Protein AF-0000000082835951 (afdb_homodimer)

pLDDT: mean 82.2, std 15.41, range [29.05, 97.94]

Sequence (646 aa):
MSTLPTHMPPLAALRAFEAVARLGSLSRAAAELNVTKSAVSHQLRALEADLGVSLLRRGGTVRRAETTEAGAALLASVQQALTLLETACRNARASARGKRRYNLNVSANPSLAALWLAPRIGRFIELHPDIDIQVFLHASQDPAWKAQDIDLAFLHVRALGPHLAAPGDIPLMTETVVPVCSPALVAPDERDDPAVFTRHRWLEEKHIDSPETDWRTWRPRLGLAESAGQDPLVLSGLSTVVAAAAAGVGIALGRAPLIDEELASGRLVALTPGLRMPGSWGYVMRIHANRPMDASLPALVEFLAEEGRGATVAWRDPVIAARMSTLPTHMPPLAALRAFEAVARLGSLSRAAAELNVTKSAVSHQLRALEADLGVSLLRRGGTVRRAETTEAGAALLASVQQALTLLETACRNARASARGKRRYNLNVSANPSLAALWLAPRIGRFIELHPDIDIQVFLHASQDPAWKAQDIDLAFLHVRALGPHLAAPGDIPLMTETVVPVCSPALVAPDERDDPAVFTRHRWLEEKHIDSPETDWRTWRPRLGLAESAGQDPLVLSGLSTVVAAAAAGVGIALGRAPLIDEELASGRLVALTPGLRMPGSWGYVMRIHANRPMDASLPALVEFLAEEGRGATVAWRDPVIAAR

Foldseek 3Di:
DPDLPPDDQDLVLLQLLLLQAVVQHLCRSCVVVVHDSVVSVVSPVVVCVSRVHHQWDPDDPDPGTHGDPVNLVSNQVSLLVVLLVLQVVLQVVVVVVPLQQAEAEEEEAPLLCPQPVVVLVVVLCVVPVSYHYDYHYDPPQDDPCPVRVHFKYKAKAFPDDPRHDDRSWHFQAWKKKFKKAACVQDPPVCQQQLVSQLVWAEEAEPDPPKVQRDVVNCCVVSVHDPVSDDDHDYDHHLNVSLVCRLVNRGMGTHIPPSNVVCCVVRSMDTGSLVDMDTTRMGMTMDGDPDDSSHSNVSSVVVSSSVVRVLRRCCNVPVPVNVD/DPDLPPDDQDLVLLQLLLQQAVVQDLCRSCVVVVHDSVVSVVSPVVVCVSRVHHQWDPDDPDPGTHGDPVNLVSNQVSLLVVLLVLQVVQQVVVVVPPLDQAEAEEEEAPLLCPQPVVVLVVVLCVVPVSYHYDYHYDPPQDDPCPVRVHFKYKAKAFPDDPRHDDRNWHFQAWKKKFKKAACVQDPPVCQQQLVSQLVWAEEAEPDPPKVQRDVVNCCVVSVHDPVSDDDHDYDHHLNVSLVCRLVNRGMGTHIPPSNVVCCVVRSMDTGSLVDMDTTRMGMTMDGDPDDSNHNNVSSVVVSSSVVRVLRRCCNVPVPVNVD

Organism: NCBI:txid1287738

Nearest PDB structures (foldseek):
  2esn-assembly1_A  TM=4.706E-01  e=4.437E-13  Pseudomonas aeruginosa
  2esn-assembly1_B  TM=4.783E-01  e=1.632E-12  Pseudomonas aeruginosa
  2esn-assembly1_D  TM=4.859E-01  e=5.331E-12  Pseudomonas aeruginosa
  9f14-assembly1_A  TM=4.102E-01  e=9.520E-14  Klebsiella aerogenes
  7xro-assembly1_C  TM=5.779E-01  e=2.546E-07  Salmonella enterica subsp. enterica serovar Typhimurium str. SL1344

Structure (mmCIF, N/CA/C/O backbone):
data_AF-0000000082835951-model_v1
#
loop_
_entity.id
_entity.type
_entity.pdbx_description
1 polymer 'Glycine cleavage system transcriptional activator'
#
loop_
_atom_site.group_PDB
_atom_site.id
_atom_site.type_symbol
_atom_site.label_atom_id
_atom_site.label_alt_id
_atom_site.label_comp_id
_atom_site.label_asym_id
_atom_site.label_entity_id
_atom_site.label_seq_id
_atom_site.pdbx_PDB_ins_code
_atom_site.Cartn_x
_atom_site.Cartn_y
_atom_site.Cartn_z
_atom_site.occupancy
_atom_site.B_iso_or_equiv
_atom_site.auth_seq_id
_atom_site.auth_comp_id
_atom_site.auth_asym_id
_atom_site.auth_atom_id
_atom_site.pdbx_PDB_model_num
ATOM 1 N N . MET A 1 1 ? -25.922 -43.562 -24.828 1 30.23 1 MET A N 1
ATOM 2 C CA . MET A 1 1 ? -25.281 -42.438 -24.156 1 30.23 1 MET A CA 1
ATOM 3 C C . MET A 1 1 ? -23.781 -42.406 -24.453 1 30.23 1 MET A C 1
ATOM 5 O O . MET A 1 1 ? -23.062 -43.344 -24.094 1 30.23 1 MET A O 1
ATOM 9 N N . SER A 1 2 ? -23.344 -42 -25.625 1 37.03 2 SER A N 1
ATOM 10 C CA . SER A 1 2 ? -21.969 -42.062 -26.094 1 37.03 2 SER A CA 1
ATOM 11 C C . SER A 1 2 ? -20.984 -41.531 -25.062 1 37.03 2 SER A C 1
ATOM 13 O O . SER A 1 2 ? -21.172 -40.438 -24.531 1 37.03 2 SER A O 1
ATOM 15 N N . THR A 1 3 ? -20.406 -42.344 -24.312 1 39.69 3 THR A N 1
ATOM 16 C CA . THR A 1 3 ? -19.406 -42.094 -23.297 1 39.69 3 THR A CA 1
ATOM 17 C C . THR A 1 3 ? -18.359 -41.094 -23.797 1 39.69 3 THR A C 1
ATOM 19 O O . THR A 1 3 ? -17.797 -41.281 -24.875 1 39.69 3 THR A O 1
ATOM 22 N N . LEU A 1 4 ? -18.5 -39.812 -23.594 1 46.56 4 LEU A N 1
ATOM 23 C CA . LEU A 1 4 ? -17.484 -38.812 -23.922 1 46.56 4 LEU A CA 1
ATOM 24 C C . LEU A 1 4 ? -16.078 -39.375 -23.641 1 46.56 4 LEU A C 1
ATOM 26 O O . LEU A 1 4 ? -15.844 -40 -22.609 1 46.56 4 LEU A O 1
ATOM 30 N N . PRO A 1 5 ? -15.352 -39.625 -24.625 1 48.31 5 PRO A N 1
ATOM 31 C CA . PRO A 1 5 ? -13.992 -40.156 -24.422 1 48.31 5 PRO A CA 1
ATOM 32 C C . PRO A 1 5 ? -13.25 -39.438 -23.297 1 48.31 5 PRO A C 1
ATOM 34 O O . PRO A 1 5 ? -13.461 -38.25 -23.062 1 48.31 5 PRO A O 1
ATOM 37 N N . THR A 1 6 ? -12.906 -40.094 -22.25 1 54.84 6 THR A N 1
ATOM 38 C CA . THR A 1 6 ? -12.188 -39.625 -21.078 1 54.84 6 THR A CA 1
ATOM 39 C C . THR A 1 6 ? -10.734 -39.281 -21.422 1 54.84 6 THR A C 1
ATOM 41 O O . THR A 1 6 ? -9.961 -38.906 -20.547 1 54.84 6 THR A O 1
ATOM 44 N N . HIS A 1 7 ? -10.453 -39.469 -22.75 1 56.09 7 HIS A N 1
ATOM 45 C CA . HIS A 1 7 ? -9.039 -39.219 -23.047 1 56.09 7 HIS A CA 1
ATOM 46 C C . HIS A 1 7 ? -8.781 -37.75 -23.297 1 56.09 7 HIS A C 1
ATOM 48 O O . HIS A 1 7 ? -9.695 -37 -23.609 1 56.09 7 HIS A O 1
ATOM 54 N N . MET A 1 8 ? -7.613 -37.312 -23.031 1 65.25 8 MET A N 1
ATOM 55 C CA . MET A 1 8 ? -7.18 -35.938 -23.312 1 65.25 8 MET A CA 1
ATOM 56 C C . MET A 1 8 ? -7.074 -35.688 -24.812 1 65.25 8 MET A C 1
ATOM 58 O O . MET A 1 8 ? -6.461 -36.5 -25.531 1 65.25 8 MET A O 1
ATOM 62 N N . PRO A 1 9 ? -7.793 -34.719 -25.312 1 71.88 9 PRO A N 1
ATOM 63 C CA . PRO A 1 9 ? -7.621 -34.375 -26.734 1 71.88 9 PRO A CA 1
ATOM 64 C C . PRO A 1 9 ? -6.172 -34.062 -27.094 1 71.88 9 PRO A C 1
ATOM 66 O O . PRO A 1 9 ? -5.367 -33.75 -26.219 1 71.88 9 PRO A O 1
ATOM 69 N N . PRO A 1 10 ? -5.828 -34.312 -28.344 1 68.44 10 PRO A N 1
ATOM 70 C CA . PRO A 1 10 ? -4.465 -33.969 -28.766 1 68.44 10 PRO A CA 1
ATOM 71 C C . PRO A 1 10 ? -4.078 -32.531 -28.438 1 68.44 10 PRO A C 1
ATOM 73 O O . PRO A 1 10 ? -4.883 -31.609 -28.609 1 68.44 10 PRO A O 1
ATOM 76 N N . LEU A 1 11 ? -2.908 -32.375 -28.016 1 73.62 11 LEU A N 1
ATOM 77 C CA . LEU A 1 11 ? -2.393 -31.062 -27.625 1 73.62 11 LEU A CA 1
ATOM 78 C C . LEU A 1 11 ? -2.412 -30.094 -28.781 1 73.62 11 LEU A C 1
ATOM 80 O O . LEU A 1 11 ? -2.67 -28.906 -28.594 1 73.62 11 LEU A O 1
ATOM 84 N N . ALA A 1 12 ? -2.168 -30.594 -29.984 1 76 12 ALA A N 1
ATOM 85 C CA . ALA A 1 12 ? -2.17 -29.734 -31.172 1 76 12 ALA A CA 1
ATOM 86 C C . ALA A 1 12 ? -3.551 -29.125 -31.406 1 76 12 ALA A C 1
ATOM 88 O O . ALA A 1 12 ? -3.662 -27.969 -31.797 1 76 12 ALA A O 1
ATOM 89 N N . ALA A 1 13 ? -4.539 -29.922 -31.125 1 80.81 13 ALA A N 1
ATOM 90 C CA . ALA A 1 13 ? -5.902 -29.438 -31.297 1 80.81 13 ALA A CA 1
ATOM 91 C C . ALA A 1 13 ? -6.25 -28.375 -30.25 1 80.81 13 ALA A C 1
ATOM 93 O O . ALA A 1 13 ? -6.902 -27.375 -30.562 1 80.81 13 ALA A O 1
ATOM 94 N N . LEU A 1 14 ? -5.746 -28.641 -29.094 1 80.38 14 LEU A N 1
ATOM 95 C CA . LEU A 1 14 ? -5.969 -27.672 -28.016 1 80.38 14 LEU A CA 1
ATOM 96 C C . LEU A 1 14 ? -5.238 -26.359 -28.312 1 80.38 14 LEU A C 1
ATOM 98 O O . LEU A 1 14 ? -5.773 -25.281 -28.062 1 80.38 14 LEU A O 1
ATOM 102 N N . ARG A 1 15 ? -4.102 -26.484 -28.828 1 82 15 ARG A N 1
ATOM 103 C CA . ARG A 1 15 ? -3.326 -25.312 -29.203 1 82 15 ARG A CA 1
ATOM 104 C C . ARG A 1 15 ? -3.998 -24.562 -30.359 1 82 15 ARG A C 1
ATOM 106 O O . ARG A 1 15 ? -4.012 -23.328 -30.375 1 82 15 ARG A O 1
ATOM 113 N N . ALA A 1 16 ? -4.535 -25.266 -31.312 1 84.62 16 ALA A N 1
ATOM 114 C CA . ALA A 1 16 ? -5.254 -24.656 -32.438 1 84.62 16 ALA A CA 1
ATOM 115 C C . ALA A 1 16 ? -6.48 -23.891 -31.938 1 84.62 16 ALA A C 1
ATOM 117 O O . ALA A 1 16 ? -6.723 -22.75 -32.375 1 84.62 16 ALA A O 1
ATOM 118 N N . PHE A 1 17 ? -7.176 -24.5 -31.047 1 88.62 17 PHE A N 1
ATOM 119 C CA . PHE A 1 17 ? -8.352 -23.859 -30.469 1 88.62 17 PHE A CA 1
ATOM 120 C C . PHE A 1 17 ? -7.965 -22.562 -29.766 1 88.62 17 PHE A C 1
ATOM 122 O O . PHE A 1 17 ? -8.586 -21.516 -29.984 1 88.62 17 PHE A O 1
ATOM 129 N N . GLU A 1 18 ? -7 -22.781 -28.969 1 84.75 18 GLU A N 1
ATOM 130 C CA . GLU A 1 18 ? -6.531 -21.625 -28.219 1 84.75 18 GLU A CA 1
ATOM 131 C C . GLU A 1 18 ? -6.145 -20.484 -29.141 1 84.75 18 GLU A C 1
ATOM 133 O O . GLU A 1 18 ? -6.504 -19.328 -28.906 1 84.75 18 GLU A O 1
ATOM 138 N N . ALA A 1 19 ? -5.375 -20.578 -30.156 1 84.44 19 ALA A N 1
ATOM 139 C CA . ALA A 1 19 ? -4.91 -19.578 -31.109 1 84.44 19 ALA A CA 1
ATOM 140 C C . ALA A 1 19 ? -6.086 -18.906 -31.812 1 84.44 19 ALA A C 1
ATOM 142 O O . ALA A 1 19 ? -6.125 -17.672 -31.953 1 84.44 19 ALA A O 1
ATOM 143 N N . VAL A 1 20 ? -7.039 -19.688 -32.156 1 87.62 20 VAL A N 1
ATOM 144 C CA . VAL A 1 20 ? -8.188 -19.141 -32.906 1 87.62 20 VAL A CA 1
ATOM 145 C C . VAL A 1 20 ? -9.023 -18.281 -31.953 1 87.62 20 VAL A C 1
ATOM 147 O O . VAL A 1 20 ? -9.461 -17.188 -32.344 1 87.62 20 VAL A O 1
ATOM 150 N N . ALA A 1 21 ? -9.172 -18.797 -30.797 1 85.12 21 ALA A N 1
ATOM 151 C CA . ALA A 1 21 ? -9.992 -18.078 -29.828 1 85.12 21 ALA A CA 1
ATOM 152 C C . ALA A 1 21 ? -9.336 -16.75 -29.453 1 85.12 21 ALA A C 1
ATOM 154 O O . ALA A 1 21 ? -10.008 -15.727 -29.312 1 85.12 21 ALA A O 1
ATOM 155 N N . ARG A 1 22 ? -8.078 -16.875 -29.25 1 80.5 22 ARG A N 1
ATOM 156 C CA . ARG A 1 22 ? -7.305 -15.711 -28.828 1 80.5 22 ARG A CA 1
ATOM 157 C C . ARG A 1 22 ? -7.219 -14.68 -29.953 1 80.5 22 ARG A C 1
ATOM 159 O O . ARG A 1 22 ? -7.395 -13.484 -29.719 1 80.5 22 ARG A O 1
ATOM 166 N N . LEU A 1 23 ? -7 -15.078 -31.156 1 79.5 23 LEU A N 1
ATOM 167 C CA . LEU A 1 23 ? -6.738 -14.203 -32.281 1 79.5 23 LEU A CA 1
ATOM 168 C C . LEU A 1 23 ? -8.031 -13.844 -33 1 79.5 23 LEU A C 1
ATOM 170 O O . LEU A 1 23 ? -8.07 -12.883 -33.781 1 79.5 23 LEU A O 1
ATOM 174 N N . GLY A 1 24 ? -8.992 -14.625 -32.75 1 85.5 24 GLY A N 1
ATOM 175 C CA . GLY A 1 24 ? -10.305 -14.383 -33.312 1 85.5 24 GLY A CA 1
ATOM 176 C C . GLY A 1 24 ? -10.375 -14.703 -34.781 1 85.5 24 GLY A C 1
ATOM 177 O O . GLY A 1 24 ? -11.305 -14.289 -35.5 1 85.5 24 GLY A O 1
ATOM 178 N N . SER A 1 25 ? -9.312 -15.328 -35.312 1 87.56 25 SER A N 1
ATOM 179 C CA . SER A 1 25 ? -9.234 -15.594 -36.75 1 87.56 25 SER A CA 1
ATOM 180 C C . SER A 1 25 ? -8.539 -16.922 -37.031 1 87.56 25 SER A C 1
ATOM 182 O O . SER A 1 25 ? -7.473 -17.188 -36.469 1 87.56 25 SER A O 1
ATOM 184 N N . LEU A 1 26 ? -9.188 -17.688 -37.969 1 87.81 26 LEU A N 1
ATOM 185 C CA . LEU A 1 26 ? -8.602 -18.969 -38.375 1 87.81 26 LEU A CA 1
ATOM 186 C C . LEU A 1 26 ? -7.316 -18.734 -39.156 1 87.81 26 LEU A C 1
ATOM 188 O O . LEU A 1 26 ? -6.336 -19.469 -38.969 1 87.81 26 LEU A O 1
ATOM 192 N N . SER A 1 27 ? -7.383 -17.641 -39.969 1 87.69 27 SER A N 1
ATOM 193 C CA . SER A 1 27 ? -6.219 -17.359 -40.781 1 87.69 27 SER A CA 1
ATOM 194 C C . SER A 1 27 ? -5.035 -16.891 -39.938 1 87.69 27 SER A C 1
ATOM 196 O O . SER A 1 27 ? -3.902 -17.328 -40.156 1 87.69 27 SER A O 1
ATOM 198 N N . ARG A 1 28 ? -5.305 -16.156 -39 1 86 28 ARG A N 1
ATOM 199 C CA . ARG A 1 28 ? -4.246 -15.648 -38.156 1 86 28 ARG A CA 1
ATOM 200 C C . ARG A 1 28 ? -3.68 -16.766 -37.281 1 86 28 ARG A C 1
ATOM 202 O O . ARG A 1 28 ? -2.473 -16.828 -37.031 1 86 28 ARG A O 1
ATOM 209 N N . ALA A 1 29 ? -4.512 -17.562 -36.875 1 88.06 29 ALA A N 1
ATOM 210 C CA . ALA A 1 29 ? -4.078 -18.719 -36.094 1 88.06 29 ALA A CA 1
ATOM 211 C C . ALA A 1 29 ? -3.203 -19.656 -36.906 1 88.06 29 ALA A C 1
ATOM 213 O O . ALA A 1 29 ? -2.182 -20.141 -36.438 1 88.06 29 ALA A O 1
ATOM 214 N N . ALA A 1 30 ? -3.561 -19.891 -38.094 1 87.88 30 ALA A N 1
ATOM 215 C CA . ALA A 1 30 ? -2.791 -20.734 -39 1 87.88 30 ALA A CA 1
ATOM 216 C C . ALA A 1 30 ? -1.391 -20.172 -39.219 1 87.88 30 ALA A C 1
ATOM 218 O O . ALA A 1 30 ? -0.404 -20.906 -39.188 1 87.88 30 ALA A O 1
ATOM 219 N N . ALA A 1 31 ? -1.357 -18.922 -39.344 1 83.19 31 ALA A N 1
ATOM 220 C CA . ALA A 1 31 ? -0.079 -18.234 -39.531 1 83.19 31 ALA A CA 1
ATOM 221 C C . ALA A 1 31 ? 0.806 -18.391 -38.312 1 83.19 31 ALA A C 1
ATOM 223 O O . ALA A 1 31 ? 1.994 -18.688 -38.406 1 83.19 31 ALA A O 1
ATOM 224 N N . GLU A 1 32 ? 0.171 -18.297 -37.156 1 80.94 32 GLU A N 1
ATOM 225 C CA . GLU A 1 32 ? 0.925 -18.391 -35.906 1 80.94 32 GLU A CA 1
ATOM 226 C C . GLU A 1 32 ? 1.445 -19.797 -35.688 1 80.94 32 GLU A C 1
ATOM 228 O O . GLU A 1 32 ? 2.57 -19.984 -35.219 1 80.94 32 GLU A O 1
ATOM 233 N N . LEU A 1 33 ? 0.728 -20.703 -36.031 1 80.19 33 LEU A N 1
ATOM 234 C CA . LEU A 1 33 ? 1.046 -22.094 -35.75 1 80.19 33 LEU A CA 1
ATOM 235 C C . LEU A 1 33 ? 1.829 -22.719 -36.875 1 80.19 33 LEU A C 1
ATOM 237 O O . LEU A 1 33 ? 2.256 -23.875 -36.781 1 80.19 33 LEU A O 1
ATOM 241 N N . ASN A 1 34 ? 1.989 -21.922 -37.938 1 82.81 34 ASN A N 1
ATOM 242 C CA . ASN A 1 34 ? 2.711 -22.375 -39.125 1 82.81 34 ASN A CA 1
ATOM 243 C C . ASN A 1 34 ? 2.076 -23.625 -39.719 1 82.81 34 ASN A C 1
ATOM 245 O O . ASN A 1 34 ? 2.768 -24.609 -40 1 82.81 34 ASN A O 1
ATOM 249 N N . VAL A 1 35 ? 0.804 -23.594 -39.812 1 83.75 35 VAL A N 1
ATOM 250 C CA . VAL A 1 35 ? 0.024 -24.656 -40.469 1 83.75 35 VAL A CA 1
ATOM 251 C C . VAL A 1 35 ? -0.992 -24.031 -41.406 1 83.75 35 VAL A C 1
ATOM 253 O O . VAL A 1 35 ? -1.105 -22.797 -41.5 1 83.75 35 VAL A O 1
ATOM 256 N N . THR A 1 36 ? -1.619 -24.812 -42.219 1 84.75 36 THR A N 1
ATOM 257 C CA . THR A 1 36 ? -2.619 -24.312 -43.156 1 84.75 36 THR A CA 1
ATOM 258 C C . THR A 1 36 ? -3.936 -24.031 -42.438 1 84.75 36 THR A C 1
ATOM 260 O O . THR A 1 36 ? -4.219 -24.609 -41.406 1 84.75 36 THR A O 1
ATOM 263 N N . LYS A 1 37 ? -4.633 -23.141 -43.031 1 89.44 37 LYS A N 1
ATOM 264 C CA . LYS A 1 37 ? -5.961 -22.828 -42.5 1 89.44 37 LYS A CA 1
ATOM 265 C C . LYS A 1 37 ? -6.836 -24.078 -42.438 1 89.44 37 LYS A C 1
ATOM 267 O O . LYS A 1 37 ? -7.598 -24.266 -41.5 1 89.44 37 LYS A O 1
ATOM 272 N N . SER A 1 38 ? -6.719 -24.859 -43.438 1 89.69 38 SER A N 1
ATOM 273 C CA . SER A 1 38 ? -7.484 -26.094 -43.5 1 89.69 38 SER A CA 1
ATOM 274 C C . SER A 1 38 ? -7.117 -27.016 -42.344 1 89.69 38 SER A C 1
ATOM 276 O O . SER A 1 38 ? -7.988 -27.656 -41.75 1 89.69 38 SER A O 1
ATOM 278 N N . ALA A 1 39 ? -5.867 -27.047 -42 1 84.5 39 ALA A N 1
ATOM 279 C CA . ALA A 1 39 ? -5.391 -27.875 -40.875 1 84.5 39 ALA A CA 1
ATOM 280 C C . ALA A 1 39 ? -5.949 -27.391 -39.562 1 84.5 39 ALA A C 1
ATOM 282 O O . ALA A 1 39 ? -6.383 -28.203 -38.719 1 84.5 39 ALA A O 1
ATOM 283 N N . VAL A 1 40 ? -5.988 -26.125 -39.438 1 90.44 40 VAL A N 1
ATOM 284 C CA . VAL A 1 40 ? -6.523 -25.562 -38.188 1 90.44 40 VAL A CA 1
ATOM 285 C C . VAL A 1 40 ? -8.016 -25.844 -38.094 1 90.44 40 VAL A C 1
ATOM 287 O O . VAL A 1 40 ? -8.516 -26.234 -37.031 1 90.44 40 VAL A O 1
ATOM 290 N N . SER A 1 41 ? -8.711 -25.656 -39.156 1 90 41 SER A N 1
ATOM 291 C CA . SER A 1 41 ? -10.148 -25.906 -39.219 1 90 41 SER A CA 1
ATOM 292 C C . SER A 1 41 ? -10.469 -27.359 -38.875 1 90 41 SER A C 1
ATOM 294 O O . SER A 1 41 ? -11.383 -27.641 -38.125 1 90 41 SER A O 1
ATOM 296 N N . HIS A 1 42 ? -9.703 -28.188 -39.406 1 87.81 42 HIS A N 1
ATOM 297 C CA . HIS A 1 42 ? -9.891 -29.609 -39.188 1 87.81 42 HIS A CA 1
ATOM 298 C C . HIS A 1 42 ? -9.641 -29.984 -37.719 1 87.81 42 HIS A C 1
ATOM 300 O O . HIS A 1 42 ? -10.414 -30.734 -37.125 1 87.81 42 HIS A O 1
ATOM 306 N N . GLN A 1 43 ? -8.562 -29.469 -37.188 1 87.25 43 GLN A N 1
ATOM 307 C CA . GLN A 1 43 ? -8.227 -29.719 -35.781 1 87.25 43 GLN A CA 1
ATOM 308 C C . GLN A 1 43 ? -9.336 -29.234 -34.844 1 87.25 43 GLN A C 1
ATOM 310 O O . GLN A 1 43 ? -9.68 -29.906 -33.875 1 87.25 43 GLN A O 1
ATOM 315 N N . LEU A 1 44 ? -9.852 -28.156 -35.188 1 88.88 44 LEU A N 1
ATOM 316 C CA . LEU A 1 44 ? -10.914 -27.562 -34.375 1 88.88 44 LEU A CA 1
ATOM 317 C C . LEU A 1 44 ? -12.18 -28.406 -34.438 1 88.88 44 LEU A C 1
ATOM 319 O O . LEU A 1 44 ? -12.812 -28.672 -33.406 1 88.88 44 LEU A O 1
ATOM 323 N N . ARG A 1 45 ? -12.492 -28.844 -35.625 1 87.38 45 ARG A N 1
ATOM 324 C CA . ARG A 1 45 ? -13.68 -29.672 -35.781 1 87.38 45 ARG A CA 1
ATOM 325 C C . ARG A 1 45 ? -13.516 -31.016 -35.062 1 87.38 45 ARG A C 1
ATOM 327 O O . ARG A 1 45 ? -14.453 -31.5 -34.438 1 87.38 45 ARG A O 1
ATOM 334 N N . ALA A 1 46 ? -12.344 -31.5 -35.25 1 84.25 46 ALA A N 1
ATOM 335 C CA . ALA A 1 46 ? -12.047 -32.75 -34.562 1 84.25 46 ALA A CA 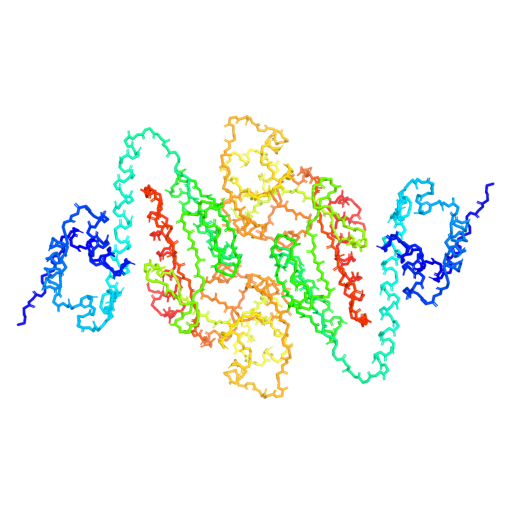1
ATOM 336 C C . ALA A 1 46 ? -12.133 -32.625 -33.062 1 84.25 46 ALA A C 1
ATOM 338 O O . ALA A 1 46 ? -12.641 -33.5 -32.375 1 84.25 46 ALA A O 1
ATOM 339 N N . LEU A 1 47 ? -11.609 -31.531 -32.531 1 86 47 LEU A N 1
ATOM 340 C CA . LEU A 1 47 ? -11.641 -31.266 -31.094 1 86 47 LEU A CA 1
ATOM 341 C C . LEU A 1 47 ? -13.078 -31.141 -30.609 1 86 47 LEU A C 1
ATOM 343 O O . LEU A 1 47 ? -13.438 -31.734 -29.578 1 86 47 LEU A O 1
ATOM 347 N N . GLU A 1 48 ? -13.883 -30.422 -31.328 1 88.62 48 GLU A N 1
ATOM 348 C CA . GLU A 1 48 ? -15.281 -30.234 -30.969 1 88.62 48 GLU A CA 1
ATOM 349 C C . GLU A 1 48 ? -16.047 -31.562 -31.016 1 88.62 48 GLU A C 1
ATOM 351 O O . GLU A 1 48 ? -16.875 -31.844 -30.156 1 88.62 48 GLU A O 1
ATOM 356 N N . ALA A 1 49 ? -15.742 -32.375 -31.969 1 83.12 49 ALA A N 1
ATOM 357 C CA . ALA A 1 49 ? -16.375 -33.688 -32.125 1 83.12 49 ALA A CA 1
ATOM 358 C C . ALA A 1 49 ? -15.969 -34.594 -30.969 1 83.12 49 ALA A C 1
ATOM 360 O O . ALA A 1 49 ? -16.797 -35.312 -30.422 1 83.12 49 ALA A O 1
ATOM 361 N N . ASP A 1 50 ? -14.672 -34.531 -30.688 1 79.69 50 ASP A N 1
ATOM 362 C CA . ASP A 1 50 ? -14.141 -35.344 -29.609 1 79.69 50 ASP A CA 1
ATOM 363 C C . ASP A 1 50 ? -14.773 -34.969 -28.266 1 79.69 50 ASP A C 1
ATOM 365 O O . ASP A 1 50 ? -15.086 -35.844 -27.469 1 79.69 50 ASP A O 1
ATOM 369 N N . LEU A 1 51 ? -14.969 -33.688 -28.109 1 82.06 51 LEU A N 1
ATOM 370 C CA . LEU A 1 51 ? -15.492 -33.156 -26.844 1 82.06 51 LEU A CA 1
ATOM 371 C C . LEU A 1 51 ? -17.016 -33.188 -26.844 1 82.06 51 LEU A C 1
ATOM 373 O O . LEU A 1 51 ? -17.641 -33.094 -25.781 1 82.06 51 LEU A O 1
ATOM 377 N N . GLY A 1 52 ? -17.594 -33.188 -27.984 1 81.56 52 GLY A N 1
ATOM 378 C CA . GLY A 1 52 ? -19.031 -33.25 -28.125 1 81.56 52 GLY A CA 1
ATOM 379 C C . GLY A 1 52 ? -19.703 -31.906 -27.922 1 81.56 52 GLY A C 1
ATOM 380 O O . GLY A 1 52 ? -20.891 -31.828 -27.609 1 81.56 52 GLY A O 1
ATOM 381 N N . VAL A 1 53 ? -18.891 -30.875 -27.875 1 84.12 53 VAL A N 1
ATOM 382 C CA . VAL A 1 53 ? -19.438 -29.531 -27.672 1 84.12 53 VAL A CA 1
ATOM 383 C C . VAL A 1 53 ? -18.812 -28.578 -28.688 1 84.12 53 VAL A C 1
ATOM 385 O O . VAL A 1 53 ? -17.688 -28.781 -29.156 1 84.12 53 VAL A O 1
ATOM 388 N N . SER A 1 54 ? -19.594 -27.5 -29.062 1 87.25 54 SER A N 1
ATOM 389 C CA . SER A 1 54 ? -19.062 -26.422 -29.875 1 87.25 54 SER A CA 1
ATOM 390 C C . SER A 1 54 ? -18.281 -25.422 -29.031 1 87.25 54 SER A C 1
ATOM 392 O O . SER A 1 54 ? -18.766 -24.984 -27.969 1 87.25 54 SER A O 1
ATOM 394 N N . LEU A 1 55 ? -17.062 -25.203 -29.516 1 89.06 55 LEU A N 1
ATOM 395 C CA . LEU A 1 55 ? -16.188 -24.312 -28.75 1 89.06 55 LEU A CA 1
ATOM 396 C C . LEU A 1 55 ? -16.219 -22.906 -29.312 1 89.06 55 LEU A C 1
ATOM 398 O O . LEU A 1 55 ? -15.953 -21.938 -28.594 1 89.06 55 LEU A O 1
ATOM 402 N N . LEU A 1 56 ? -16.562 -22.734 -30.594 1 88.81 56 LEU A N 1
ATOM 403 C CA . LEU A 1 56 ? -16.625 -21.438 -31.266 1 88.81 56 LEU A CA 1
ATOM 404 C C . LEU A 1 56 ? -18 -21.219 -31.891 1 88.81 56 LEU A C 1
ATOM 406 O O . LEU A 1 56 ? -18.625 -22.172 -32.375 1 88.81 56 LEU A O 1
ATOM 410 N N . ARG A 1 57 ? -18.531 -19.969 -31.734 1 80.81 57 ARG A N 1
ATOM 411 C CA . ARG A 1 57 ? -19.797 -19.656 -32.375 1 80.81 57 ARG A CA 1
ATOM 412 C C . ARG A 1 57 ? -19.688 -19.688 -33.906 1 80.81 57 ARG A C 1
ATOM 414 O O . ARG A 1 57 ? -18.719 -19.188 -34.469 1 80.81 57 ARG A O 1
ATOM 421 N N . ARG A 1 58 ? -20.625 -20.75 -34.469 1 69.12 58 ARG A N 1
ATOM 422 C CA . ARG A 1 58 ? -20.672 -20.969 -35.906 1 69.12 58 ARG A CA 1
ATOM 423 C C . ARG A 1 58 ? -21.781 -20.141 -36.562 1 69.12 58 ARG A C 1
ATOM 425 O O . ARG A 1 58 ? -22.844 -19.938 -35.938 1 69.12 58 ARG A O 1
ATOM 432 N N . GLY A 1 59 ? -21.547 -19.266 -37.719 1 60.56 59 GLY A N 1
ATOM 433 C CA . GLY A 1 59 ? -22.609 -18.891 -38.625 1 60.56 59 GLY A CA 1
ATOM 434 C C . GLY A 1 59 ? -22.812 -17.391 -38.75 1 60.56 59 GLY A C 1
ATOM 435 O O . GLY A 1 59 ? -23.562 -16.922 -39.594 1 60.56 59 GLY A O 1
ATOM 436 N N . GLY A 1 60 ? -22.469 -16.656 -37.688 1 49.84 60 GLY A N 1
ATOM 437 C CA . GLY A 1 60 ? -22.953 -15.305 -37.906 1 49.84 60 GLY A CA 1
ATOM 438 C C . GLY A 1 60 ? -21.984 -14.461 -38.75 1 49.84 60 GLY A C 1
ATOM 439 O O . GLY A 1 60 ? -20.906 -14.93 -39.094 1 49.84 60 GLY A O 1
ATOM 440 N N . THR A 1 61 ? -22.516 -13.305 -39.281 1 50.28 61 THR A N 1
ATOM 441 C CA . THR A 1 61 ? -21.812 -12.273 -40.031 1 50.28 61 THR A CA 1
ATOM 442 C C . THR A 1 61 ? -20.531 -11.859 -39.312 1 50.28 61 THR A C 1
ATOM 444 O O . THR A 1 61 ? -19.828 -10.938 -39.75 1 50.28 61 THR A O 1
ATOM 447 N N . VAL A 1 62 ? -20.297 -12.461 -38.312 1 51.09 62 VAL A N 1
ATOM 448 C CA . VAL A 1 62 ? -19.25 -11.844 -37.5 1 51.09 62 VAL A CA 1
ATOM 449 C C . VAL A 1 62 ? -17.875 -12.312 -37.969 1 51.09 62 VAL A C 1
ATOM 451 O O . VAL A 1 62 ? -17.625 -13.516 -38.062 1 51.09 62 VAL A O 1
ATOM 454 N N . ARG A 1 63 ? -17.141 -11.484 -38.344 1 59.44 63 ARG A N 1
ATOM 455 C CA . ARG A 1 63 ? -15.797 -11.523 -38.875 1 59.44 63 ARG A CA 1
ATOM 456 C C . ARG A 1 63 ? -14.805 -12.07 -37.875 1 59.44 63 ARG A C 1
ATOM 458 O O . ARG A 1 63 ? -13.727 -12.539 -38.219 1 59.44 63 ARG A O 1
ATOM 465 N N . ARG A 1 64 ? -15.117 -12.125 -36.656 1 70.69 64 ARG A N 1
ATOM 466 C CA . ARG A 1 64 ? -14.141 -12.562 -35.656 1 70.69 64 ARG A CA 1
ATOM 467 C C . ARG A 1 64 ? -14.625 -13.805 -34.906 1 70.69 64 ARG A C 1
ATOM 469 O O . ARG A 1 64 ? -15.789 -13.883 -34.531 1 70.69 64 ARG A O 1
ATOM 476 N N . ALA A 1 65 ? -13.883 -14.914 -34.812 1 78.69 65 ALA A N 1
ATOM 477 C CA . ALA A 1 65 ? -14.164 -16.125 -34.062 1 78.69 65 ALA A CA 1
ATOM 478 C C . ALA A 1 65 ? -14.391 -15.812 -32.562 1 78.69 65 ALA A C 1
ATOM 480 O O . ALA A 1 65 ? -13.555 -15.164 -31.938 1 78.69 65 ALA A O 1
ATOM 481 N N . GLU A 1 66 ? -15.633 -16.141 -32.094 1 84.81 66 GLU A N 1
ATOM 482 C CA . GLU A 1 66 ? -15.961 -15.938 -30.688 1 84.81 66 GLU A CA 1
ATOM 483 C C . GLU A 1 66 ? -16.219 -17.266 -29.969 1 84.81 66 GLU A C 1
ATOM 485 O O . GLU A 1 66 ? -16.812 -18.172 -30.562 1 84.81 66 GLU A O 1
ATOM 490 N N . THR A 1 67 ? -15.805 -17.359 -28.766 1 84.56 67 THR A N 1
ATOM 491 C CA . THR A 1 67 ? -15.977 -18.594 -28 1 84.56 67 THR A CA 1
ATOM 492 C C . THR A 1 67 ? -17.422 -18.75 -27.531 1 84.56 67 THR A C 1
ATOM 494 O O . THR A 1 67 ? -18.109 -17.75 -27.297 1 84.56 67 THR A O 1
ATOM 497 N N . THR A 1 68 ? -17.906 -20.016 -27.484 1 84.31 68 THR A N 1
ATOM 498 C CA . THR A 1 68 ? -19.109 -20.375 -26.734 1 84.31 68 THR A CA 1
ATOM 499 C C . THR A 1 68 ? -18.828 -20.359 -25.234 1 84.31 68 THR A C 1
ATOM 501 O O . THR A 1 68 ? -17.703 -20.109 -24.797 1 84.31 68 THR A O 1
ATOM 504 N N . GLU A 1 69 ? -19.828 -20.547 -24.438 1 78.88 69 GLU A N 1
ATOM 505 C CA . GLU A 1 69 ? -19.625 -20.641 -23 1 78.88 69 GLU A CA 1
ATOM 506 C C . GLU A 1 69 ? -18.656 -21.766 -22.656 1 78.88 69 GLU A C 1
ATOM 508 O O . GLU A 1 69 ? -17.75 -21.594 -21.844 1 78.88 69 GLU A O 1
ATOM 513 N N . ALA A 1 70 ? -18.953 -22.922 -23.281 1 79.56 70 ALA A N 1
ATOM 514 C CA . ALA A 1 70 ? -18.062 -24.062 -23.094 1 79.56 70 ALA A CA 1
ATOM 515 C C . ALA A 1 70 ? -16.656 -23.75 -23.609 1 79.56 70 ALA A C 1
ATOM 517 O O . ALA A 1 70 ? -15.664 -24.156 -23 1 79.56 70 ALA A O 1
ATOM 518 N N . GLY A 1 71 ? -16.594 -23.016 -24.656 1 84.38 71 GLY A N 1
ATOM 519 C CA . GLY A 1 71 ? -15.32 -22.609 -25.219 1 84.38 71 GLY A CA 1
ATOM 520 C C . GLY A 1 71 ? -14.539 -21.688 -24.312 1 84.38 71 GLY A C 1
ATOM 521 O O . GLY A 1 71 ? -13.328 -21.844 -24.156 1 84.38 71 GLY A O 1
ATOM 522 N N . ALA A 1 72 ? -15.234 -20.844 -23.734 1 79.88 72 ALA A N 1
ATOM 523 C CA . ALA A 1 72 ? -14.594 -19.906 -22.828 1 79.88 72 ALA A CA 1
ATOM 524 C C . ALA A 1 72 ? -14.008 -20.609 -21.609 1 79.88 72 ALA A C 1
ATOM 526 O O . ALA A 1 72 ? -12.891 -20.312 -21.188 1 79.88 72 ALA A O 1
ATOM 527 N N . ALA A 1 73 ? -14.711 -21.531 -21.141 1 73.56 73 ALA A N 1
ATOM 528 C CA . ALA A 1 73 ? -14.242 -22.297 -20 1 73.56 73 ALA A CA 1
ATOM 529 C C . ALA A 1 73 ? -13.016 -23.125 -20.359 1 73.56 73 ALA A C 1
ATOM 531 O O . ALA A 1 73 ? -12.039 -23.172 -19.594 1 73.56 73 ALA A O 1
ATOM 532 N N . LEU A 1 74 ? -13.117 -23.797 -21.484 1 78.62 74 LEU A N 1
ATOM 533 C CA . LEU A 1 74 ? -11.992 -24.625 -21.922 1 78.62 74 LEU A CA 1
ATOM 534 C C . LEU A 1 74 ? -10.781 -23.75 -22.25 1 78.62 74 LEU A C 1
ATOM 536 O O . LEU A 1 74 ? -9.641 -24.125 -21.953 1 78.62 74 LEU A O 1
ATOM 540 N N . LEU A 1 75 ? -11.102 -22.625 -22.797 1 79.44 75 LEU A N 1
ATOM 541 C CA . LEU A 1 75 ? -10.016 -21.719 -23.156 1 79.44 75 LEU A CA 1
ATOM 542 C C . LEU A 1 75 ? -9.203 -21.328 -21.938 1 79.44 75 LEU A C 1
ATOM 544 O O . LEU A 1 75 ? -7.969 -21.344 -21.969 1 79.44 75 LEU A O 1
ATOM 548 N N . ALA A 1 76 ? -9.836 -21.094 -20.938 1 69.31 76 ALA A N 1
ATOM 549 C CA . ALA A 1 76 ? -9.156 -20.734 -19.703 1 69.31 76 ALA A CA 1
ATOM 550 C C . ALA A 1 76 ? -8.242 -21.859 -19.219 1 69.31 76 ALA A C 1
ATOM 552 O O . ALA A 1 76 ? -7.09 -21.625 -18.859 1 69.31 76 ALA A O 1
ATOM 553 N N . SER A 1 77 ? -8.75 -23.047 -19.266 1 67.94 77 SER A N 1
ATOM 554 C CA . SER A 1 77 ? -8 -24.203 -18.812 1 67.94 77 SER A CA 1
ATOM 555 C C . SER A 1 77 ? -6.844 -24.531 -19.75 1 67.94 77 SER A C 1
ATOM 557 O O . SER A 1 77 ? -5.746 -24.859 -19.297 1 67.94 77 SER A O 1
ATOM 559 N N . VAL A 1 78 ? -7.152 -24.469 -21.016 1 72.31 78 VAL A N 1
ATOM 560 C CA . VAL A 1 78 ? -6.137 -24.797 -22.016 1 72.31 78 VAL A CA 1
ATOM 561 C C . VAL A 1 78 ? -5.004 -23.766 -21.953 1 72.31 78 VAL A C 1
ATOM 563 O O . VAL A 1 78 ? -3.828 -24.141 -22 1 72.31 78 VAL A O 1
ATOM 566 N N . GLN A 1 79 ? -5.43 -22.641 -21.844 1 68.94 79 GLN A N 1
ATOM 567 C CA . GLN A 1 79 ? -4.414 -21.594 -21.734 1 68.94 79 GLN A CA 1
ATOM 568 C C . GLN A 1 79 ? -3.543 -21.812 -20.5 1 68.94 79 GLN A C 1
ATOM 570 O O . GLN A 1 79 ? -2.318 -21.672 -20.578 1 68.94 79 GLN A O 1
ATOM 575 N N . GLN A 1 80 ? -4.125 -22.25 -19.5 1 60.41 80 GLN A N 1
ATOM 576 C CA . GLN A 1 80 ? -3.387 -22.562 -18.281 1 60.41 80 GLN A CA 1
ATOM 577 C C . GLN A 1 80 ? -2.428 -23.734 -18.516 1 60.41 80 GLN A C 1
ATOM 579 O O . GLN A 1 80 ? -1.266 -23.672 -18.109 1 60.41 80 GLN A O 1
ATOM 584 N N . ALA A 1 81 ? -2.99 -24.734 -19.078 1 61.12 81 ALA A N 1
ATOM 585 C CA . ALA A 1 81 ? -2.213 -25.938 -19.328 1 61.12 81 ALA A CA 1
ATOM 586 C C . ALA A 1 81 ? -1.06 -25.672 -20.281 1 61.12 81 ALA A C 1
ATOM 588 O O . ALA A 1 81 ? 0.068 -26.125 -20.062 1 61.12 81 ALA A O 1
ATOM 589 N N . LEU A 1 82 ? -1.346 -25.016 -21.375 1 62.47 82 LEU A N 1
ATOM 590 C CA . LEU A 1 82 ? -0.313 -24.734 -22.359 1 62.47 82 LEU A CA 1
ATOM 591 C C . LEU A 1 82 ? 0.787 -23.859 -21.766 1 62.47 82 LEU A C 1
ATOM 593 O O . LEU A 1 82 ? 1.969 -24.062 -22.062 1 62.47 82 LEU A O 1
ATOM 597 N N . THR A 1 83 ? 0.29 -23.078 -21 1 58.12 83 THR A N 1
ATOM 598 C CA . THR A 1 83 ? 1.257 -22.234 -20.297 1 58.12 83 THR A CA 1
ATOM 599 C C . THR A 1 83 ? 2.141 -23.078 -19.375 1 58.12 83 THR A C 1
ATOM 601 O O . THR A 1 83 ? 3.361 -22.891 -19.344 1 58.12 83 THR A O 1
ATOM 604 N N . LEU A 1 84 ? 1.547 -23.984 -18.703 1 52.47 84 LEU A N 1
ATOM 605 C CA . LEU A 1 84 ? 2.279 -24.891 -17.828 1 52.47 84 LEU A CA 1
ATOM 606 C C . LEU A 1 84 ? 3.248 -25.766 -18.625 1 52.47 84 LEU A C 1
ATOM 608 O O . LEU A 1 84 ? 4.398 -25.953 -18.219 1 52.47 84 LEU A O 1
ATOM 612 N N . LEU A 1 85 ? 2.777 -26.359 -19.703 1 54.47 85 LEU A N 1
ATOM 613 C CA . LEU A 1 85 ? 3.582 -27.219 -20.562 1 54.47 85 LEU A CA 1
ATOM 614 C C . LEU A 1 85 ? 4.742 -26.453 -21.188 1 54.47 85 LEU A C 1
ATOM 616 O O . LEU A 1 85 ? 5.867 -26.953 -21.234 1 54.47 85 LEU A O 1
ATOM 620 N N . GLU A 1 86 ? 4.422 -25.391 -21.703 1 52.38 86 GLU A N 1
ATOM 621 C CA . GLU A 1 86 ? 5.469 -24.562 -22.297 1 52.38 86 GLU A CA 1
ATOM 622 C C . GLU A 1 86 ? 6.543 -24.219 -21.266 1 52.38 86 GLU A C 1
ATOM 624 O O . GLU A 1 86 ? 7.734 -24.234 -21.578 1 52.38 86 GLU A O 1
ATOM 629 N N . THR A 1 87 ? 6.035 -24.141 -20.141 1 47.91 87 THR A N 1
ATOM 630 C CA . THR A 1 87 ? 6.922 -23.859 -19.031 1 47.91 87 THR A CA 1
ATOM 631 C C . THR A 1 87 ? 7.809 -25.062 -18.719 1 47.91 87 THR A C 1
ATOM 633 O O . THR A 1 87 ? 9.016 -24.922 -18.516 1 47.91 87 THR A O 1
ATOM 636 N N . ALA A 1 88 ? 7.246 -26.172 -18.641 1 48 88 ALA A N 1
ATOM 637 C CA . ALA A 1 88 ? 7.957 -27.422 -18.375 1 48 88 ALA A CA 1
ATOM 638 C C . ALA A 1 88 ? 9.023 -27.688 -19.438 1 48 88 ALA A C 1
ATOM 640 O O . ALA A 1 88 ? 10.141 -28.078 -19.125 1 48 88 ALA A O 1
ATOM 641 N N . CYS A 1 89 ? 8.711 -27.484 -20.625 1 49.84 89 CYS A N 1
ATOM 642 C CA . CYS A 1 89 ? 9.641 -27.719 -21.719 1 49.84 89 CYS A CA 1
ATOM 643 C C . CYS A 1 89 ? 10.789 -26.734 -21.688 1 49.84 89 CYS A C 1
ATOM 645 O O . CYS A 1 89 ? 11.945 -27.109 -21.906 1 49.84 89 CYS A O 1
ATOM 647 N N . ARG A 1 90 ? 10.438 -25.578 -21.453 1 45.84 90 ARG A N 1
ATOM 648 C CA . ARG A 1 90 ? 11.453 -24.531 -21.359 1 45.84 90 ARG A CA 1
ATOM 649 C C . ARG A 1 90 ? 12.406 -24.797 -20.203 1 45.84 90 ARG A C 1
ATOM 651 O O . ARG A 1 90 ? 13.617 -24.641 -20.344 1 45.84 90 ARG A O 1
ATOM 658 N N . ASN A 1 91 ? 11.797 -25.172 -19.109 1 44.5 91 ASN A N 1
ATOM 659 C CA . ASN A 1 91 ? 12.609 -25.562 -17.953 1 44.5 91 ASN A CA 1
ATOM 660 C C . ASN A 1 91 ? 13.562 -26.703 -18.312 1 44.5 91 ASN A C 1
ATOM 662 O O . ASN A 1 91 ? 14.727 -26.703 -17.906 1 44.5 91 ASN A O 1
ATOM 666 N N . ALA A 1 92 ? 13.023 -27.609 -18.984 1 45.75 92 ALA A N 1
ATOM 667 C CA . ALA A 1 92 ? 13.844 -28.75 -19.422 1 45.75 92 ALA A CA 1
ATOM 668 C C . ALA A 1 92 ? 14.984 -28.281 -20.328 1 45.75 92 ALA A C 1
ATOM 670 O O . ALA A 1 92 ? 16.109 -28.75 -20.203 1 45.75 92 ALA A O 1
ATOM 671 N N . ARG A 1 93 ? 14.648 -27.375 -21.125 1 46 93 ARG A N 1
ATOM 672 C CA . ARG A 1 93 ? 15.68 -26.875 -22.031 1 46 93 ARG A CA 1
ATOM 673 C C . ARG A 1 93 ? 16.688 -26.016 -21.266 1 46 93 ARG A C 1
ATOM 675 O O . ARG A 1 93 ? 17.891 -26.094 -21.531 1 46 93 ARG A O 1
ATOM 682 N N . ALA A 1 94 ? 16.125 -25.094 -20.5 1 44.97 94 ALA A N 1
ATOM 683 C CA . ALA A 1 94 ? 16.984 -24.219 -19.703 1 44.97 94 ALA A CA 1
ATOM 684 C C . ALA A 1 94 ? 17.906 -25.031 -18.797 1 44.97 94 ALA A C 1
ATOM 686 O O . ALA A 1 94 ? 19.078 -24.688 -18.609 1 44.97 94 ALA A O 1
ATOM 687 N N . SER A 1 95 ? 17.328 -25.953 -18.094 1 43.41 95 SER A N 1
ATOM 688 C CA . SER A 1 95 ? 18.156 -26.859 -17.312 1 43.41 95 SER A CA 1
ATOM 689 C C . SER A 1 95 ? 19.281 -27.453 -18.156 1 43.41 95 SER A C 1
ATOM 691 O O . SER A 1 95 ? 20.359 -27.75 -17.641 1 43.41 95 SER A O 1
ATOM 693 N N . ALA A 1 96 ? 18.938 -27.688 -19.25 1 43.59 96 ALA A N 1
ATOM 694 C CA . ALA A 1 96 ? 20.016 -28.188 -20.078 1 43.59 96 ALA A CA 1
ATOM 695 C C . ALA A 1 96 ? 21.047 -27.094 -20.344 1 43.59 96 ALA A C 1
ATOM 697 O O . ALA A 1 96 ? 22.234 -27.391 -20.531 1 43.59 96 ALA A O 1
ATOM 698 N N . ARG A 1 97 ? 20.531 -25.875 -20.641 1 43.91 97 ARG A N 1
ATOM 699 C CA . ARG A 1 97 ? 21.531 -24.828 -20.844 1 43.91 97 ARG A CA 1
ATOM 700 C C . ARG A 1 97 ? 21.984 -24.234 -19.516 1 43.91 97 ARG A C 1
ATOM 702 O O . ARG A 1 97 ? 21.172 -24.094 -18.594 1 43.91 97 ARG A O 1
ATOM 709 N N . GLY A 1 98 ? 23.172 -24.188 -18.953 1 45.25 98 GLY A N 1
ATOM 710 C CA . GLY A 1 98 ? 23.812 -23.734 -17.734 1 45.25 98 GLY A CA 1
ATOM 711 C C . GLY A 1 98 ? 22.875 -22.953 -16.828 1 45.25 98 GLY A C 1
ATOM 712 O O . GLY A 1 98 ? 21.766 -22.609 -17.234 1 45.25 98 GLY A O 1
ATOM 713 N N . LYS A 1 99 ? 23.109 -22.75 -15.461 1 47.22 99 LYS A N 1
ATOM 714 C CA . LYS A 1 99 ? 22.359 -22.219 -14.328 1 47.22 99 LYS A CA 1
ATOM 715 C C . LYS A 1 99 ? 21.703 -20.891 -14.68 1 47.22 99 LYS A C 1
ATOM 717 O O . LYS A 1 99 ? 22.328 -19.828 -14.562 1 47.22 99 LYS A O 1
ATOM 722 N N . ARG A 1 100 ? 20.953 -20.625 -15.766 1 50.22 100 ARG A N 1
ATOM 723 C CA . ARG A 1 100 ? 20.391 -19.359 -16.203 1 50.22 100 ARG A CA 1
ATOM 724 C C . ARG A 1 100 ? 19.391 -18.812 -15.195 1 50.22 100 ARG A C 1
ATOM 726 O O . ARG A 1 100 ? 18.406 -19.484 -14.883 1 50.22 100 ARG A O 1
ATOM 733 N N . ARG A 1 101 ? 19.859 -17.938 -14.344 1 57.19 101 ARG A N 1
ATOM 734 C CA . ARG A 1 101 ? 18.922 -17.234 -13.477 1 57.19 101 ARG A CA 1
ATOM 735 C C . ARG A 1 101 ? 17.844 -16.531 -14.289 1 57.19 101 ARG A C 1
ATOM 737 O O . ARG A 1 101 ? 18.125 -15.859 -15.281 1 57.19 101 ARG A O 1
ATOM 744 N N . TYR A 1 102 ? 16.562 -17.078 -14.219 1 71.25 102 TYR A N 1
ATOM 745 C CA . TYR A 1 102 ? 15.414 -16.484 -14.891 1 71.25 102 TYR A CA 1
ATOM 746 C C . TYR A 1 102 ? 14.859 -15.312 -14.094 1 71.25 102 TYR A C 1
ATOM 748 O O . TYR A 1 102 ? 14.828 -15.352 -12.859 1 71.25 102 TYR A O 1
ATOM 756 N N . ASN A 1 103 ? 14.812 -14.125 -14.742 1 81.62 103 ASN A N 1
ATOM 757 C CA . ASN A 1 103 ? 14.219 -12.938 -14.141 1 81.62 103 ASN A CA 1
ATOM 758 C C . ASN A 1 103 ? 12.766 -12.758 -14.578 1 81.62 103 ASN A C 1
ATOM 760 O O . ASN A 1 103 ? 12.461 -12.828 -15.773 1 81.62 103 ASN A O 1
ATOM 764 N N . LEU A 1 104 ? 11.852 -12.742 -13.625 1 89.69 104 LEU A N 1
ATOM 765 C CA . LEU A 1 104 ? 10.438 -12.5 -13.883 1 89.69 104 LEU A CA 1
ATOM 766 C C . LEU A 1 104 ? 10.016 -11.125 -13.359 1 89.69 104 LEU A C 1
ATOM 768 O O . LEU A 1 104 ? 10.273 -10.797 -12.203 1 89.69 104 LEU A O 1
ATOM 772 N N . ASN A 1 105 ? 9.43 -10.344 -14.258 1 91.38 105 ASN A N 1
ATOM 773 C CA . ASN A 1 105 ? 8.852 -9.062 -13.875 1 91.38 105 ASN A CA 1
ATOM 774 C C . ASN A 1 105 ? 7.332 -9.156 -13.734 1 91.38 105 ASN A C 1
ATOM 776 O O . ASN A 1 105 ? 6.637 -9.469 -14.703 1 91.38 105 ASN A O 1
ATOM 780 N N . VAL A 1 106 ? 6.863 -8.867 -12.508 1 95.06 106 VAL A N 1
ATOM 781 C CA . VAL A 1 106 ? 5.422 -8.922 -12.281 1 95.06 106 VAL A CA 1
ATOM 782 C C . VAL A 1 106 ? 4.914 -7.547 -11.852 1 95.06 106 VAL A C 1
ATOM 784 O O . VAL A 1 106 ? 5.684 -6.73 -11.336 1 95.06 106 VAL A O 1
ATOM 787 N N . SER A 1 107 ? 3.613 -7.277 -12.109 1 95.94 107 SER A N 1
ATOM 788 C CA . SER A 1 107 ? 3.027 -5.988 -11.758 1 95.94 107 SER A CA 1
ATOM 789 C C . SER A 1 107 ? 1.685 -6.164 -11.062 1 95.94 107 SER A C 1
ATOM 791 O O . SER A 1 107 ? 0.879 -7.012 -11.453 1 95.94 107 SER A O 1
ATOM 793 N N . ALA A 1 108 ? 1.499 -5.445 -9.969 1 96.81 108 ALA A N 1
ATOM 794 C CA . ALA A 1 108 ? 0.25 -5.461 -9.211 1 96.81 108 ALA A CA 1
ATOM 795 C C . ALA A 1 108 ? -0.096 -4.066 -8.695 1 96.81 108 ALA A C 1
ATOM 797 O O . ALA A 1 108 ? 0.747 -3.166 -8.703 1 96.81 108 ALA A O 1
ATOM 798 N N . ASN A 1 109 ? -1.4 -3.924 -8.391 1 94.56 109 ASN A N 1
ATOM 799 C CA . ASN A 1 109 ? -1.714 -2.695 -7.668 1 94.56 109 ASN A CA 1
ATOM 800 C C . ASN A 1 109 ? -1.13 -2.711 -6.258 1 94.56 109 ASN A C 1
ATOM 802 O O . ASN A 1 109 ? -0.826 -3.775 -5.719 1 94.56 109 ASN A O 1
ATOM 806 N N . PRO A 1 110 ? -1.02 -1.581 -5.633 1 94.31 110 PRO A N 1
ATOM 807 C CA . PRO A 1 110 ? -0.321 -1.478 -4.352 1 94.31 110 PRO A CA 1
ATOM 808 C C . PRO A 1 110 ? -0.939 -2.359 -3.268 1 94.31 110 PRO A C 1
ATOM 810 O O . PRO A 1 110 ? -0.217 -3.008 -2.508 1 94.31 110 PRO A O 1
ATOM 813 N N . SER A 1 111 ? -2.197 -2.416 -3.186 1 95.81 111 SER A N 1
ATOM 814 C CA . SER A 1 111 ? -2.855 -3.164 -2.119 1 95.81 111 SER A CA 1
ATOM 815 C C . SER A 1 111 ? -2.598 -4.66 -2.254 1 95.81 111 SER A C 1
ATOM 817 O O . SER A 1 111 ? -2.227 -5.32 -1.283 1 95.81 111 SER A O 1
ATOM 819 N N . LEU A 1 112 ? -2.783 -5.176 -3.416 1 96.69 112 LEU A N 1
ATOM 820 C CA . LEU A 1 112 ? -2.504 -6.594 -3.615 1 96.69 112 LEU A CA 1
ATOM 821 C C . LEU A 1 112 ? -1.036 -6.902 -3.338 1 96.69 112 LEU A C 1
ATOM 823 O O . LEU A 1 112 ? -0.719 -7.918 -2.715 1 96.69 112 LEU A O 1
ATOM 827 N N . ALA A 1 113 ? -0.178 -6.078 -3.854 1 97.19 113 ALA A N 1
ATOM 828 C CA . ALA A 1 113 ? 1.26 -6.281 -3.699 1 97.19 113 ALA A CA 1
ATOM 829 C C . ALA A 1 113 ? 1.646 -6.371 -2.225 1 97.19 113 ALA A C 1
ATOM 831 O O . ALA A 1 113 ? 2.35 -7.297 -1.814 1 97.19 113 ALA A O 1
ATOM 832 N N . ALA A 1 114 ? 1.137 -5.477 -1.479 1 96.19 114 ALA A N 1
ATOM 833 C CA . ALA A 1 114 ? 1.535 -5.383 -0.076 1 96.19 114 ALA A CA 1
ATOM 834 C C . ALA A 1 114 ? 0.824 -6.438 0.767 1 96.19 114 ALA A C 1
ATOM 836 O O . ALA A 1 114 ? 1.451 -7.117 1.584 1 96.19 114 ALA A O 1
ATOM 837 N N . LEU A 1 115 ? -0.397 -6.668 0.563 1 96.5 115 LEU A N 1
ATOM 838 C CA . LEU A 1 115 ? -1.211 -7.43 1.504 1 96.5 115 LEU A CA 1
ATOM 839 C C . LEU A 1 115 ? -1.148 -8.922 1.195 1 96.5 115 LEU A C 1
ATOM 841 O O . LEU A 1 115 ? -1.285 -9.75 2.096 1 96.5 115 LEU A O 1
ATOM 845 N N . TRP A 1 116 ? -0.978 -9.227 -0.059 1 96.88 116 TRP A N 1
ATOM 846 C CA . TRP A 1 116 ? -1.158 -10.633 -0.413 1 96.88 116 TRP A CA 1
ATOM 847 C C . TRP A 1 116 ? 0.044 -11.156 -1.19 1 96.88 116 TRP A C 1
ATOM 849 O O . TRP A 1 116 ? 0.537 -12.25 -0.919 1 96.88 116 TRP A O 1
ATOM 859 N N . LEU A 1 117 ? 0.553 -10.43 -2.139 1 97.5 117 LEU A N 1
ATOM 860 C CA . LEU A 1 117 ? 1.525 -10.914 -3.109 1 97.5 117 LEU A CA 1
ATOM 861 C C . LEU A 1 117 ? 2.914 -11.016 -2.486 1 97.5 117 LEU A C 1
ATOM 863 O O . LEU A 1 117 ? 3.607 -12.016 -2.666 1 97.5 117 LEU A O 1
ATOM 867 N N . ALA A 1 118 ? 3.314 -10.062 -1.758 1 94.62 118 ALA A N 1
ATOM 868 C CA . ALA A 1 118 ? 4.684 -9.961 -1.257 1 94.6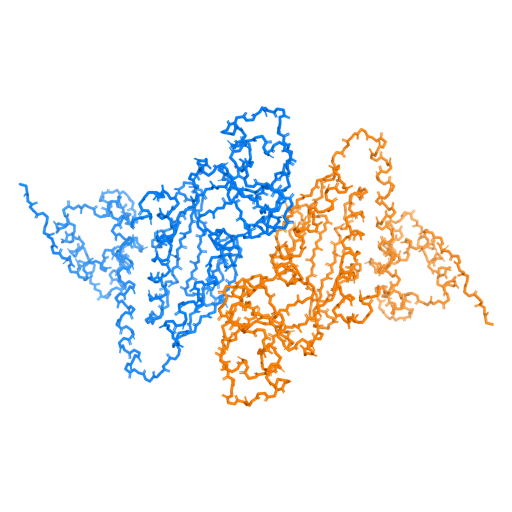2 118 ALA A CA 1
ATOM 869 C C . ALA A 1 118 ? 5.039 -11.172 -0.398 1 94.62 118 ALA A C 1
ATOM 871 O O . ALA A 1 118 ? 6.047 -11.844 -0.644 1 94.62 118 ALA A O 1
ATOM 872 N N . PRO A 1 119 ? 4.223 -11.562 0.575 1 91.94 119 PRO A N 1
ATOM 873 C CA . PRO A 1 119 ? 4.555 -12.734 1.38 1 91.94 119 PRO A CA 1
ATOM 874 C C . PRO A 1 119 ? 4.629 -14.016 0.55 1 91.94 119 PRO A C 1
ATOM 876 O O . PRO A 1 119 ? 5.465 -14.883 0.817 1 91.94 119 PRO A O 1
ATOM 879 N N . ARG A 1 120 ? 3.834 -14.094 -0.409 1 95.25 120 ARG A N 1
ATOM 880 C CA . ARG A 1 120 ? 3.75 -15.32 -1.198 1 95.25 120 ARG A CA 1
ATOM 881 C C . ARG A 1 120 ? 4.895 -15.398 -2.203 1 95.25 120 ARG A C 1
ATOM 883 O O . ARG A 1 120 ? 5.387 -16.484 -2.504 1 95.25 120 ARG A O 1
ATOM 890 N N . ILE A 1 121 ? 5.328 -14.211 -2.693 1 95 121 ILE A N 1
ATOM 891 C CA . ILE A 1 121 ? 6.504 -14.203 -3.557 1 95 121 ILE A CA 1
ATOM 892 C C . ILE A 1 121 ? 7.723 -14.688 -2.773 1 95 121 ILE A C 1
ATOM 894 O O . ILE A 1 121 ? 8.578 -15.398 -3.312 1 95 121 ILE A O 1
ATOM 898 N N . GLY A 1 122 ? 7.824 -14.32 -1.53 1 91.38 122 GLY A N 1
ATOM 899 C CA . GLY A 1 122 ? 8.898 -14.805 -0.676 1 91.38 122 GLY A CA 1
ATOM 900 C C . GLY A 1 122 ? 8.938 -16.312 -0.579 1 91.38 122 GLY A C 1
ATOM 901 O O . GLY A 1 122 ? 10 -16.922 -0.743 1 91.38 122 GLY A O 1
ATOM 902 N N . ARG A 1 123 ? 7.828 -16.906 -0.33 1 91.06 123 ARG A N 1
ATOM 903 C CA . ARG A 1 123 ? 7.742 -18.359 -0.219 1 91.06 123 ARG A CA 1
ATOM 904 C C . ARG A 1 123 ? 8.094 -19.031 -1.543 1 91.06 123 ARG A C 1
ATOM 906 O O . ARG A 1 123 ? 8.773 -20.062 -1.563 1 91.06 123 ARG A O 1
ATOM 913 N N . PHE A 1 124 ? 7.625 -18.453 -2.637 1 94.06 124 PHE A N 1
ATOM 914 C CA . PHE A 1 124 ? 7.898 -19.016 -3.953 1 94.06 124 PHE A CA 1
ATOM 915 C C . PHE A 1 124 ? 9.398 -19.047 -4.227 1 94.06 124 PHE A C 1
ATOM 917 O O . PHE A 1 124 ? 9.922 -20.047 -4.734 1 94.06 124 PHE A O 1
ATOM 924 N N . ILE A 1 125 ? 10.047 -17.969 -3.928 1 89.94 125 ILE A N 1
ATOM 925 C CA . ILE A 1 125 ? 11.469 -17.844 -4.25 1 89.94 125 ILE A CA 1
ATOM 926 C C . ILE A 1 125 ? 12.273 -18.797 -3.371 1 89.94 125 ILE A C 1
ATOM 928 O O . ILE A 1 125 ? 13.344 -19.266 -3.771 1 89.94 125 ILE A O 1
ATOM 932 N N . GLU A 1 126 ? 11.797 -19.062 -2.162 1 87.69 126 GLU A N 1
ATOM 933 C CA . GLU A 1 126 ? 12.438 -20.078 -1.313 1 87.69 126 GLU A CA 1
ATOM 934 C C . GLU A 1 126 ? 12.375 -21.453 -1.957 1 87.69 126 GLU A C 1
ATOM 936 O O . GLU A 1 126 ? 13.328 -22.234 -1.854 1 87.69 126 GLU A O 1
ATOM 941 N N . LEU A 1 127 ? 11.266 -21.734 -2.617 1 88.62 127 LEU A N 1
ATOM 942 C CA . LEU A 1 127 ? 11.055 -23.016 -3.283 1 88.62 127 LEU A CA 1
ATOM 943 C C . LEU A 1 127 ? 11.789 -23.062 -4.621 1 88.62 127 LEU A C 1
ATOM 945 O O . LEU A 1 127 ? 12.109 -24.141 -5.117 1 88.62 127 LEU A O 1
ATOM 949 N N . HIS A 1 128 ? 12.023 -21.859 -5.148 1 87.81 128 HIS A N 1
ATOM 950 C CA . HIS A 1 128 ? 12.656 -21.734 -6.457 1 87.81 128 HIS A CA 1
ATOM 951 C C . HIS A 1 128 ? 13.805 -20.719 -6.422 1 87.81 128 HIS A C 1
ATOM 953 O O . HIS A 1 128 ? 13.734 -19.672 -7.062 1 87.81 128 HIS A O 1
ATOM 959 N N . PRO A 1 129 ? 14.891 -21.094 -5.883 1 83.69 129 PRO A N 1
ATOM 960 C CA . PRO A 1 129 ? 15.992 -20.141 -5.664 1 83.69 129 PRO A CA 1
ATOM 961 C C . PRO A 1 129 ? 16.625 -19.656 -6.969 1 83.69 129 PRO A C 1
ATOM 963 O O . PRO A 1 129 ? 17.344 -18.656 -6.977 1 83.69 129 PRO A O 1
ATOM 966 N N . ASP A 1 130 ? 16.312 -20.281 -8.039 1 80.56 130 ASP A N 1
ATOM 967 C CA . ASP A 1 130 ? 16.906 -19.938 -9.32 1 80.56 130 ASP A CA 1
ATOM 968 C C . ASP A 1 130 ? 16.062 -18.922 -10.07 1 80.56 130 ASP A C 1
ATOM 970 O O . ASP A 1 130 ? 16.438 -18.453 -11.141 1 80.56 130 ASP A O 1
ATOM 974 N N . ILE A 1 131 ? 14.992 -18.594 -9.531 1 85.38 131 ILE A N 1
ATOM 975 C CA . ILE A 1 131 ? 14.102 -17.641 -10.18 1 85.38 131 ILE A CA 1
ATOM 976 C C . ILE A 1 131 ? 14.148 -16.312 -9.43 1 85.38 131 ILE A C 1
ATOM 978 O O . ILE A 1 131 ? 13.883 -16.25 -8.227 1 85.38 131 ILE A O 1
ATOM 982 N N . ASP A 1 132 ? 14.523 -15.289 -10.203 1 86.25 132 ASP A N 1
ATOM 983 C CA . ASP A 1 132 ? 14.477 -13.938 -9.656 1 86.25 132 ASP A CA 1
ATOM 984 C C . ASP A 1 132 ? 13.172 -13.234 -10.039 1 86.25 132 ASP A C 1
ATOM 986 O O . ASP A 1 132 ? 12.703 -13.367 -11.172 1 86.25 132 ASP A O 1
ATOM 990 N N . ILE A 1 133 ? 12.617 -12.578 -9.094 1 91.12 133 ILE A N 1
ATOM 991 C CA . ILE A 1 133 ? 11.359 -11.883 -9.359 1 91.12 133 ILE A CA 1
ATOM 992 C C . ILE A 1 133 ? 11.492 -10.414 -8.969 1 91.12 133 ILE A C 1
ATOM 994 O O . ILE A 1 133 ? 12.062 -10.086 -7.926 1 91.12 133 ILE A O 1
ATOM 998 N N . GLN A 1 134 ? 11.078 -9.578 -9.836 1 91.19 134 GLN A N 1
ATOM 999 C CA . GLN A 1 134 ? 10.898 -8.164 -9.531 1 91.19 134 GLN A CA 1
ATOM 1000 C C . GLN A 1 134 ? 9.422 -7.781 -9.562 1 91.19 134 GLN A C 1
ATOM 1002 O O . GLN A 1 134 ? 8.703 -8.117 -10.516 1 91.19 134 GLN A O 1
ATOM 1007 N N . VAL A 1 135 ? 8.992 -7.098 -8.469 1 94.62 135 VAL A N 1
ATOM 1008 C CA . VAL A 1 135 ? 7.59 -6.703 -8.367 1 94.62 135 VAL A CA 1
ATOM 1009 C C . VAL A 1 135 ? 7.453 -5.211 -8.648 1 94.62 135 VAL A C 1
ATOM 1011 O O . VAL A 1 135 ? 8.039 -4.379 -7.949 1 94.62 135 VAL A O 1
ATOM 1014 N N . PHE A 1 136 ? 6.668 -4.926 -9.648 1 92.94 136 PHE A N 1
ATOM 1015 C CA . PHE A 1 136 ? 6.316 -3.553 -10 1 92.94 136 PHE A CA 1
ATOM 1016 C C . PHE A 1 136 ? 4.887 -3.232 -9.57 1 92.94 136 PHE A C 1
ATOM 1018 O O . PHE A 1 136 ? 4.117 -4.137 -9.242 1 92.94 136 PHE A O 1
ATOM 1025 N N . LEU A 1 137 ? 4.668 -1.895 -9.516 1 92.88 137 LEU A N 1
ATOM 1026 C CA . LEU A 1 137 ? 3.314 -1.455 -9.195 1 92.88 137 LEU A CA 1
ATOM 1027 C C . LEU A 1 137 ? 2.682 -0.732 -10.375 1 92.88 137 LEU A C 1
ATOM 1029 O O . LEU A 1 137 ? 3.377 -0.063 -11.141 1 92.88 137 LEU A O 1
ATOM 1033 N N . HIS A 1 138 ? 1.38 -0.94 -10.516 1 90.5 138 HIS A N 1
ATOM 1034 C CA . HIS A 1 138 ? 0.628 -0.169 -11.5 1 90.5 138 HIS A CA 1
ATOM 1035 C C . HIS A 1 138 ? -0.642 0.414 -10.891 1 90.5 138 HIS A C 1
ATOM 1037 O O . HIS A 1 138 ? -1.089 -0.032 -9.828 1 90.5 138 HIS A O 1
ATOM 1043 N N . ALA A 1 139 ? -1.099 1.498 -11.562 1 81.25 139 ALA A N 1
ATOM 1044 C CA . ALA A 1 139 ? -2.385 2.1 -11.219 1 81.25 139 ALA A CA 1
ATOM 1045 C C . ALA A 1 139 ? -3.408 1.874 -12.328 1 81.25 139 ALA A C 1
ATOM 1047 O O . ALA A 1 139 ? -3.043 1.625 -13.477 1 81.25 139 ALA A O 1
ATOM 1048 N N . SER A 1 140 ? -4.66 1.889 -12.039 1 73.12 140 SER A N 1
ATOM 1049 C CA . SER A 1 140 ? -5.789 1.945 -12.969 1 73.12 140 SER A CA 1
ATOM 1050 C C . SER A 1 140 ? -5.762 0.771 -13.945 1 73.12 140 SER A C 1
ATOM 1052 O O . SER A 1 140 ? -6.027 0.94 -15.133 1 73.12 140 SER A O 1
ATOM 1054 N N . GLN A 1 141 ? -5.293 -0.332 -13.531 1 77 141 GLN A N 1
ATOM 1055 C CA . GLN A 1 141 ? -5.289 -1.537 -14.359 1 77 141 GLN A CA 1
ATOM 1056 C C . GLN A 1 141 ? -4.398 -1.362 -15.586 1 77 141 GLN A C 1
ATOM 1058 O O . GLN A 1 141 ? -4.699 -1.896 -16.656 1 77 141 GLN A O 1
ATOM 1063 N N . ASP A 1 142 ? -3.482 -0.564 -15.469 1 82.25 142 ASP A N 1
ATOM 1064 C CA . ASP A 1 142 ? -2.633 -0.252 -16.609 1 82.25 142 ASP A CA 1
ATOM 1065 C C . ASP A 1 142 ? -1.165 -0.542 -16.312 1 82.25 142 ASP A C 1
ATOM 1067 O O . ASP A 1 142 ? -0.379 0.38 -16.078 1 82.25 142 ASP A O 1
ATOM 1071 N N . PRO A 1 143 ? -0.816 -1.806 -16.438 1 89.12 143 PRO A N 1
ATOM 1072 C CA . PRO A 1 143 ? 0.603 -2.119 -16.25 1 89.12 143 PRO A CA 1
ATOM 1073 C C . PRO A 1 143 ? 1.48 -1.561 -17.375 1 89.12 143 PRO A C 1
ATOM 1075 O O . PRO A 1 143 ? 1.064 -1.534 -18.531 1 89.12 143 PRO A O 1
ATOM 1078 N N . ALA A 1 144 ? 2.699 -1.127 -17.016 1 86.44 144 ALA A N 1
ATOM 1079 C CA . ALA A 1 144 ? 3.668 -0.676 -18.016 1 86.44 144 ALA A CA 1
ATOM 1080 C C . ALA A 1 144 ? 4.34 -1.861 -18.703 1 86.44 144 ALA A C 1
ATOM 1082 O O . ALA A 1 144 ? 5.551 -2.055 -18.578 1 86.44 144 ALA A O 1
ATOM 1083 N N . TRP A 1 145 ? 3.629 -2.49 -19.547 1 86.56 145 TRP A N 1
ATOM 1084 C CA . TRP A 1 145 ? 4.023 -3.766 -20.141 1 86.56 145 TRP A CA 1
ATOM 1085 C C . TRP A 1 145 ? 5.375 -3.648 -20.828 1 86.56 145 TRP A C 1
ATOM 1087 O O . TRP A 1 145 ? 6.273 -4.461 -20.594 1 86.56 145 TRP A O 1
ATOM 1097 N N . LYS A 1 146 ? 5.504 -2.689 -21.625 1 81.44 146 LYS A N 1
ATOM 1098 C CA . LYS A 1 146 ? 6.707 -2.559 -22.438 1 81.44 146 LYS A CA 1
ATOM 1099 C C . LYS A 1 146 ? 7.824 -1.861 -21.672 1 81.44 146 LYS A C 1
ATOM 1101 O O . LYS A 1 146 ? 8.938 -2.383 -21.562 1 81.44 146 LYS A O 1
ATOM 1106 N N . ALA A 1 147 ? 7.484 -0.813 -21 1 80.44 147 ALA A N 1
ATOM 1107 C CA . ALA A 1 147 ? 8.492 0.012 -20.344 1 80.44 147 ALA A CA 1
ATOM 1108 C C . ALA A 1 147 ? 9.164 -0.748 -19.203 1 80.44 147 ALA A C 1
ATOM 1110 O O . ALA A 1 147 ? 10.352 -0.54 -18.922 1 80.44 147 ALA A O 1
ATOM 1111 N N . GLN A 1 148 ? 8.398 -1.684 -18.641 1 85.62 148 GLN A N 1
ATOM 1112 C CA . GLN A 1 148 ? 8.93 -2.402 -17.484 1 85.62 148 GLN A CA 1
ATOM 1113 C C . GLN A 1 148 ? 9.109 -3.885 -17.797 1 85.62 148 GLN A C 1
ATOM 1115 O O . GLN A 1 148 ? 9.43 -4.676 -16.906 1 85.62 148 GLN A O 1
ATOM 1120 N N . ASP A 1 149 ? 8.906 -4.191 -19.031 1 85.94 149 ASP A N 1
ATOM 1121 C CA . ASP A 1 149 ? 9.078 -5.562 -19.5 1 85.94 149 ASP A CA 1
ATOM 1122 C C . ASP A 1 149 ? 8.344 -6.547 -18.594 1 85.94 149 ASP A C 1
ATOM 1124 O O . ASP A 1 149 ? 8.938 -7.504 -18.078 1 85.94 149 ASP A O 1
ATOM 1128 N N . ILE A 1 150 ? 7.098 -6.254 -18.422 1 91.19 150 ILE A N 1
ATOM 1129 C CA . ILE A 1 150 ? 6.27 -7.031 -17.5 1 91.19 150 ILE A CA 1
ATOM 1130 C C . ILE A 1 150 ? 5.938 -8.383 -18.141 1 91.19 150 ILE A C 1
ATOM 1132 O O . ILE A 1 150 ? 5.512 -8.445 -19.297 1 91.19 150 ILE A O 1
ATOM 1136 N N . ASP A 1 151 ? 6.137 -9.422 -17.297 1 89.19 151 ASP A N 1
ATOM 1137 C CA . ASP A 1 151 ? 5.801 -10.773 -17.734 1 89.19 151 ASP A CA 1
ATOM 1138 C C . ASP A 1 151 ? 4.387 -11.156 -17.312 1 89.19 151 ASP A C 1
ATOM 1140 O O . ASP A 1 151 ? 3.686 -11.867 -18.031 1 89.19 151 ASP A O 1
ATOM 1144 N N . LEU A 1 152 ? 4.008 -10.758 -16.156 1 92.69 152 LEU A N 1
ATOM 1145 C CA . LEU A 1 152 ? 2.75 -11.133 -15.523 1 92.69 152 LEU A CA 1
ATOM 1146 C C . LEU A 1 152 ? 2.148 -9.945 -14.766 1 92.69 152 LEU A C 1
ATOM 1148 O O . LEU A 1 152 ? 2.838 -9.289 -13.984 1 92.69 152 LEU A O 1
ATOM 1152 N N . ALA A 1 153 ? 0.892 -9.688 -15.047 1 95.56 153 ALA A N 1
ATOM 1153 C CA . ALA A 1 153 ? 0.21 -8.617 -14.32 1 95.56 153 ALA A CA 1
ATOM 1154 C C . ALA A 1 153 ? -0.999 -9.156 -13.562 1 95.56 153 ALA A C 1
ATOM 1156 O O . ALA A 1 153 ? -1.702 -10.039 -14.055 1 95.56 153 ALA A O 1
ATOM 1157 N N . PHE A 1 154 ? -1.197 -8.625 -12.391 1 97 154 PHE A N 1
ATOM 1158 C CA . PHE A 1 154 ? -2.389 -8.898 -11.602 1 97 154 PHE A CA 1
ATOM 1159 C C . PHE A 1 154 ? -3.416 -7.785 -11.766 1 97 154 PHE A C 1
ATOM 1161 O O . PHE A 1 154 ? -3.137 -6.629 -11.445 1 97 154 PHE A O 1
ATOM 1168 N N . LEU A 1 155 ? -4.578 -8.172 -12.203 1 94.94 155 LEU A N 1
ATOM 1169 C CA . LEU A 1 155 ? -5.594 -7.168 -12.516 1 94.94 155 LEU A CA 1
ATOM 1170 C C . LEU A 1 155 ? -6.844 -7.379 -11.664 1 94.94 155 LEU A C 1
ATOM 1172 O O . LEU A 1 155 ? -7.27 -8.516 -11.453 1 94.94 155 LEU A O 1
ATOM 1176 N N . HIS A 1 156 ? -7.281 -6.293 -11.117 1 94.25 156 HIS A N 1
ATOM 1177 C CA . HIS A 1 156 ? -8.539 -6.293 -10.367 1 94.25 156 HIS A CA 1
ATOM 1178 C C . HIS A 1 156 ? -9.734 -6.141 -11.305 1 94.25 156 HIS A C 1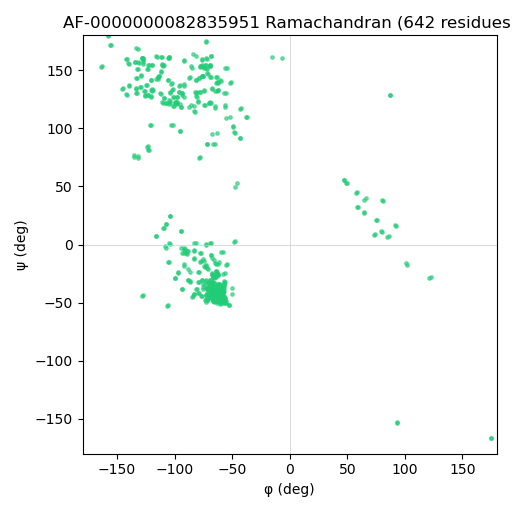
ATOM 1180 O O . HIS A 1 156 ? -9.914 -5.09 -11.922 1 94.25 156 HIS A O 1
ATOM 1186 N N . VAL A 1 157 ? -10.609 -7.207 -11.383 1 92 157 VAL A N 1
ATOM 1187 C CA . VAL A 1 157 ? -11.641 -7.234 -12.414 1 92 157 VAL A CA 1
ATOM 1188 C C . VAL A 1 157 ? -13 -7.504 -11.773 1 92 157 VAL A C 1
ATOM 1190 O O . VAL A 1 157 ? -13.078 -7.98 -10.641 1 92 157 VAL A O 1
ATOM 1193 N N . ARG A 1 158 ? -13.984 -7.141 -12.562 1 88 158 ARG A N 1
ATOM 1194 C CA . ARG A 1 158 ? -15.367 -7.391 -12.156 1 88 158 ARG A CA 1
ATOM 1195 C C . ARG A 1 158 ? -16 -8.484 -13.016 1 88 158 ARG A C 1
ATOM 1197 O O . ARG A 1 158 ? -15.594 -8.695 -14.156 1 88 158 ARG A O 1
ATOM 1204 N N . ALA A 1 159 ? -16.969 -9.086 -12.336 1 77.69 159 ALA A N 1
ATOM 1205 C CA . ALA A 1 159 ? -17.688 -10.125 -13.078 1 77.69 159 ALA A CA 1
ATOM 1206 C C . ALA A 1 159 ? -18.656 -9.508 -14.078 1 77.69 159 ALA A C 1
ATOM 1208 O O . ALA A 1 159 ? -18.969 -10.109 -15.109 1 77.69 159 ALA A O 1
ATOM 1209 N N . LEU A 1 160 ? -19.141 -8.336 -13.711 1 71.31 160 LEU A N 1
ATOM 1210 C CA . LEU A 1 160 ? -20.109 -7.691 -14.586 1 71.31 160 LEU A CA 1
ATOM 1211 C C . LEU A 1 160 ? -19.766 -6.223 -14.805 1 71.31 160 LEU A C 1
ATOM 1213 O O . LEU A 1 160 ? -19.125 -5.598 -13.953 1 71.31 160 LEU A O 1
ATOM 1217 N N . GLY A 1 161 ? -20 -5.719 -16.016 1 67.5 161 GLY A N 1
ATOM 1218 C CA . GLY A 1 161 ? -19.797 -4.309 -16.297 1 67.5 161 GLY A CA 1
ATOM 1219 C C . GLY A 1 161 ? -18.406 -4.012 -16.844 1 67.5 161 GLY A C 1
ATOM 1220 O O . GLY A 1 161 ? -17.812 -4.859 -17.5 1 67.5 161 GLY A O 1
ATOM 1221 N N . PRO A 1 162 ? -17.984 -2.748 -16.578 1 70.62 162 PRO A N 1
ATOM 1222 C CA . PRO A 1 162 ? -16.641 -2.391 -17.047 1 70.62 162 PRO A CA 1
ATOM 1223 C C . PRO A 1 162 ? -15.539 -3.062 -16.234 1 70.62 162 PRO A C 1
ATOM 1225 O O . PRO A 1 162 ? -15.789 -3.568 -15.141 1 70.62 162 PRO A O 1
ATOM 1228 N N . HIS A 1 163 ? -14.367 -3.322 -16.844 1 80.56 163 HIS A N 1
ATOM 1229 C CA . HIS A 1 163 ? -13.188 -3.9 -16.203 1 80.56 163 HIS A CA 1
ATOM 1230 C C . HIS A 1 163 ? -13.305 -5.418 -16.094 1 80.56 163 HIS A C 1
ATOM 1232 O O . HIS A 1 163 ? -13.031 -5.992 -15.039 1 80.56 163 HIS A O 1
ATOM 1238 N N . LEU A 1 164 ? -13.836 -5.957 -17.062 1 78.56 164 LEU A N 1
ATOM 1239 C CA . LEU A 1 164 ? -14.016 -7.402 -17.125 1 78.56 164 LEU A CA 1
ATOM 1240 C C . LEU A 1 164 ? -12.688 -8.102 -17.406 1 78.56 164 LEU A C 1
ATOM 1242 O O . LEU A 1 164 ? -11.773 -7.504 -17.969 1 78.56 164 LEU A O 1
ATOM 1246 N N . ALA A 1 165 ? -12.742 -9.305 -16.875 1 84.12 165 ALA A N 1
ATOM 1247 C CA . ALA A 1 165 ? -11.625 -10.164 -17.281 1 84.12 165 ALA A CA 1
ATOM 1248 C C . ALA A 1 165 ? -11.602 -10.352 -18.797 1 84.12 165 ALA A C 1
ATOM 1250 O O . ALA A 1 165 ? -12.648 -10.367 -19.453 1 84.12 165 ALA A O 1
ATOM 1251 N N . ALA A 1 166 ? -10.43 -10.359 -19.375 1 79.19 166 ALA A N 1
ATOM 1252 C CA . ALA A 1 166 ? -10.266 -10.617 -20.797 1 79.19 166 ALA A CA 1
ATOM 1253 C C . ALA A 1 166 ? -10.039 -12.102 -21.078 1 79.19 166 ALA A C 1
ATOM 1255 O O . ALA A 1 166 ? -9.656 -12.852 -20.172 1 79.19 166 ALA A O 1
ATOM 1256 N N . PRO A 1 167 ? -10.336 -12.406 -22.297 1 72.38 167 PRO A N 1
ATOM 1257 C CA . PRO A 1 167 ? -9.992 -13.781 -22.656 1 72.38 167 PRO A CA 1
ATOM 1258 C C . PRO A 1 167 ? -8.516 -14.102 -22.406 1 72.38 167 PRO A C 1
ATOM 1260 O O . PRO A 1 167 ? -7.645 -13.297 -22.75 1 72.38 167 PRO A O 1
ATOM 1263 N N . GLY A 1 168 ? -8.289 -15.188 -21.734 1 75.19 168 GLY A N 1
ATOM 1264 C CA . GLY A 1 168 ? -6.918 -15.578 -21.469 1 75.19 168 GLY A CA 1
ATOM 1265 C C . GLY A 1 168 ? -6.469 -15.25 -20.047 1 75.19 168 GLY A C 1
ATOM 1266 O O . GLY A 1 168 ? -5.465 -15.781 -19.578 1 75.19 168 GLY A O 1
ATOM 1267 N N . ASP A 1 169 ? -7.215 -14.383 -19.453 1 86.94 169 ASP A N 1
ATOM 1268 C CA . ASP A 1 169 ? -6.906 -14.102 -18.062 1 86.94 169 ASP A CA 1
ATOM 1269 C C . ASP A 1 169 ? -7.074 -15.344 -17.188 1 86.94 169 ASP A C 1
ATOM 1271 O O . ASP A 1 169 ? -8.016 -16.125 -17.391 1 86.94 169 ASP A O 1
ATOM 1275 N N . ILE A 1 170 ? -6.145 -15.555 -16.25 1 85.38 170 ILE A N 1
ATOM 1276 C CA . ILE A 1 170 ? -6.203 -16.688 -15.328 1 85.38 170 ILE A CA 1
ATOM 1277 C C . ILE A 1 170 ? -6.789 -16.234 -13.992 1 85.38 170 ILE A C 1
ATOM 1279 O O . ILE A 1 170 ? -6.25 -15.328 -13.344 1 85.38 170 ILE A O 1
ATOM 1283 N N . PRO A 1 171 ? -7.871 -16.891 -13.617 1 88.31 171 PRO A N 1
ATOM 1284 C CA . PRO A 1 171 ? -8.445 -16.5 -12.336 1 88.31 171 PRO A CA 1
ATOM 1285 C C . PRO A 1 171 ? -7.496 -16.734 -11.164 1 88.31 171 PRO A C 1
ATOM 1287 O O . PRO A 1 171 ? -6.848 -17.781 -11.094 1 88.31 171 PRO A O 1
ATOM 1290 N N . LEU A 1 172 ? -7.371 -15.758 -10.328 1 94.81 172 LEU A N 1
ATOM 1291 C CA . LEU A 1 172 ? -6.508 -15.875 -9.156 1 94.81 172 LEU A CA 1
ATOM 1292 C C . LEU A 1 172 ? -7.336 -16.047 -7.887 1 94.81 172 LEU A C 1
ATOM 1294 O O . LEU A 1 172 ? -7.09 -16.953 -7.098 1 94.81 172 LEU A O 1
ATOM 1298 N N . MET A 1 173 ? -8.273 -15.148 -7.699 1 94 173 MET A N 1
ATOM 1299 C CA . MET A 1 173 ? -9.062 -15.219 -6.469 1 94 173 MET A CA 1
ATOM 1300 C C . MET A 1 173 ? -10.336 -14.391 -6.586 1 94 173 MET A C 1
ATOM 1302 O O . MET A 1 173 ? -10.406 -13.477 -7.406 1 94 173 MET A O 1
ATOM 1306 N N . THR A 1 174 ? -11.328 -14.789 -5.816 1 92.75 174 THR A N 1
ATOM 1307 C CA . THR A 1 174 ? -12.516 -13.984 -5.543 1 92.75 174 THR A CA 1
ATOM 1308 C C . THR A 1 174 ? -12.469 -13.422 -4.125 1 92.75 174 THR A C 1
ATOM 1310 O O . THR A 1 174 ? -11.711 -13.898 -3.285 1 92.75 174 THR A O 1
ATOM 1313 N N . GLU A 1 175 ? -13.266 -12.398 -3.969 1 93.5 175 GLU A N 1
ATOM 1314 C CA . GLU A 1 175 ? -13.172 -11.711 -2.684 1 93.5 175 GLU A CA 1
ATOM 1315 C C . GLU A 1 175 ? -14.43 -11.914 -1.853 1 93.5 175 GLU A C 1
ATOM 1317 O O . GLU A 1 175 ? -15.516 -12.148 -2.4 1 93.5 175 GLU A O 1
ATOM 1322 N N . THR A 1 176 ? -14.289 -11.93 -0.58 1 94.12 176 THR A N 1
ATOM 1323 C CA . THR A 1 176 ? -15.352 -11.898 0.421 1 94.12 176 THR A CA 1
ATOM 1324 C C . THR A 1 176 ? -15.164 -10.711 1.362 1 94.12 176 THR A C 1
ATOM 1326 O O . THR A 1 176 ? -14.086 -10.523 1.928 1 94.12 176 THR A O 1
ATOM 1329 N N . VAL A 1 177 ? -16.25 -9.953 1.491 1 95.12 177 VAL A N 1
ATOM 1330 C CA . VAL A 1 177 ? -16.172 -8.742 2.301 1 95.12 177 VAL A CA 1
ATOM 1331 C C . VAL A 1 177 ? -16.609 -9.047 3.732 1 95.12 177 VAL A C 1
ATOM 1333 O O . VAL A 1 177 ? -17.656 -9.672 3.949 1 95.12 177 VAL A O 1
ATOM 1336 N N . VAL A 1 178 ? -15.789 -8.633 4.711 1 95.25 178 VAL A N 1
ATOM 1337 C CA . VAL A 1 178 ? -16.031 -8.891 6.125 1 95.25 178 VAL A CA 1
ATOM 1338 C C . VAL A 1 178 ? -15.68 -7.648 6.941 1 95.25 178 VAL A C 1
ATOM 1340 O O . VAL A 1 178 ? -14.672 -6.988 6.68 1 95.25 178 VAL A O 1
ATOM 1343 N N . PRO A 1 179 ? -16.547 -7.297 7.914 1 97.19 179 PRO A N 1
ATOM 1344 C CA . PRO A 1 179 ? -16.141 -6.207 8.812 1 97.19 179 PRO A CA 1
ATOM 1345 C C . PRO A 1 179 ? -14.969 -6.578 9.703 1 97.19 179 PRO A C 1
ATOM 1347 O O . PRO A 1 179 ? -14.945 -7.672 10.281 1 97.19 179 PRO A O 1
ATOM 1350 N N . VAL A 1 180 ? -13.977 -5.656 9.812 1 97.62 180 VAL A N 1
ATOM 1351 C CA . VAL A 1 180 ? -12.781 -5.941 10.602 1 97.62 180 VAL A CA 1
ATOM 1352 C C . VAL A 1 180 ? -12.367 -4.688 11.367 1 97.62 180 VAL A C 1
ATOM 1354 O O . VAL A 1 180 ? -12.703 -3.57 10.977 1 97.62 180 VAL A O 1
ATOM 1357 N N . CYS A 1 181 ? -11.672 -4.883 12.422 1 97.94 181 CYS A N 1
ATOM 1358 C CA . CYS A 1 181 ? -11.086 -3.797 13.203 1 97.94 181 CYS A CA 1
ATOM 1359 C C . CYS A 1 181 ? -9.883 -4.285 14 1 97.94 181 CYS A C 1
ATOM 1361 O O . CYS A 1 181 ? -9.516 -5.457 13.922 1 97.94 181 CYS A O 1
ATOM 1363 N N . SER A 1 182 ? -9.211 -3.309 14.586 1 96.81 182 SER A N 1
ATOM 1364 C CA . SER A 1 182 ? -8.164 -3.668 15.531 1 96.81 182 SER A CA 1
ATOM 1365 C C . SER A 1 182 ? -8.727 -4.402 16.734 1 96.81 182 SER A C 1
ATOM 1367 O O . SER A 1 182 ? -9.805 -4.055 17.234 1 96.81 182 SER A O 1
ATOM 1369 N N . PRO A 1 183 ? -8.016 -5.391 17.297 1 96.19 183 PRO A N 1
ATOM 1370 C CA . PRO A 1 183 ? -8.477 -6.066 18.5 1 96.19 183 PRO A CA 1
ATOM 1371 C C . PRO A 1 183 ? -8.562 -5.129 19.703 1 96.19 183 PRO A C 1
ATOM 1373 O O . PRO A 1 183 ? -9.281 -5.41 20.672 1 96.19 183 PRO A O 1
ATOM 1376 N N . ALA A 1 184 ? -7.805 -4.078 19.672 1 94.56 184 ALA A N 1
ATOM 1377 C CA . ALA A 1 184 ? -7.805 -3.117 20.766 1 94.56 184 ALA A CA 1
ATOM 1378 C C . ALA A 1 184 ? -9.078 -2.271 20.75 1 94.56 184 ALA A C 1
ATOM 1380 O O . ALA A 1 184 ? -9.43 -1.661 21.766 1 94.56 184 ALA A O 1
ATOM 1381 N N . LEU A 1 185 ? -9.75 -2.215 19.672 1 95.81 185 LEU A N 1
ATOM 1382 C CA . LEU A 1 185 ? -10.906 -1.336 19.516 1 95.81 185 LEU A CA 1
ATOM 1383 C C . LEU A 1 185 ? -12.164 -1.978 20.094 1 95.81 185 LEU A C 1
ATOM 1385 O O . LEU A 1 185 ? -12.977 -1.299 20.719 1 95.81 185 LEU A O 1
ATOM 1389 N N . VAL A 1 186 ? -12.344 -3.271 19.828 1 96.25 186 VAL A N 1
ATOM 1390 C CA . VAL A 1 186 ? -13.539 -3.988 20.266 1 96.25 186 VAL A CA 1
ATOM 1391 C C . VAL A 1 186 ? -13.141 -5.227 21.062 1 96.25 186 VAL A C 1
ATOM 1393 O O . VAL A 1 186 ? -12.398 -6.078 20.562 1 96.25 186 VAL A O 1
ATOM 1396 N N . ALA A 1 187 ? -13.68 -5.379 22.219 1 95.69 187 ALA A N 1
ATOM 1397 C CA . ALA A 1 187 ? -13.391 -6.523 23.078 1 95.69 187 ALA A CA 1
ATOM 1398 C C . ALA A 1 187 ? -13.969 -7.809 22.5 1 95.69 187 ALA A C 1
ATOM 1400 O O . ALA A 1 187 ? -14.961 -7.781 21.766 1 95.69 187 ALA A O 1
ATOM 1401 N N . PRO A 1 188 ? -13.367 -8.93 22.859 1 95.12 188 PRO A N 1
ATOM 1402 C CA . PRO A 1 188 ? -13.789 -10.211 22.281 1 95.12 188 PRO A CA 1
ATOM 1403 C C . PRO A 1 188 ? -15.266 -10.508 22.516 1 95.12 188 PRO A C 1
ATOM 1405 O O . PRO A 1 188 ? -15.953 -10.992 21.625 1 95.12 188 PRO A O 1
ATOM 1408 N N . ASP A 1 189 ? -15.797 -10.18 23.625 1 94.38 189 ASP A N 1
ATOM 1409 C CA . ASP A 1 189 ? -17.172 -10.516 23.984 1 94.38 189 ASP A CA 1
ATOM 1410 C C . ASP A 1 189 ? -18.172 -9.602 23.281 1 94.38 189 ASP A C 1
ATOM 1412 O O . ASP A 1 189 ? -19.375 -9.875 23.281 1 94.38 189 ASP A O 1
ATOM 1416 N N . GLU A 1 190 ? -17.688 -8.617 22.625 1 96 190 GLU A N 1
ATOM 1417 C CA . GLU A 1 190 ? -18.562 -7.664 21.953 1 96 190 GLU A CA 1
ATOM 1418 C C . GLU A 1 190 ? -18.516 -7.844 20.438 1 96 190 GLU A C 1
ATOM 1420 O O . GLU A 1 190 ? -19.281 -7.203 19.703 1 96 190 GLU A O 1
ATOM 1425 N N . ARG A 1 191 ? -17.719 -8.719 19.891 1 95.44 191 ARG A N 1
ATOM 1426 C CA . ARG A 1 191 ? -17.391 -8.773 18.469 1 95.44 191 ARG A CA 1
ATOM 1427 C C . ARG A 1 191 ? -18.547 -9.344 17.656 1 95.44 191 ARG A C 1
ATOM 1429 O O . ARG A 1 191 ? -18.594 -9.18 16.438 1 95.44 191 ARG A O 1
ATOM 1436 N N . ASP A 1 192 ? -19.5 -9.914 18.312 1 93.88 192 ASP A N 1
ATOM 1437 C CA . ASP A 1 192 ? -20.656 -10.453 17.609 1 93.88 192 ASP A CA 1
ATOM 1438 C C . ASP A 1 192 ? -21.875 -9.547 17.781 1 93.88 192 ASP A C 1
ATOM 1440 O O . ASP A 1 192 ? -22.953 -9.844 17.25 1 93.88 192 ASP A O 1
ATOM 1444 N N . ASP A 1 193 ? -21.75 -8.438 18.469 1 92.12 193 ASP A N 1
ATOM 1445 C CA . ASP A 1 193 ? -22.828 -7.5 18.719 1 92.12 193 ASP A CA 1
ATOM 1446 C C . ASP A 1 193 ? -22.844 -6.375 17.688 1 92.12 193 ASP A C 1
ATOM 1448 O O . ASP A 1 193 ? -21.938 -5.531 17.672 1 92.12 193 ASP A O 1
ATOM 1452 N N . PRO A 1 194 ? -23.906 -6.273 16.953 1 92 194 PRO A N 1
ATOM 1453 C CA . PRO A 1 194 ? -23.969 -5.223 15.93 1 92 194 PRO A CA 1
ATOM 1454 C C . PRO A 1 194 ? -23.969 -3.818 16.531 1 92 194 PRO A C 1
ATOM 1456 O O . PRO A 1 194 ? -23.703 -2.842 15.828 1 92 194 PRO A O 1
ATOM 1459 N N . ALA A 1 195 ? -24.219 -3.715 17.766 1 91.81 195 ALA A N 1
ATOM 1460 C CA . ALA A 1 195 ? -24.25 -2.408 18.422 1 91.81 195 ALA A CA 1
ATOM 1461 C C . ALA A 1 195 ? -22.891 -1.735 18.391 1 91.81 195 ALA A C 1
ATOM 1463 O O . ALA A 1 195 ? -22.781 -0.509 18.469 1 91.81 195 ALA A O 1
ATOM 1464 N N . VAL A 1 196 ? -21.828 -2.535 18.234 1 94.62 196 VAL A N 1
ATOM 1465 C CA . VAL A 1 196 ? -20.469 -2.008 18.234 1 94.62 196 VAL A CA 1
ATOM 1466 C C . VAL A 1 196 ? -20.281 -1.05 17.062 1 94.62 196 VAL A C 1
ATOM 1468 O O . VAL A 1 196 ? -19.516 -0.093 17.156 1 94.62 196 VAL A O 1
ATOM 1471 N N . PHE A 1 197 ? -21.062 -1.219 15.992 1 94.88 197 PHE A N 1
ATOM 1472 C CA . PHE A 1 197 ? -20.922 -0.419 14.781 1 94.88 197 PHE A CA 1
ATOM 1473 C C . PHE A 1 197 ? -21.438 1 15 1 94.88 197 PHE A C 1
ATOM 1475 O O . PHE A 1 197 ? -21.109 1.908 14.234 1 94.88 197 PHE A O 1
ATOM 1482 N N . THR A 1 198 ? -22.234 1.19 16.016 1 93 198 THR A N 1
ATOM 1483 C CA . THR A 1 198 ? -22.75 2.523 16.312 1 93 198 THR A CA 1
ATOM 1484 C C . THR A 1 198 ? -21.797 3.277 17.25 1 93 198 THR A C 1
ATOM 1486 O O . THR A 1 198 ? -21.922 4.492 17.406 1 93 198 THR A O 1
ATOM 1489 N N . ARG A 1 199 ? -20.828 2.619 17.75 1 93.19 199 ARG A N 1
ATOM 1490 C CA . ARG A 1 199 ? -19.969 3.191 18.781 1 93.19 199 ARG A CA 1
ATOM 1491 C C . ARG A 1 199 ? -18.609 3.594 18.188 1 93.19 199 ARG A C 1
ATOM 1493 O O . ARG A 1 199 ? -17.828 4.293 18.844 1 93.19 199 ARG A O 1
ATOM 1500 N N . HIS A 1 200 ? -18.312 3.115 17.031 1 94.12 200 HIS A N 1
ATOM 1501 C CA . HIS A 1 200 ? -17 3.352 16.453 1 94.12 200 HIS A CA 1
ATOM 1502 C C . HIS A 1 200 ? -17.125 3.91 15.039 1 94.12 200 HIS A C 1
ATOM 1504 O O . HIS A 1 200 ? -18.141 3.721 14.375 1 94.12 200 HIS A O 1
ATOM 1510 N N . ARG A 1 201 ? -16.078 4.516 14.57 1 93.62 201 ARG A N 1
ATOM 1511 C CA . ARG A 1 201 ? -16.047 5.121 13.242 1 93.62 201 ARG A CA 1
ATOM 1512 C C . ARG A 1 201 ? -16.016 4.055 12.156 1 93.62 201 ARG A C 1
ATOM 1514 O O . ARG A 1 201 ? -15.359 3.023 12.305 1 93.62 201 ARG A O 1
ATOM 1521 N N . TRP A 1 202 ? -16.672 4.465 11.016 1 95.19 202 TRP A N 1
ATOM 1522 C CA . TRP A 1 202 ? -16.641 3.604 9.836 1 95.19 202 TRP A CA 1
ATOM 1523 C C . TRP A 1 202 ? -15.547 4.035 8.867 1 95.19 202 TRP A C 1
ATOM 1525 O O . TRP A 1 202 ? -15.359 5.23 8.625 1 95.19 202 TRP A O 1
ATOM 1535 N N . LEU A 1 203 ? -14.773 3.076 8.438 1 96.44 203 LEU A N 1
ATOM 1536 C CA . LEU A 1 203 ? -13.789 3.287 7.387 1 96.44 203 LEU A CA 1
ATOM 1537 C C . LEU A 1 203 ? -14.289 2.734 6.055 1 96.44 203 LEU A C 1
ATOM 1539 O O . LEU A 1 203 ? -14.789 1.607 5.992 1 96.44 203 LEU A O 1
ATOM 1543 N N . GLU A 1 204 ? -14.141 3.541 5.016 1 93.81 204 GLU A N 1
ATOM 1544 C CA . GLU A 1 204 ? -14.648 3.129 3.709 1 93.81 204 GLU A CA 1
ATOM 1545 C C . GLU A 1 204 ? -13.609 3.361 2.613 1 93.81 204 GLU A C 1
ATOM 1547 O O . GLU A 1 204 ? -12.93 4.387 2.605 1 93.81 204 GLU A O 1
ATOM 1552 N N . GLU A 1 205 ? -13.398 2.32 1.819 1 93.06 205 GLU A N 1
ATOM 1553 C CA . GLU A 1 205 ? -12.539 2.49 0.652 1 93.06 205 GLU A CA 1
ATOM 1554 C C . GLU A 1 205 ? -13.273 3.199 -0.479 1 93.06 205 GLU A C 1
ATOM 1556 O O . GLU A 1 205 ? -14.398 2.832 -0.822 1 93.06 205 GLU A O 1
ATOM 1561 N N . LYS A 1 206 ? -12.516 4.211 -0.964 1 82.44 206 LYS A N 1
ATOM 1562 C CA . LYS A 1 206 ? -13.078 4.832 -2.16 1 82.44 206 LYS A CA 1
ATOM 1563 C C . LYS A 1 206 ? -12.961 3.904 -3.367 1 82.44 206 LYS A C 1
ATOM 1565 O O . LYS A 1 206 ? -11.875 3.721 -3.912 1 82.44 206 LYS A O 1
ATOM 1570 N N . HIS A 1 207 ? -13.867 3.072 -3.561 1 67.88 207 HIS A N 1
ATOM 1571 C CA . HIS A 1 207 ? -13.883 2.092 -4.641 1 67.88 207 HIS A CA 1
ATOM 1572 C C . HIS A 1 207 ? -15.094 2.297 -5.547 1 67.88 207 HIS A C 1
ATOM 1574 O O . HIS A 1 207 ? -16.219 2.477 -5.062 1 67.88 207 HIS A O 1
ATOM 1580 N N . ILE A 1 208 ? -14.75 2.258 -6.734 1 59.03 208 ILE A N 1
ATOM 1581 C CA . ILE A 1 208 ? -15.844 2.502 -7.668 1 59.03 208 ILE A CA 1
ATOM 1582 C C . ILE A 1 208 ? -16.656 1.219 -7.867 1 59.03 208 ILE A C 1
ATOM 1584 O O . ILE A 1 208 ? -16.078 0.139 -8.031 1 59.03 208 ILE A O 1
ATOM 1588 N N . ASP A 1 209 ? -17.922 1.312 -7.742 1 69.5 209 ASP A N 1
ATOM 1589 C CA . ASP A 1 209 ? -18.922 0.353 -8.211 1 69.5 209 ASP A CA 1
ATOM 1590 C C . ASP A 1 209 ? -18.797 -0.97 -7.453 1 69.5 209 ASP A C 1
ATOM 1592 O O . ASP A 1 209 ? -18.766 -2.039 -8.062 1 69.5 209 ASP A O 1
ATOM 1596 N N . SER A 1 210 ? -18.562 -1.01 -6.223 1 85.31 210 SER A N 1
ATOM 1597 C CA . SER A 1 210 ? -18.547 -2.174 -5.34 1 85.31 210 SER A CA 1
ATOM 1598 C C . SER A 1 210 ? -19.516 -1.98 -4.168 1 85.31 210 SER A C 1
ATOM 1600 O O . SER A 1 210 ? -19.078 -1.638 -3.064 1 85.31 210 SER A O 1
ATOM 1602 N N . PRO A 1 211 ? -20.766 -2.285 -4.383 1 84.5 211 PRO A N 1
ATOM 1603 C CA . PRO A 1 211 ? -21.75 -2.066 -3.318 1 84.5 211 PRO A CA 1
ATOM 1604 C C . PRO A 1 211 ? -21.406 -2.803 -2.029 1 84.5 211 PRO A C 1
ATOM 1606 O O . PRO A 1 211 ? -21.703 -2.324 -0.935 1 84.5 211 PRO A O 1
ATOM 1609 N N . GLU A 1 212 ? -20.797 -3.939 -2.135 1 90.75 212 GLU A N 1
ATOM 1610 C CA . GLU A 1 212 ? -20.469 -4.762 -0.974 1 90.75 212 GLU A CA 1
ATOM 1611 C C . GLU A 1 212 ? -19.391 -4.094 -0.113 1 90.75 212 GLU A C 1
ATOM 1613 O O . GLU A 1 212 ? -19.141 -4.52 1.019 1 90.75 212 GLU A O 1
ATOM 1618 N N . THR A 1 213 ? -18.766 -3.016 -0.558 1 92 213 THR A N 1
ATOM 1619 C CA . THR A 1 213 ? -17.766 -2.312 0.244 1 92 213 THR A CA 1
ATOM 1620 C C . THR A 1 213 ? -18.312 -0.959 0.705 1 92 213 THR A C 1
ATOM 1622 O O . THR A 1 213 ? -17.547 -0.094 1.133 1 92 213 THR A O 1
ATOM 1625 N N . ASP A 1 214 ? -19.609 -0.767 0.582 1 90.38 214 ASP A N 1
ATOM 1626 C CA . ASP A 1 214 ? -20.312 0.432 1.013 1 90.38 214 ASP A CA 1
ATOM 1627 C C . ASP A 1 214 ? -21.078 0.178 2.309 1 90.38 214 ASP A C 1
ATOM 1629 O O . ASP A 1 214 ? -21.859 -0.771 2.4 1 90.38 214 ASP A O 1
ATOM 1633 N N . TRP A 1 215 ? -20.875 1.094 3.23 1 93 215 TRP A N 1
ATOM 1634 C CA . TRP A 1 215 ? -21.531 0.926 4.516 1 93 215 TRP A CA 1
ATOM 1635 C C . TRP A 1 215 ? -23.047 1.079 4.371 1 93 215 TRP A C 1
ATOM 1637 O O . TRP A 1 215 ? -23.812 0.55 5.18 1 93 215 TRP A O 1
ATOM 1647 N N . ARG A 1 216 ? -23.516 1.784 3.379 1 88.38 216 ARG A N 1
ATOM 1648 C CA . ARG A 1 216 ? -24.953 1.909 3.123 1 88.38 216 ARG A CA 1
ATOM 1649 C C . ARG A 1 216 ? -25.578 0.547 2.846 1 88.38 216 ARG A C 1
ATOM 1651 O O . ARG A 1 216 ? -26.734 0.311 3.189 1 88.38 216 ARG A O 1
ATOM 1658 N N . THR A 1 217 ? -24.812 -0.312 2.195 1 90.88 217 THR A N 1
ATOM 1659 C CA . THR A 1 217 ? -25.266 -1.672 1.928 1 90.88 217 THR A CA 1
ATOM 1660 C C . THR A 1 217 ? -25.25 -2.508 3.205 1 90.88 217 THR A C 1
ATOM 1662 O O . THR A 1 217 ? -26.125 -3.365 3.4 1 90.88 217 THR A O 1
ATOM 1665 N N . TRP A 1 218 ? -24.375 -2.23 4.086 1 93.25 218 TRP A N 1
ATOM 1666 C CA . TRP A 1 218 ? -24.156 -3.051 5.273 1 93.25 218 TRP A CA 1
ATOM 1667 C C . TRP A 1 218 ? -25.094 -2.627 6.406 1 93.25 218 TRP A C 1
ATOM 1669 O O . TRP A 1 218 ? -25.484 -3.451 7.234 1 93.25 218 TRP A O 1
ATOM 1679 N N . ARG A 1 219 ? -25.438 -1.416 6.492 1 91.94 219 ARG A N 1
ATOM 1680 C CA . ARG A 1 219 ? -26.219 -0.875 7.598 1 91.94 219 ARG A CA 1
ATOM 1681 C C . ARG A 1 219 ? -27.5 -1.685 7.809 1 91.94 219 ARG A C 1
ATOM 1683 O O . ARG A 1 219 ? -27.766 -2.15 8.922 1 91.94 219 ARG A O 1
ATOM 1690 N N . PRO A 1 220 ? -28.266 -1.888 6.809 1 90.12 220 PRO A N 1
ATOM 1691 C CA . PRO A 1 220 ? -29.469 -2.691 7.012 1 90.12 220 PRO A CA 1
ATOM 1692 C C . PRO A 1 220 ? -29.156 -4.152 7.336 1 90.12 220 PRO A C 1
ATOM 1694 O O . PRO A 1 220 ? -29.906 -4.793 8.078 1 90.12 220 PRO A O 1
ATOM 1697 N N . ARG A 1 221 ? -28.141 -4.695 6.832 1 90.94 221 ARG A N 1
ATOM 1698 C CA . ARG A 1 221 ? -27.75 -6.078 7.094 1 90.94 221 ARG A CA 1
ATOM 1699 C C . ARG A 1 221 ? -27.344 -6.266 8.555 1 90.94 221 ARG A C 1
ATOM 1701 O O . ARG A 1 221 ? -27.5 -7.352 9.109 1 90.94 221 ARG A O 1
ATOM 1708 N N . LEU A 1 222 ? -26.891 -5.176 9.133 1 91.81 222 LEU A N 1
ATOM 1709 C CA . LEU A 1 222 ? -26.469 -5.188 10.523 1 91.81 222 LEU A CA 1
ATOM 1710 C C . LEU A 1 222 ? -27.625 -4.875 11.453 1 91.81 222 LEU A C 1
ATOM 1712 O O . LEU A 1 222 ? -27.484 -4.887 12.68 1 91.81 222 LEU A O 1
ATOM 1716 N N . GLY A 1 223 ? -28.703 -4.562 10.875 1 90.44 223 GLY A N 1
ATOM 1717 C CA . GLY A 1 223 ? -29.891 -4.246 11.656 1 90.44 223 GLY A CA 1
ATOM 1718 C C . GLY A 1 223 ? -29.844 -2.873 12.305 1 90.44 223 GLY A C 1
ATOM 1719 O O . GLY A 1 223 ? -30.469 -2.637 13.328 1 90.44 223 GLY A O 1
ATOM 1720 N N . LEU A 1 224 ? -29.031 -2.051 11.773 1 90.75 224 LEU A N 1
ATOM 1721 C CA . LEU A 1 224 ? -28.891 -0.715 12.344 1 90.75 224 LEU A CA 1
ATOM 1722 C C . LEU A 1 224 ? -29.922 0.241 11.766 1 90.75 224 LEU A C 1
ATOM 1724 O O . LEU A 1 224 ? -30.234 0.18 10.57 1 90.75 224 LEU A O 1
ATOM 1728 N N . ALA A 1 225 ? -30.391 1.125 12.578 1 86.94 225 ALA A N 1
ATOM 1729 C CA . ALA A 1 225 ? -31.344 2.139 12.141 1 86.94 225 ALA A CA 1
ATOM 1730 C C . ALA A 1 225 ? -30.688 3.15 11.211 1 86.94 225 ALA A C 1
ATOM 1732 O O . ALA A 1 225 ? -29.469 3.32 11.227 1 86.94 225 ALA A O 1
ATOM 1733 N N . GLU A 1 226 ? -31.469 3.742 10.383 1 79.94 226 GLU A N 1
ATOM 1734 C CA . GLU A 1 226 ? -30.969 4.758 9.453 1 79.94 226 GLU A CA 1
ATOM 1735 C C . GLU A 1 226 ? -30.281 5.895 10.203 1 79.94 226 GLU A C 1
ATOM 1737 O O . GLU A 1 226 ? -29.281 6.449 9.734 1 79.94 226 GLU A O 1
ATOM 1742 N N . SER A 1 227 ? -30.812 6.172 11.32 1 77.75 227 SER A N 1
ATOM 1743 C CA . SER A 1 227 ? -30.297 7.266 12.133 1 77.75 227 SER A CA 1
ATOM 1744 C C . SER A 1 227 ? -28.938 6.902 12.734 1 77.75 227 SER A C 1
ATOM 1746 O O . SER A 1 227 ? -28.203 7.781 13.188 1 77.75 227 SER A O 1
ATOM 1748 N N . ALA A 1 228 ? -28.703 5.676 12.789 1 72.75 228 ALA A N 1
ATOM 1749 C CA . ALA A 1 228 ? -27.453 5.203 13.375 1 72.75 228 ALA A CA 1
ATOM 1750 C C . ALA A 1 228 ? -26.312 5.277 12.367 1 72.75 228 ALA A C 1
ATOM 1752 O O . ALA A 1 228 ? -25.156 5.035 12.711 1 72.75 228 ALA A O 1
ATOM 1753 N N . GLY A 1 229 ? -26.609 5.746 11.242 1 72.31 229 GLY A N 1
ATOM 1754 C CA . GLY A 1 229 ? -25.562 5.895 10.234 1 72.31 229 GLY A CA 1
ATOM 1755 C C . GLY A 1 229 ? -24.656 7.082 10.492 1 72.31 229 GLY A C 1
ATOM 1756 O O . GLY A 1 229 ? -25.016 8.008 11.219 1 72.31 229 GLY A O 1
ATOM 1757 N N . GLN A 1 230 ? -23.391 6.848 10.125 1 81.31 230 GLN A N 1
ATOM 1758 C CA . GLN A 1 230 ? -22.406 7.922 10.18 1 81.31 230 GLN A CA 1
ATOM 1759 C C . GLN A 1 230 ? -21.672 8.07 8.844 1 81.31 230 GLN A C 1
ATOM 1761 O O . GLN A 1 230 ? -21.703 7.16 8.016 1 81.31 230 GLN A O 1
ATOM 1766 N N . ASP A 1 231 ? -21.203 9.219 8.672 1 83.19 231 ASP A N 1
ATOM 1767 C CA . ASP A 1 231 ? -20.328 9.406 7.508 1 83.19 231 ASP A CA 1
ATOM 1768 C C . ASP A 1 231 ? -18.969 8.773 7.73 1 83.19 231 ASP A C 1
ATOM 1770 O O . ASP A 1 231 ? -18.266 9.109 8.68 1 83.19 231 ASP A O 1
ATOM 1774 N N . PRO A 1 232 ? -18.656 7.828 6.852 1 90.75 232 PRO A N 1
ATOM 1775 C CA . PRO A 1 232 ? -17.375 7.141 7.035 1 90.75 232 PRO A CA 1
ATOM 1776 C C . PRO A 1 232 ? -16.188 8.008 6.672 1 90.75 232 PRO A C 1
ATOM 1778 O O . PRO A 1 232 ? -16.328 8.992 5.941 1 90.75 232 PRO A O 1
ATOM 1781 N N . LEU A 1 233 ? -15.062 7.695 7.277 1 92.25 233 LEU A N 1
ATOM 1782 C CA . LEU A 1 233 ? -13.797 8.172 6.734 1 92.25 233 LEU A CA 1
ATOM 1783 C C . LEU A 1 233 ? -13.469 7.465 5.422 1 92.25 233 LEU A C 1
ATOM 1785 O O . LEU A 1 233 ? -13.32 6.242 5.391 1 92.25 233 LEU A O 1
ATOM 1789 N N . VAL A 1 234 ? -13.305 8.266 4.383 1 92.19 234 VAL A N 1
ATOM 1790 C CA . VAL A 1 234 ? -13.109 7.684 3.059 1 92.19 234 VAL A CA 1
ATOM 1791 C C . VAL A 1 234 ? -11.625 7.691 2.705 1 92.19 234 VAL A C 1
ATOM 1793 O O . VAL A 1 234 ? -10.977 8.734 2.744 1 92.19 234 VAL A O 1
ATOM 1796 N N . LEU A 1 235 ? -11.094 6.52 2.432 1 94.62 235 LEU A N 1
ATOM 1797 C CA . LEU A 1 235 ? -9.695 6.301 2.062 1 94.62 235 LEU A CA 1
ATOM 1798 C C . LEU A 1 235 ? -9.594 5.59 0.719 1 94.62 235 LEU A C 1
ATOM 1800 O O . LEU A 1 235 ? -10.5 4.844 0.337 1 94.62 235 LEU A O 1
ATOM 1804 N N . SER A 1 236 ? -8.484 5.859 0.017 1 92.38 236 SER A N 1
ATOM 1805 C CA . SER A 1 236 ? -8.242 5.137 -1.227 1 92.38 236 SER A CA 1
ATOM 1806 C C . SER A 1 236 ? -7.203 4.039 -1.036 1 92.38 236 SER A C 1
ATOM 1808 O O . SER A 1 236 ? -6.188 4.25 -0.367 1 92.38 236 SER A O 1
ATOM 1810 N N . GLY A 1 237 ? -7.512 2.902 -1.669 1 93.25 237 GLY A N 1
ATOM 1811 C CA . GLY A 1 237 ? -6.621 1.759 -1.556 1 93.25 237 GLY A CA 1
ATOM 1812 C C . GLY A 1 237 ? -6.91 0.896 -0.342 1 93.25 237 GLY A C 1
ATOM 1813 O O . GLY A 1 237 ? -6.941 1.392 0.786 1 93.25 237 GLY A O 1
ATOM 1814 N N . LEU A 1 238 ? -7.051 -0.363 -0.527 1 95.5 238 LEU A N 1
ATOM 1815 C CA . LEU A 1 238 ? -7.387 -1.281 0.555 1 95.5 238 LEU A CA 1
ATOM 1816 C C . LEU A 1 238 ? -6.281 -1.315 1.604 1 95.5 238 LEU A C 1
ATOM 1818 O O . LEU A 1 238 ? -6.559 -1.449 2.799 1 95.5 238 LEU A O 1
ATOM 1822 N N . SER A 1 239 ? -5.055 -1.276 1.147 1 95.62 239 SER A N 1
ATOM 1823 C CA . SER A 1 239 ? -3.953 -1.307 2.105 1 95.62 239 SER A CA 1
ATOM 1824 C C . SER A 1 239 ? -4.023 -0.126 3.068 1 95.62 239 SER A C 1
ATOM 1826 O O . SER A 1 239 ? -3.672 -0.254 4.242 1 95.62 239 SER A O 1
ATOM 1828 N N . THR A 1 240 ? -4.457 1.02 2.576 1 95.62 240 THR A N 1
ATOM 1829 C CA . THR A 1 240 ? -4.637 2.197 3.418 1 95.62 240 THR A CA 1
ATOM 1830 C C . THR A 1 240 ? -5.762 1.979 4.426 1 95.62 240 THR A C 1
ATOM 1832 O O . THR A 1 240 ? -5.621 2.307 5.605 1 95.62 240 THR A O 1
ATOM 1835 N N . VAL A 1 241 ? -6.816 1.433 3.992 1 96.75 241 VAL A N 1
ATOM 1836 C CA . VAL A 1 241 ? -7.969 1.158 4.844 1 96.75 241 VAL A CA 1
ATOM 1837 C C . VAL A 1 241 ? -7.582 0.162 5.934 1 96.75 241 VAL A C 1
ATOM 1839 O O . VAL A 1 241 ? -7.918 0.354 7.105 1 96.75 241 VAL A O 1
ATOM 1842 N N . VAL A 1 242 ? -6.879 -0.822 5.535 1 96.38 242 VAL A N 1
ATOM 1843 C CA . VAL A 1 242 ? -6.461 -1.88 6.449 1 96.38 242 VAL A CA 1
ATOM 1844 C C . VAL A 1 242 ? -5.508 -1.311 7.5 1 96.38 242 VAL A C 1
ATOM 1846 O O . VAL A 1 242 ? -5.617 -1.636 8.68 1 96.38 242 VAL A O 1
ATOM 1849 N N . ALA A 1 243 ? -4.625 -0.491 7.059 1 94.69 243 ALA A N 1
ATOM 1850 C CA . ALA A 1 243 ? -3.688 0.142 7.98 1 94.69 243 ALA A CA 1
ATOM 1851 C C . ALA A 1 243 ? -4.422 0.996 9.008 1 94.69 243 ALA A C 1
ATOM 1853 O O . ALA A 1 243 ? -4.102 0.954 10.203 1 94.69 243 ALA A O 1
ATOM 1854 N N . ALA A 1 244 ? -5.363 1.747 8.562 1 96 244 ALA A N 1
ATOM 1855 C CA . ALA A 1 244 ? -6.156 2.574 9.461 1 96 244 ALA A CA 1
ATOM 1856 C C . ALA A 1 244 ? -6.906 1.715 10.477 1 96 244 ALA A C 1
ATOM 1858 O O . ALA A 1 244 ? -6.914 2.02 11.672 1 96 244 ALA A O 1
ATOM 1859 N N . ALA A 1 245 ? -7.504 0.672 10.008 1 97.56 245 ALA A N 1
ATOM 1860 C CA . ALA A 1 245 ? -8.25 -0.226 10.891 1 97.56 245 ALA A CA 1
ATOM 1861 C C . ALA A 1 245 ? -7.328 -0.861 11.93 1 97.56 245 ALA A C 1
ATOM 1863 O O . ALA A 1 245 ? -7.66 -0.903 13.117 1 97.56 245 ALA A O 1
ATOM 1864 N N . ALA A 1 246 ? -6.203 -1.309 11.445 1 95.06 246 ALA A N 1
ATOM 1865 C CA . ALA A 1 246 ? -5.246 -1.974 12.328 1 95.06 246 ALA A CA 1
ATOM 1866 C C . ALA A 1 246 ? -4.727 -1.017 13.391 1 95.06 246 ALA A C 1
ATOM 1868 O O . ALA A 1 246 ? -4.391 -1.438 14.5 1 95.06 246 ALA A O 1
ATOM 1869 N N . ALA A 1 247 ? -4.715 0.203 13.094 1 92.81 247 ALA A N 1
ATOM 1870 C CA . ALA A 1 247 ? -4.238 1.219 14.031 1 92.81 247 ALA A CA 1
ATOM 1871 C C . ALA A 1 247 ? -5.332 1.617 15.016 1 92.81 247 ALA A C 1
ATOM 1873 O O . ALA A 1 247 ? -5.125 2.484 15.867 1 92.81 247 ALA A O 1
ATOM 1874 N N . GLY A 1 248 ? -6.516 1.1 14.82 1 95.06 248 GLY A N 1
ATOM 1875 C CA . GLY A 1 248 ? -7.598 1.346 15.766 1 95.06 248 GLY A CA 1
ATOM 1876 C C . GLY A 1 248 ? -8.445 2.553 15.398 1 95.06 248 GLY A C 1
ATOM 1877 O O . GLY A 1 248 ? -9.203 3.057 16.234 1 95.06 248 GLY A O 1
ATOM 1878 N N . VAL A 1 249 ? -8.328 2.996 14.172 1 95 249 VAL A N 1
ATOM 1879 C CA . VAL A 1 249 ? -9.031 4.211 13.758 1 95 249 VAL A CA 1
ATOM 1880 C C . VAL A 1 249 ? -10.531 3.943 13.688 1 95 249 VAL A C 1
ATOM 1882 O O . VAL A 1 249 ? -11.336 4.84 13.945 1 95 249 VAL A O 1
ATOM 1885 N N . GLY A 1 250 ? -10.875 2.76 13.336 1 97.19 250 GLY A N 1
ATOM 1886 C CA . GLY A 1 250 ? -12.281 2.418 13.18 1 97.19 250 GLY A CA 1
ATOM 1887 C C . GLY A 1 250 ? -12.5 1.017 12.641 1 97.19 250 GLY A C 1
ATOM 1888 O O . GLY A 1 250 ? -11.586 0.186 12.672 1 97.19 250 GLY A O 1
ATOM 1889 N N . ILE A 1 251 ? -13.789 0.799 12.227 1 97.56 251 ILE A N 1
ATOM 1890 C CA . ILE A 1 251 ? -14.203 -0.479 11.656 1 97.56 251 ILE A CA 1
ATOM 1891 C C . ILE A 1 251 ? -14.195 -0.387 10.133 1 97.56 251 ILE A C 1
ATOM 1893 O O . ILE A 1 251 ? -14.805 0.523 9.555 1 97.56 251 ILE A O 1
ATOM 1897 N N . ALA A 1 252 ? -13.516 -1.302 9.516 1 97.75 252 ALA A N 1
ATOM 1898 C CA . ALA A 1 252 ? -13.406 -1.322 8.062 1 97.75 252 ALA A CA 1
ATOM 1899 C C . ALA A 1 252 ? -14.156 -2.516 7.473 1 97.75 252 ALA A C 1
ATOM 1901 O O . ALA A 1 252 ? -14.531 -3.438 8.195 1 97.75 252 ALA A O 1
ATOM 1902 N N . LEU A 1 253 ? -14.438 -2.406 6.199 1 96.56 253 LEU A N 1
ATOM 1903 C CA . LEU A 1 253 ? -14.859 -3.561 5.414 1 96.56 253 LEU A CA 1
ATOM 1904 C C . LEU A 1 253 ? -13.672 -4.191 4.695 1 96.56 253 LEU A C 1
ATOM 1906 O O . LEU A 1 253 ? -13.234 -3.695 3.65 1 96.56 253 LEU A O 1
ATOM 1910 N N . GLY A 1 254 ? -13.148 -5.227 5.312 1 95.94 254 GLY A N 1
ATOM 1911 C CA . GLY A 1 254 ? -12.031 -5.945 4.715 1 95.94 254 GLY A CA 1
ATOM 1912 C C . GLY A 1 254 ? -12.453 -6.844 3.566 1 95.94 254 GLY A C 1
ATOM 1913 O O . GLY A 1 254 ? -13.625 -7.203 3.447 1 95.94 254 GLY A O 1
ATOM 1914 N N . ARG A 1 255 ? -11.461 -7.156 2.75 1 95.69 255 ARG A N 1
ATOM 1915 C CA . ARG A 1 255 ? -11.703 -8.062 1.63 1 95.69 255 ARG A CA 1
ATOM 1916 C C . ARG A 1 255 ? -10.797 -9.281 1.711 1 95.69 255 ARG A C 1
ATOM 1918 O O . ARG A 1 255 ? -9.617 -9.211 1.361 1 95.69 255 ARG A O 1
ATOM 1925 N N . ALA A 1 256 ? -11.391 -10.336 2.129 1 94.25 256 ALA A N 1
ATOM 1926 C CA . ALA A 1 256 ? -10.664 -11.609 2.115 1 94.25 256 ALA A CA 1
ATOM 1927 C C . ALA A 1 256 ? -10.633 -12.203 0.711 1 94.25 256 ALA A C 1
ATOM 1929 O O . ALA A 1 256 ? -11.594 -12.062 -0.054 1 94.25 256 ALA A O 1
ATOM 1930 N N . PRO A 1 257 ? -9.438 -12.875 0.345 1 95.5 257 PRO A N 1
ATOM 1931 C CA . PRO A 1 257 ? -8.344 -13.336 1.205 1 95.5 257 PRO A CA 1
ATOM 1932 C C . PRO A 1 257 ? -7.199 -12.32 1.293 1 95.5 257 PRO A C 1
ATOM 1934 O O . PRO A 1 257 ? -6.141 -12.633 1.847 1 95.5 257 PRO A O 1
ATOM 1937 N N . LEU A 1 258 ? -7.391 -11.07 0.816 1 96.06 258 LEU A N 1
ATOM 1938 C CA . LEU A 1 258 ? -6.328 -10.07 0.843 1 96.06 258 LEU A CA 1
ATOM 1939 C C . LEU A 1 258 ? -5.902 -9.766 2.275 1 96.06 258 LEU A C 1
ATOM 1941 O O . LEU A 1 258 ? -4.746 -9.422 2.523 1 96.06 258 LEU A O 1
ATOM 1945 N N . ILE A 1 259 ? -6.77 -9.953 3.217 1 95.75 259 ILE A N 1
ATOM 1946 C CA . ILE A 1 259 ? -6.469 -9.531 4.582 1 95.75 259 ILE A CA 1
ATOM 1947 C C . ILE A 1 259 ? -6.207 -10.75 5.457 1 95.75 259 ILE A C 1
ATOM 1949 O O . ILE A 1 259 ? -6.246 -10.664 6.688 1 95.75 259 ILE A O 1
ATOM 1953 N N . ASP A 1 260 ? -5.938 -11.883 4.902 1 93.5 260 ASP A N 1
ATOM 1954 C CA . ASP A 1 260 ? -5.758 -13.125 5.648 1 93.5 260 ASP A CA 1
ATOM 1955 C C . ASP A 1 260 ? -4.582 -13.016 6.621 1 93.5 260 ASP A C 1
ATOM 1957 O O . ASP A 1 260 ? -4.66 -13.484 7.754 1 93.5 260 ASP A O 1
ATOM 1961 N N . GLU A 1 261 ? -3.52 -12.391 6.137 1 89.31 261 GLU A N 1
ATOM 1962 C CA . GLU A 1 261 ? -2.332 -12.281 6.977 1 89.31 261 GLU A CA 1
ATOM 1963 C C . GLU A 1 261 ? -2.604 -11.398 8.195 1 89.31 261 GLU A C 1
ATOM 1965 O O . GLU A 1 261 ? -2.123 -11.688 9.297 1 89.31 261 GLU A O 1
ATOM 1970 N N . GLU A 1 262 ? -3.344 -10.344 8.008 1 93.19 262 GLU A N 1
ATOM 1971 C CA . GLU A 1 262 ? -3.691 -9.445 9.102 1 93.19 262 GLU A CA 1
ATOM 1972 C C . GLU A 1 262 ? -4.582 -10.148 10.125 1 93.19 262 GLU A C 1
ATOM 1974 O O . GLU A 1 262 ? -4.473 -9.898 11.328 1 93.19 262 GLU A O 1
ATOM 1979 N N . LEU A 1 263 ? -5.438 -11 9.672 1 93.38 263 LEU A N 1
ATOM 1980 C CA . LEU A 1 263 ? -6.309 -11.758 10.562 1 93.38 263 LEU A CA 1
ATOM 1981 C C . LEU A 1 263 ? -5.52 -12.836 11.297 1 93.38 263 LEU A C 1
ATOM 1983 O O . LEU A 1 263 ? -5.656 -12.992 12.516 1 93.38 263 LEU A O 1
ATOM 1987 N N . ALA A 1 264 ? -4.695 -13.5 10.602 1 89.75 264 ALA A N 1
ATOM 1988 C CA . ALA A 1 264 ? -3.918 -14.594 11.172 1 89.75 264 ALA A CA 1
ATOM 1989 C C . ALA A 1 264 ? -2.945 -14.086 12.227 1 89.75 264 ALA A C 1
ATOM 1991 O O . ALA A 1 264 ? -2.715 -14.75 13.242 1 89.75 264 ALA A O 1
ATOM 1992 N N . SER A 1 265 ? -2.398 -12.938 12.023 1 87.44 265 SER A N 1
ATOM 1993 C CA . SER A 1 265 ? -1.409 -12.383 12.938 1 87.44 265 SER A CA 1
ATOM 1994 C C . SER A 1 265 ? -2.078 -11.688 14.125 1 87.44 265 SER A C 1
ATOM 1996 O O . SER A 1 265 ? -1.406 -11.289 15.07 1 87.44 265 SER A O 1
ATOM 1998 N N . GLY A 1 266 ? -3.432 -11.469 14.023 1 91.5 266 GLY A N 1
ATOM 1999 C CA . GLY A 1 266 ? -4.156 -10.805 15.094 1 91.5 266 GLY A CA 1
ATOM 2000 C C . GLY A 1 266 ? -4.102 -9.289 15 1 91.5 266 GLY A C 1
ATOM 2001 O O . GLY A 1 266 ? -4.535 -8.586 15.922 1 91.5 266 GLY A O 1
ATOM 2002 N N . ARG A 1 267 ? -3.576 -8.852 13.977 1 91.62 267 ARG A N 1
ATOM 2003 C CA . ARG A 1 267 ? -3.566 -7.406 13.766 1 91.62 267 ARG A CA 1
ATOM 2004 C C . ARG A 1 267 ? -4.977 -6.879 13.516 1 91.62 267 ARG A C 1
ATOM 2006 O O . ARG A 1 267 ? -5.273 -5.723 13.82 1 91.62 267 ARG A O 1
ATOM 2013 N N . LEU A 1 268 ? -5.734 -7.684 12.883 1 95.94 268 LEU A N 1
ATOM 2014 C CA . LEU A 1 268 ? -7.156 -7.43 12.688 1 95.94 268 LEU A CA 1
ATOM 2015 C C . LEU A 1 268 ? -7.996 -8.57 13.258 1 95.94 268 LEU A C 1
ATOM 2017 O O . LEU A 1 268 ? -7.516 -9.703 13.375 1 95.94 268 LEU A O 1
ATOM 2021 N N . VAL A 1 269 ? -9.188 -8.25 13.609 1 96.69 269 VAL A N 1
ATOM 2022 C CA . VAL A 1 269 ? -10.18 -9.25 13.992 1 96.69 269 VAL A CA 1
ATOM 2023 C C . VAL A 1 269 ? -11.477 -9.016 13.219 1 96.69 269 VAL A C 1
ATOM 2025 O O . VAL A 1 269 ? -11.82 -7.871 12.914 1 96.69 269 VAL A O 1
ATOM 2028 N N . ALA A 1 270 ? -12.125 -10.109 12.898 1 96.25 270 ALA A N 1
ATOM 2029 C CA . ALA A 1 270 ? -13.406 -10.023 12.203 1 96.25 270 ALA A CA 1
ATOM 2030 C C . ALA A 1 270 ? -14.547 -9.75 13.18 1 96.25 270 ALA A C 1
ATOM 2032 O O . ALA A 1 270 ? -14.555 -10.266 14.297 1 96.25 270 ALA A O 1
ATOM 2033 N N . LEU A 1 271 ? -15.461 -8.938 12.75 1 95.94 271 LEU A N 1
ATOM 2034 C CA . LEU A 1 271 ? -16.672 -8.664 13.5 1 95.94 271 LEU A CA 1
ATOM 2035 C C . LEU A 1 271 ? -17.875 -9.367 12.867 1 95.94 271 LEU A C 1
ATOM 2037 O O . LEU A 1 271 ? -17.984 -9.438 11.641 1 95.94 271 LEU A O 1
ATOM 2041 N N . THR A 1 272 ? -18.75 -9.875 13.781 1 90.19 272 THR A N 1
ATOM 2042 C CA . THR A 1 272 ? -19.953 -10.57 13.344 1 90.19 272 THR A CA 1
ATOM 2043 C C . THR A 1 272 ? -19.625 -11.586 12.258 1 90.19 272 THR A C 1
ATOM 2045 O O . THR A 1 272 ? -20.203 -11.539 11.164 1 90.19 272 THR A O 1
ATOM 2048 N N . PRO A 1 273 ? -18.75 -12.477 12.492 1 75 273 PRO A N 1
ATOM 2049 C CA . PRO A 1 273 ? -18.188 -13.359 11.469 1 75 273 PRO A CA 1
ATOM 2050 C C . PRO A 1 273 ? -19.25 -14.125 10.695 1 75 273 PRO A C 1
ATOM 2052 O O . PRO A 1 273 ? -19 -14.555 9.562 1 75 273 PRO A O 1
ATOM 2055 N N . GLY A 1 274 ? -20.328 -14.18 11.18 1 81.25 274 GLY A N 1
ATOM 2056 C CA . GLY A 1 274 ? -21.375 -14.812 10.414 1 81.25 274 GLY A CA 1
ATOM 2057 C C . GLY A 1 274 ? -21.938 -13.938 9.312 1 81.25 274 GLY A C 1
ATOM 2058 O O . GLY A 1 274 ? -22.594 -14.422 8.391 1 81.25 274 GLY A O 1
ATOM 2059 N N . LEU A 1 275 ? -21.625 -12.727 9.445 1 86.75 275 LEU A N 1
ATOM 2060 C CA . LEU A 1 275 ? -22.109 -11.789 8.438 1 86.75 275 LEU A CA 1
ATOM 2061 C C . LEU A 1 275 ? -21 -11.438 7.441 1 86.75 275 LEU A C 1
ATOM 2063 O O . LEU A 1 275 ? -20.031 -10.773 7.793 1 86.75 275 LEU A O 1
ATOM 2067 N N . ARG A 1 276 ? -21.062 -12.016 6.289 1 91.88 276 ARG A N 1
ATOM 2068 C CA . ARG A 1 276 ? -20.141 -11.758 5.184 1 91.88 276 ARG A CA 1
ATOM 2069 C C . ARG A 1 276 ? -20.891 -11.578 3.873 1 91.88 276 ARG A C 1
ATOM 2071 O O . ARG A 1 276 ? -22.062 -11.977 3.762 1 91.88 276 ARG A O 1
ATOM 2078 N N . MET A 1 277 ? -20.234 -10.891 2.957 1 92.75 277 MET A N 1
ATOM 2079 C CA . MET A 1 277 ? -20.812 -10.703 1.632 1 92.75 277 MET A CA 1
ATOM 2080 C C . MET A 1 277 ? -19.812 -11.086 0.541 1 92.75 277 MET A C 1
ATOM 2082 O O . MET A 1 277 ? -18.625 -10.75 0.629 1 92.75 277 MET A O 1
ATOM 2086 N N . PRO A 1 278 ? -20.344 -11.828 -0.447 1 91.31 278 PRO A N 1
ATOM 2087 C CA . PRO A 1 278 ? -19.453 -12.055 -1.591 1 91.31 278 PRO A CA 1
ATOM 2088 C C . PRO A 1 278 ? -19.078 -10.766 -2.316 1 91.31 278 PRO A C 1
ATOM 2090 O O . PRO A 1 278 ? -19.922 -9.875 -2.48 1 91.31 278 PRO A O 1
ATOM 2093 N N . GLY A 1 279 ? -17.844 -10.703 -2.697 1 91.5 279 GLY A N 1
ATOM 2094 C CA . GLY A 1 279 ? -17.406 -9.562 -3.49 1 91.5 279 GLY A CA 1
ATOM 2095 C C . GLY A 1 279 ? -17.812 -9.656 -4.945 1 91.5 279 GLY A C 1
ATOM 2096 O O . GLY A 1 279 ? -17.969 -10.75 -5.488 1 91.5 279 GLY A O 1
ATOM 2097 N N . SER A 1 280 ? -17.953 -8.469 -5.539 1 90.62 280 SER A N 1
ATOM 2098 C CA . SER A 1 280 ? -18.25 -8.406 -6.965 1 90.62 280 SER A CA 1
ATOM 2099 C C . SER A 1 280 ? -16.984 -8.312 -7.801 1 90.62 280 SER A C 1
ATOM 2101 O O . SER A 1 280 ? -17.031 -8.352 -9.031 1 90.62 280 SER A O 1
ATOM 2103 N N . TRP A 1 281 ? -15.914 -8.164 -7.09 1 91.75 281 TRP A N 1
ATOM 2104 C CA . TRP A 1 281 ? -14.625 -8.047 -7.754 1 91.75 281 TRP A CA 1
ATOM 2105 C C . TRP A 1 281 ? -13.719 -9.219 -7.398 1 91.75 281 TRP A C 1
ATOM 2107 O O . TRP A 1 281 ? -13.992 -9.961 -6.453 1 91.75 281 TRP A O 1
ATOM 2117 N N . GLY A 1 282 ? -12.688 -9.422 -8.211 1 92.5 282 GLY A N 1
ATOM 2118 C CA . GLY A 1 282 ? -11.633 -10.398 -8 1 92.5 282 GLY A CA 1
ATOM 2119 C C . GLY A 1 282 ? -10.359 -10.062 -8.758 1 92.5 282 GLY A C 1
ATOM 2120 O O . GLY A 1 282 ? -10.266 -9.008 -9.391 1 92.5 282 GLY A O 1
ATOM 2121 N N . TYR A 1 283 ? -9.43 -10.945 -8.555 1 95.31 283 TYR A N 1
ATOM 2122 C CA . TYR A 1 283 ? -8.164 -10.734 -9.25 1 95.31 283 TYR A CA 1
ATOM 2123 C C . TYR A 1 283 ? -7.922 -11.828 -10.281 1 95.31 283 TYR A C 1
ATOM 2125 O O . TYR A 1 283 ? -8.258 -12.992 -10.055 1 95.31 283 TYR A O 1
ATOM 2133 N N . VAL A 1 284 ? -7.305 -11.383 -11.367 1 94.31 284 VAL A N 1
ATOM 2134 C CA . VAL A 1 284 ? -6.855 -12.32 -12.398 1 94.31 284 VAL A CA 1
ATOM 2135 C C . VAL A 1 284 ? -5.379 -12.078 -12.703 1 94.31 284 VAL A C 1
ATOM 2137 O O . VAL A 1 284 ? -4.824 -11.039 -12.328 1 94.31 284 VAL A O 1
ATOM 2140 N N . MET A 1 285 ? -4.758 -13.055 -13.25 1 94 285 MET A N 1
ATOM 2141 C CA . MET A 1 285 ? -3.396 -12.961 -13.773 1 94 285 MET A CA 1
ATOM 2142 C C . MET A 1 285 ? -3.398 -12.883 -15.297 1 94 285 MET A C 1
ATOM 2144 O O . MET A 1 285 ? -4.027 -13.711 -15.961 1 94 285 MET A O 1
ATOM 2148 N N . ARG A 1 286 ? -2.793 -11.836 -15.883 1 90.38 286 ARG A N 1
ATOM 2149 C CA . ARG A 1 286 ? -2.633 -11.672 -17.328 1 90.38 286 ARG A CA 1
ATOM 2150 C C . ARG A 1 286 ? -1.172 -11.82 -17.734 1 90.38 286 ARG A C 1
ATOM 2152 O O . ARG A 1 286 ? -0.305 -11.102 -17.234 1 90.38 286 ARG A O 1
ATOM 2159 N N . ILE A 1 287 ? -0.91 -12.68 -18.531 1 84.38 287 ILE A N 1
ATOM 2160 C CA . ILE A 1 287 ? 0.443 -12.938 -19 1 84.38 287 ILE A CA 1
ATOM 2161 C C . ILE A 1 287 ? 0.706 -12.117 -20.266 1 84.38 287 ILE A C 1
ATOM 2163 O O . ILE A 1 287 ? -0.163 -12.008 -21.141 1 84.38 287 ILE A O 1
ATOM 2167 N N . HIS A 1 288 ? 1.962 -11.539 -20.281 1 82.25 288 HIS A N 1
ATOM 2168 C CA . HIS A 1 288 ? 2.342 -10.844 -21.5 1 82.25 288 HIS A CA 1
ATOM 2169 C C . HIS A 1 288 ? 2.447 -11.812 -22.672 1 82.25 288 HIS A C 1
ATOM 2171 O O . HIS A 1 288 ? 3.066 -12.867 -22.562 1 82.25 288 HIS A O 1
ATOM 2177 N N . ALA A 1 289 ? 1.865 -11.477 -23.781 1 65 289 ALA A N 1
ATOM 2178 C CA . ALA A 1 289 ? 1.726 -12.359 -24.938 1 65 289 ALA A CA 1
ATOM 2179 C C . ALA A 1 289 ? 3.09 -12.75 -25.5 1 65 289 ALA A C 1
ATOM 2181 O O . ALA A 1 289 ? 3.275 -13.875 -25.969 1 65 289 ALA A O 1
ATOM 2182 N N . ASN A 1 290 ? 4.113 -11.852 -25.516 1 55.38 290 ASN A N 1
ATOM 2183 C CA . ASN A 1 290 ? 5.27 -12.117 -26.375 1 55.38 290 ASN A CA 1
ATOM 2184 C C . ASN A 1 290 ? 6.461 -12.602 -25.547 1 55.38 290 ASN A C 1
ATOM 2186 O O . ASN A 1 290 ? 7.602 -12.57 -26.016 1 55.38 290 ASN A O 1
ATOM 2190 N N . ARG A 1 291 ? 6.223 -13.094 -24.562 1 55.72 291 ARG A N 1
ATOM 2191 C CA . ARG A 1 291 ? 7.477 -13.352 -23.859 1 55.72 291 ARG A CA 1
ATOM 2192 C C . ARG A 1 291 ? 7.887 -14.812 -23.984 1 55.72 291 ARG A C 1
ATOM 2194 O O . ARG A 1 291 ? 7.035 -15.703 -24 1 55.72 291 ARG A O 1
ATOM 2201 N N . PRO A 1 292 ? 9.211 -14.867 -24.469 1 49.47 292 PRO A N 1
ATOM 2202 C CA . PRO A 1 292 ? 9.75 -16.219 -24.469 1 49.47 292 PRO A CA 1
ATOM 2203 C C . PRO A 1 292 ? 9.555 -16.938 -23.125 1 49.47 292 PRO A C 1
ATOM 2205 O O . PRO A 1 292 ? 9.781 -16.344 -22.062 1 49.47 292 PRO A O 1
ATOM 2208 N N . MET A 1 293 ? 8.625 -17.766 -23.094 1 49.47 293 MET A N 1
ATOM 2209 C CA . MET A 1 293 ? 8.164 -18.422 -21.859 1 49.47 293 MET A CA 1
ATOM 2210 C C . MET A 1 293 ? 9.25 -19.312 -21.281 1 49.47 293 MET A C 1
ATOM 2212 O O . MET A 1 293 ? 9.664 -20.281 -21.922 1 49.47 293 MET A O 1
ATOM 2216 N N . ASP A 1 294 ? 10.164 -18.844 -20.484 1 60.22 294 ASP A N 1
ATOM 2217 C CA . ASP A 1 294 ? 10.938 -19.766 -19.656 1 60.22 294 ASP A CA 1
ATOM 2218 C C . ASP A 1 294 ? 10.086 -20.328 -18.516 1 60.22 294 ASP A C 1
ATOM 2220 O O . ASP A 1 294 ? 8.898 -20 -18.406 1 60.22 294 ASP A O 1
ATOM 2224 N N . ALA A 1 295 ? 10.562 -21.5 -17.938 1 62.72 295 ALA A N 1
ATOM 2225 C CA . ALA A 1 295 ? 9.812 -22.281 -16.969 1 62.72 295 ALA A CA 1
ATOM 2226 C C . ALA A 1 295 ? 9.492 -21.453 -15.727 1 62.72 295 ALA A C 1
ATOM 2228 O O . ALA A 1 295 ? 8.664 -21.844 -14.898 1 62.72 295 ALA A O 1
ATOM 2229 N N . SER A 1 296 ? 9.992 -20.375 -15.695 1 81.88 296 SER A N 1
ATOM 2230 C CA . SER A 1 296 ? 9.859 -19.609 -14.453 1 81.88 296 SER A CA 1
ATOM 2231 C C . SER A 1 296 ? 8.453 -19.031 -14.32 1 81.88 296 SER A C 1
ATOM 2233 O O . SER A 1 296 ? 7.84 -19.125 -13.258 1 81.88 296 SER A O 1
ATOM 2235 N N . LEU A 1 297 ? 7.855 -18.609 -15.422 1 84.75 297 LEU A N 1
ATOM 2236 C CA . LEU A 1 297 ? 6.562 -17.922 -15.367 1 84.75 297 LEU A CA 1
ATOM 2237 C C . LEU A 1 297 ? 5.445 -18.922 -15.062 1 84.75 297 LEU A C 1
ATOM 2239 O O . LEU A 1 297 ? 4.641 -18.703 -14.156 1 84.75 297 LEU A O 1
ATOM 2243 N N . PRO A 1 298 ? 5.34 -20.062 -15.711 1 79.5 298 PRO A N 1
ATOM 2244 C CA . PRO A 1 298 ? 4.312 -21.047 -15.367 1 79.5 298 PRO A CA 1
ATOM 2245 C C . PRO A 1 298 ? 4.402 -21.516 -13.922 1 79.5 298 PRO A C 1
ATOM 2247 O O . PRO A 1 298 ? 3.375 -21.734 -13.273 1 79.5 298 PRO A O 1
ATOM 2250 N N . ALA A 1 299 ? 5.602 -21.734 -13.469 1 83 299 ALA A N 1
ATOM 2251 C CA . ALA A 1 299 ? 5.777 -22.156 -12.078 1 83 299 ALA A CA 1
ATOM 2252 C C . ALA A 1 299 ? 5.191 -21.125 -11.117 1 83 299 ALA A C 1
ATOM 2254 O O . ALA A 1 299 ? 4.531 -21.484 -10.141 1 83 299 ALA A O 1
ATOM 2255 N N . LEU A 1 300 ? 5.434 -19.906 -11.43 1 91.81 300 LEU A N 1
ATOM 2256 C CA . LEU A 1 300 ? 4.902 -18.844 -10.586 1 91.81 300 LEU A CA 1
ATOM 2257 C C . LEU A 1 300 ? 3.381 -18.797 -10.672 1 91.81 300 LEU A C 1
ATOM 2259 O O . LEU A 1 300 ? 2.703 -18.688 -9.641 1 91.81 300 LEU A O 1
ATOM 2263 N N . VAL A 1 301 ? 2.871 -18.859 -11.812 1 89.44 301 VAL A N 1
ATOM 2264 C CA . VAL A 1 301 ? 1.434 -18.781 -12.055 1 89.44 301 VAL A CA 1
ATOM 2265 C C . VAL A 1 301 ? 0.726 -19.922 -11.32 1 89.44 301 VAL A C 1
ATOM 2267 O O . VAL A 1 301 ? -0.286 -19.703 -10.648 1 89.44 301 VAL A O 1
ATOM 2270 N N . GLU A 1 302 ? 1.275 -21.125 -11.414 1 83.62 302 GLU A N 1
ATOM 2271 C CA . GLU A 1 302 ? 0.685 -22.281 -10.75 1 83.62 302 GLU A CA 1
ATOM 2272 C C . GLU A 1 302 ? 0.717 -22.125 -9.234 1 83.62 302 GLU A C 1
ATOM 2274 O O . GLU A 1 302 ? -0.279 -22.391 -8.555 1 83.62 302 GLU A O 1
ATOM 2279 N N . PHE A 1 303 ? 1.828 -21.766 -8.758 1 91.31 303 PHE A N 1
ATOM 2280 C CA . PHE A 1 303 ? 1.989 -21.578 -7.324 1 91.31 303 PHE A CA 1
ATOM 2281 C C . PHE A 1 303 ? 0.971 -20.578 -6.797 1 91.31 303 PHE A C 1
ATOM 2283 O O . PHE A 1 303 ? 0.283 -20.828 -5.809 1 91.31 303 PHE A O 1
ATOM 2290 N N . LEU A 1 304 ? 0.838 -19.438 -7.488 1 95.19 304 LEU A N 1
ATOM 2291 C CA . LEU A 1 304 ? -0.043 -18.375 -7.023 1 95.19 304 LEU A CA 1
ATOM 2292 C C . LEU A 1 304 ? -1.507 -18.766 -7.199 1 95.19 304 LEU A C 1
ATOM 2294 O O . LEU A 1 304 ? -2.355 -18.391 -6.387 1 95.19 304 LEU A O 1
ATOM 2298 N N . ALA A 1 305 ? -1.797 -19.438 -8.266 1 89.81 305 ALA A N 1
ATOM 2299 C CA . ALA A 1 305 ? -3.164 -19.906 -8.477 1 89.81 305 ALA A CA 1
ATOM 2300 C C . ALA A 1 305 ? -3.6 -20.828 -7.344 1 89.81 305 ALA A C 1
ATOM 2302 O O . ALA A 1 305 ? -4.734 -20.75 -6.867 1 89.81 305 ALA A O 1
ATOM 2303 N N . GLU A 1 306 ? -2.689 -21.688 -6.914 1 88.19 306 GLU A N 1
ATOM 2304 C CA . GLU A 1 306 ? -2.982 -22.594 -5.805 1 88.19 306 GLU A CA 1
ATOM 2305 C C . GLU A 1 306 ? -3.184 -21.828 -4.504 1 88.19 306 GLU A C 1
ATOM 2307 O O . GLU A 1 306 ? -4.102 -22.125 -3.736 1 88.19 306 GLU A O 1
ATOM 2312 N N . GLU A 1 307 ? -2.324 -20.891 -4.293 1 92.38 307 GLU A N 1
ATOM 2313 C CA . GLU A 1 307 ? -2.457 -20.047 -3.107 1 92.38 307 GLU A CA 1
ATOM 2314 C C . GLU A 1 307 ? -3.791 -19.312 -3.102 1 92.38 307 GLU A C 1
ATOM 2316 O O . GLU A 1 307 ? -4.434 -19.188 -2.057 1 92.38 307 GLU A O 1
ATOM 2321 N N . GLY A 1 308 ? -4.16 -18.797 -4.266 1 92.56 308 GLY A N 1
ATOM 2322 C CA . GLY A 1 308 ? -5.41 -18.062 -4.387 1 92.56 308 GLY A CA 1
ATOM 2323 C C . GLY A 1 308 ? -6.637 -18.938 -4.191 1 92.56 308 GLY A C 1
ATOM 2324 O O . GLY A 1 308 ? -7.59 -18.547 -3.52 1 92.56 308 GLY A O 1
ATOM 2325 N N . ARG A 1 309 ? -6.625 -20.094 -4.773 1 83.94 309 ARG A N 1
ATOM 2326 C CA . ARG A 1 309 ? -7.738 -21.031 -4.656 1 83.94 309 ARG A CA 1
ATOM 2327 C C . ARG A 1 309 ? -7.949 -21.453 -3.207 1 83.94 309 ARG A C 1
ATOM 2329 O O . ARG A 1 309 ? -9.078 -21.453 -2.715 1 83.94 309 ARG A O 1
ATOM 2336 N N . GLY A 1 310 ? -6.918 -21.797 -2.547 1 80.31 310 GLY A N 1
ATOM 2337 C CA . GLY A 1 310 ? -7.004 -22.188 -1.149 1 80.31 310 GLY A CA 1
ATOM 2338 C C . GLY A 1 310 ? -7.57 -21.109 -0.257 1 80.31 310 GLY A C 1
ATOM 2339 O O . GLY A 1 310 ? -8.414 -21.375 0.598 1 80.31 310 GLY A O 1
ATOM 2340 N N . ALA A 1 311 ? -7.164 -20 -0.545 1 81.62 311 ALA A N 1
ATOM 2341 C CA . ALA A 1 311 ? -7.59 -18.859 0.281 1 81.62 311 ALA A CA 1
ATOM 2342 C C . ALA A 1 311 ? -9.055 -18.531 0.033 1 81.62 311 ALA A C 1
ATOM 2344 O O . ALA A 1 311 ? -9.789 -18.188 0.968 1 81.62 311 ALA A O 1
ATOM 2345 N N . THR A 1 312 ? -9.453 -18.641 -1.158 1 81.25 312 THR A N 1
ATOM 2346 C CA . THR A 1 312 ? -10.828 -18.344 -1.529 1 81.25 312 THR A CA 1
ATOM 2347 C C . THR A 1 312 ? -11.789 -19.344 -0.907 1 81.25 312 THR A C 1
ATOM 2349 O O . THR A 1 312 ? -12.836 -18.969 -0.381 1 81.25 312 THR A O 1
ATOM 2352 N N . VAL A 1 313 ? -11.422 -20.547 -0.983 1 70.88 313 VAL A N 1
ATOM 2353 C CA . VAL A 1 313 ? -12.266 -21.625 -0.478 1 70.88 313 VAL A CA 1
ATOM 2354 C C . VAL A 1 313 ? -12.453 -21.469 1.03 1 70.88 313 VAL A C 1
ATOM 2356 O O . VAL A 1 313 ? -13.539 -21.703 1.556 1 70.88 313 VAL A O 1
ATOM 2359 N N . ALA A 1 314 ? -11.539 -21.031 1.724 1 77.12 314 ALA A N 1
ATOM 2360 C CA . ALA A 1 314 ? -11.594 -20.875 3.174 1 77.12 314 ALA A CA 1
ATOM 2361 C C . ALA A 1 314 ? -12.648 -19.844 3.574 1 77.12 314 ALA A C 1
ATOM 2363 O O . ALA A 1 314 ? -13.312 -20 4.605 1 77.12 314 ALA A O 1
ATOM 2364 N N . TRP A 1 315 ? -12.93 -18.953 2.832 1 81.06 315 TRP A N 1
ATOM 2365 C CA . TRP A 1 315 ? -13.852 -17.875 3.188 1 81.06 315 TRP A CA 1
ATOM 2366 C C . TRP A 1 315 ? -15.242 -18.141 2.609 1 81.06 315 TRP A C 1
ATOM 2368 O O . TRP A 1 315 ? -16.25 -17.719 3.18 1 81.06 315 TRP A O 1
ATOM 2378 N N . ARG A 1 316 ? -15.281 -18.797 1.563 1 71.5 316 ARG A N 1
ATOM 2379 C CA . ARG A 1 316 ? -16.578 -19.062 0.953 1 71.5 316 ARG A CA 1
ATOM 2380 C C . ARG A 1 316 ? -17.266 -20.234 1.636 1 71.5 316 ARG A C 1
ATOM 2382 O O . ARG A 1 316 ? -18.5 -20.25 1.775 1 71.5 316 ARG A O 1
ATOM 2389 N N . ASP A 1 317 ? -16.484 -21.172 1.97 1 65.88 317 ASP A N 1
ATOM 2390 C CA . ASP A 1 317 ? -17.031 -22.359 2.602 1 65.88 317 ASP A CA 1
ATOM 2391 C C . ASP A 1 317 ? -16.188 -22.797 3.799 1 65.88 317 ASP A C 1
ATOM 2393 O O . ASP A 1 317 ? -15.391 -23.734 3.703 1 65.88 317 ASP A O 1
ATOM 2397 N N . PRO A 1 318 ? -16.359 -21.984 4.977 1 57.97 318 PRO A N 1
ATOM 2398 C CA . PRO A 1 318 ? -15.484 -22.266 6.113 1 57.97 318 PRO A CA 1
ATOM 2399 C C . PRO A 1 318 ? -15.578 -23.719 6.582 1 57.97 318 PRO A C 1
ATOM 2401 O O . PRO A 1 318 ? -14.633 -24.25 7.172 1 57.97 318 PRO A O 1
ATOM 2404 N N . VAL A 1 319 ? -16.688 -24.406 6.332 1 48.66 319 VAL A N 1
ATOM 2405 C CA . VAL A 1 319 ? -16.828 -25.797 6.734 1 48.66 319 VAL A CA 1
ATOM 2406 C C . VAL A 1 319 ? -15.906 -26.688 5.906 1 48.66 319 VAL A C 1
ATOM 2408 O O . VAL A 1 319 ? -15.289 -27.609 6.434 1 48.66 319 VAL A O 1
ATOM 2411 N N . ILE A 1 320 ? -15.734 -26.422 4.742 1 39.94 320 ILE A N 1
ATOM 2412 C CA . ILE A 1 320 ? -14.891 -27.219 3.873 1 39.94 320 ILE A CA 1
ATOM 2413 C C . ILE A 1 320 ? -13.422 -26.938 4.176 1 39.94 320 ILE A C 1
ATOM 2415 O O . ILE A 1 320 ? -12.578 -27.828 4.086 1 39.94 320 ILE A O 1
ATOM 2419 N N . ALA A 1 321 ? -13.133 -25.812 4.52 1 47.53 321 ALA A N 1
ATOM 2420 C CA . ALA A 1 321 ? -11.734 -25.469 4.785 1 47.53 321 ALA A CA 1
ATOM 2421 C C . ALA A 1 321 ? -11.219 -26.188 6.031 1 47.53 321 ALA A C 1
ATOM 2423 O O . ALA A 1 321 ? -10.008 -26.359 6.195 1 47.53 321 ALA A O 1
ATOM 2424 N N . ALA A 1 322 ? -12.102 -26.391 6.953 1 45.72 322 ALA A N 1
ATOM 2425 C CA . ALA A 1 322 ? -11.766 -27.078 8.203 1 45.72 322 ALA A CA 1
ATOM 2426 C C . ALA A 1 322 ? -11.57 -28.562 7.973 1 45.72 322 ALA A C 1
ATOM 2428 O O . ALA A 1 322 ? -11.109 -29.281 8.867 1 45.72 322 ALA A O 1
ATOM 2429 N N . ARG A 1 323 ? -11.688 -29 6.852 1 29.05 323 ARG A N 1
ATOM 2430 C CA . ARG A 1 323 ? -11.508 -30.438 6.633 1 29.05 323 ARG A CA 1
ATOM 2431 C C . ARG A 1 323 ? -10.211 -30.719 5.891 1 29.05 323 ARG A C 1
ATOM 2433 O O . ARG A 1 323 ? -9.812 -29.938 5.016 1 29.05 323 ARG A O 1
ATOM 2440 N N . MET B 1 1 ? 25.25 47.25 18.094 1 30.23 1 MET B N 1
ATOM 2441 C CA . MET B 1 1 ? 24.656 46 17.641 1 30.23 1 MET B CA 1
ATOM 2442 C C . MET B 1 1 ? 23.141 46.125 17.516 1 30.23 1 MET B C 1
ATOM 2444 O O . MET B 1 1 ? 22.438 46.375 18.516 1 30.23 1 MET B O 1
ATOM 2448 N N . SER B 1 2 ? 22.609 46.781 16.516 1 37.41 2 SER B N 1
ATOM 2449 C CA . SER B 1 2 ? 21.203 47.156 16.359 1 37.41 2 SER B CA 1
ATOM 2450 C C . SER B 1 2 ? 20.297 45.938 16.625 1 37.41 2 SER B C 1
ATOM 2452 O O . SER B 1 2 ? 20.5 44.875 16.047 1 37.41 2 SER B O 1
ATOM 2454 N N . THR B 1 3 ? 19.812 45.812 17.75 1 39.91 3 THR B N 1
ATOM 2455 C CA . THR B 1 3 ? 18.875 44.812 18.219 1 39.91 3 THR B CA 1
ATOM 2456 C C . THR B 1 3 ? 17.766 44.562 17.203 1 39.91 3 THR B C 1
ATOM 2458 O O . THR B 1 3 ? 17.125 45.5 16.75 1 39.91 3 THR B O 1
ATOM 2461 N N . LEU B 1 4 ? 17.891 43.625 16.297 1 46.97 4 LEU B N 1
ATOM 2462 C CA . LEU B 1 4 ? 16.828 43.25 15.375 1 46.97 4 LEU B CA 1
ATOM 2463 C C . LEU B 1 4 ? 15.469 43.281 16.062 1 46.97 4 LEU B C 1
ATOM 2465 O O . LEU B 1 4 ? 15.344 42.812 17.203 1 46.97 4 LEU B O 1
ATOM 2469 N N . PRO B 1 5 ? 14.664 44.188 15.734 1 48.72 5 PRO B N 1
ATOM 2470 C CA . PRO B 1 5 ? 13.352 44.281 16.375 1 48.72 5 PRO B CA 1
ATOM 2471 C C . PRO B 1 5 ? 12.688 42.906 16.547 1 48.72 5 PRO B C 1
ATOM 2473 O O . PRO B 1 5 ? 12.891 42.031 15.719 1 48.72 5 PRO B O 1
ATOM 2476 N N . THR B 1 6 ? 12.43 42.469 17.703 1 55.09 6 THR B N 1
ATOM 2477 C CA . THR B 1 6 ? 11.797 41.219 18.094 1 55.09 6 THR B CA 1
ATOM 2478 C C . THR B 1 6 ? 10.32 41.219 17.703 1 55.09 6 THR B C 1
ATOM 2480 O O . THR B 1 6 ? 9.602 40.25 17.969 1 55.09 6 THR B O 1
ATOM 2483 N N . HIS B 1 7 ? 9.93 42.344 17.062 1 55.97 7 HIS B N 1
ATOM 2484 C CA . HIS B 1 7 ? 8.5 42.375 16.781 1 55.97 7 HIS B CA 1
ATOM 2485 C C . HIS B 1 7 ? 8.188 41.656 15.469 1 55.97 7 HIS B C 1
ATOM 2487 O O . HIS B 1 7 ? 9.078 41.5 14.617 1 55.97 7 HIS B O 1
ATOM 2493 N N . MET B 1 8 ? 7.047 41.156 15.336 1 65.38 8 MET B N 1
ATOM 2494 C CA . MET B 1 8 ? 6.57 40.531 14.102 1 65.38 8 MET B CA 1
ATOM 2495 C C . MET B 1 8 ? 6.359 41.562 13.008 1 65.38 8 MET B C 1
ATOM 2497 O O . MET B 1 8 ? 5.719 42.594 13.25 1 65.38 8 MET B O 1
ATOM 2501 N N . PRO B 1 9 ? 7.02 41.406 11.883 1 71.62 9 PRO B N 1
ATOM 2502 C CA . PRO B 1 9 ? 6.75 42.344 10.773 1 71.62 9 PRO B CA 1
ATOM 2503 C C . PRO B 1 9 ? 5.273 42.375 10.391 1 71.62 9 PRO B C 1
ATOM 2505 O O . PRO B 1 9 ? 4.523 41.469 10.695 1 71.62 9 PRO B O 1
ATOM 2508 N N . PRO B 1 10 ? 4.871 43.531 9.867 1 69.06 10 PRO B N 1
ATOM 2509 C CA . PRO B 1 10 ? 3.482 43.625 9.422 1 69.06 10 PRO B CA 1
ATOM 2510 C C . PRO B 1 10 ? 3.088 42.469 8.484 1 69.06 10 PRO B C 1
ATOM 2512 O O . PRO B 1 10 ? 3.861 42.094 7.598 1 69.06 10 PRO B O 1
ATOM 2515 N N . LEU B 1 11 ? 1.946 42 8.672 1 73.75 11 LEU B N 1
ATOM 2516 C CA . LEU B 1 11 ? 1.436 40.875 7.895 1 73.75 11 LEU B CA 1
ATOM 2517 C C . LEU B 1 11 ? 1.363 41.219 6.414 1 73.75 11 LEU B C 1
ATOM 2519 O O . LEU B 1 11 ? 1.605 40.375 5.555 1 73.75 11 LEU B O 1
ATOM 2523 N N . ALA B 1 12 ? 1.06 42.469 6.113 1 75.62 12 ALA B N 1
ATOM 2524 C CA . ALA B 1 12 ? 0.971 42.906 4.723 1 75.62 12 ALA B CA 1
ATOM 2525 C C . ALA B 1 12 ? 2.32 42.781 4.02 1 75.62 12 ALA B C 1
ATOM 2527 O O . ALA B 1 12 ? 2.385 42.438 2.844 1 75.62 12 ALA B O 1
ATOM 2528 N N . ALA B 1 13 ? 3.328 43.062 4.766 1 80.69 13 ALA B N 1
ATOM 2529 C CA . ALA B 1 13 ? 4.668 42.969 4.195 1 80.69 13 ALA B CA 1
ATOM 2530 C C . ALA B 1 13 ? 5.059 41.531 3.955 1 80.69 13 ALA B C 1
ATOM 2532 O O . ALA B 1 13 ? 5.668 41.188 2.934 1 80.69 13 ALA B O 1
ATOM 2533 N N . LEU B 1 14 ? 4.645 40.75 4.891 1 80.5 14 LEU B N 1
ATOM 2534 C CA . LEU B 1 14 ? 4.914 39.312 4.738 1 80.5 14 LEU B CA 1
ATOM 2535 C C . LEU B 1 14 ? 4.141 38.719 3.557 1 80.5 14 LEU B C 1
ATOM 2537 O O . LEU B 1 14 ? 4.668 37.906 2.807 1 80.5 14 LEU B O 1
ATOM 2541 N N . ARG B 1 15 ? 2.98 39.188 3.408 1 82 15 ARG B N 1
ATOM 2542 C CA . ARG B 1 15 ? 2.16 38.75 2.279 1 82 15 ARG B CA 1
ATOM 2543 C C . ARG B 1 15 ? 2.75 39.25 0.959 1 82 15 ARG B C 1
ATOM 2545 O O . ARG B 1 15 ? 2.736 38.5 -0.037 1 82 15 ARG B O 1
ATOM 2552 N N . ALA B 1 16 ? 3.219 40.438 0.913 1 84.88 16 ALA B N 1
ATOM 2553 C CA . ALA B 1 16 ? 3.854 40.969 -0.28 1 84.88 16 ALA B CA 1
ATOM 2554 C C . ALA B 1 16 ? 5.094 40.188 -0.666 1 84.88 16 ALA B C 1
ATOM 2556 O O . ALA B 1 16 ? 5.281 39.844 -1.838 1 84.88 16 ALA B O 1
ATOM 2557 N N . PHE B 1 17 ? 5.879 39.812 0.364 1 86.5 17 PHE B N 1
ATOM 2558 C CA . PHE B 1 17 ? 7.07 39.031 0.136 1 86.5 17 PHE B CA 1
ATOM 2559 C C . PHE B 1 17 ? 6.703 37.656 -0.461 1 86.5 17 PHE B C 1
ATOM 2561 O O . PHE B 1 17 ? 7.297 37.25 -1.454 1 86.5 17 PHE B O 1
ATOM 2568 N N . GLU B 1 18 ? 5.793 37.156 0.206 1 85.38 18 GLU B N 1
ATOM 2569 C CA . GLU B 1 18 ? 5.352 35.844 -0.247 1 85.38 18 GLU B CA 1
ATOM 2570 C C . GLU B 1 18 ? 4.883 35.906 -1.698 1 85.38 18 GLU B C 1
ATOM 2572 O O . GLU B 1 18 ? 5.242 35.031 -2.5 1 85.38 18 GLU B O 1
ATOM 2577 N N . ALA B 1 19 ? 4.051 36.75 -2.18 1 84.12 19 ALA B N 1
ATOM 2578 C CA . ALA B 1 19 ? 3.506 36.875 -3.529 1 84.12 19 ALA B CA 1
ATOM 2579 C C . ALA B 1 19 ? 4.621 37.094 -4.551 1 84.12 19 ALA B C 1
ATOM 2581 O O . ALA B 1 19 ? 4.625 36.469 -5.613 1 84.12 19 ALA B O 1
ATOM 2582 N N . VAL B 1 20 ? 5.551 37.906 -4.207 1 87.5 20 VAL B N 1
ATOM 2583 C CA . VAL B 1 20 ? 6.637 38.188 -5.133 1 87.5 20 VAL B CA 1
ATOM 2584 C C . VAL B 1 20 ? 7.512 36.969 -5.316 1 87.5 20 VAL B C 1
ATOM 2586 O O . VAL B 1 20 ? 7.91 36.625 -6.438 1 87.5 20 VAL B O 1
ATOM 2589 N N . ALA B 1 21 ? 7.762 36.344 -4.227 1 85.06 21 ALA B N 1
ATOM 2590 C CA . ALA B 1 21 ? 8.617 35.156 -4.277 1 85.06 21 ALA B CA 1
ATOM 2591 C C . ALA B 1 21 ? 7.961 34.031 -5.07 1 85.06 21 ALA B C 1
ATOM 2593 O O . ALA B 1 21 ? 8.625 33.344 -5.848 1 85.06 21 ALA B O 1
ATOM 2594 N N . ARG B 1 22 ? 6.719 33.906 -4.773 1 80.75 22 ARG B N 1
ATOM 2595 C CA . ARG B 1 22 ? 5.953 32.844 -5.418 1 80.75 22 ARG B CA 1
ATOM 2596 C C . ARG B 1 22 ? 5.77 33.125 -6.906 1 80.75 22 ARG B C 1
ATOM 2598 O O . ARG B 1 22 ? 5.938 32.219 -7.734 1 80.75 22 ARG B O 1
ATOM 2605 N N . LEU B 1 23 ? 5.48 34.312 -7.293 1 79.75 23 LEU B N 1
ATOM 2606 C CA . LEU B 1 23 ? 5.125 34.688 -8.656 1 79.75 23 LEU B CA 1
ATOM 2607 C C . LEU B 1 23 ? 6.363 35.125 -9.453 1 79.75 23 LEU B C 1
ATOM 2609 O O . LEU B 1 23 ? 6.328 35.156 -10.68 1 79.75 23 LEU B O 1
ATOM 2613 N N . GLY B 1 24 ? 7.367 35.406 -8.719 1 85.62 24 GLY B N 1
ATOM 2614 C CA . GLY B 1 24 ? 8.633 35.75 -9.336 1 85.62 24 GLY B CA 1
ATOM 2615 C C . GLY B 1 24 ? 8.609 37.156 -9.961 1 85.62 24 GLY B C 1
ATOM 2616 O O . GLY B 1 24 ? 9.477 37.5 -10.766 1 85.62 24 GLY B O 1
ATOM 2617 N N . SER B 1 25 ? 7.523 37.906 -9.695 1 87.69 25 SER B N 1
ATOM 2618 C CA . SER B 1 25 ? 7.359 39.219 -10.328 1 87.69 25 SER B CA 1
ATOM 2619 C C . SER B 1 25 ? 6.676 40.188 -9.391 1 87.69 25 SER B C 1
ATOM 2621 O O . SER B 1 25 ? 5.652 39.875 -8.781 1 87.69 25 SER B O 1
ATOM 2623 N N . LEU B 1 26 ? 7.281 41.406 -9.344 1 87.88 26 LEU B N 1
ATOM 2624 C CA . LEU B 1 26 ? 6.699 42.469 -8.539 1 87.88 26 LEU B CA 1
ATOM 2625 C C . LEU B 1 26 ? 5.359 42.938 -9.117 1 87.88 26 LEU B C 1
ATOM 2627 O O . LEU B 1 26 ? 4.41 43.188 -8.367 1 87.88 26 LEU B O 1
ATOM 2631 N N . SER B 1 27 ? 5.355 42.906 -10.461 1 87.62 27 SER B N 1
ATOM 2632 C CA . SER B 1 27 ? 4.133 43.375 -11.117 1 87.62 27 SER B CA 1
ATOM 2633 C C . SER B 1 27 ? 2.996 42.375 -10.914 1 87.62 27 SER B C 1
ATOM 2635 O O . SER B 1 27 ? 1.86 42.781 -10.633 1 87.62 27 SER B O 1
ATOM 2637 N N . ARG B 1 28 ? 3.316 41.219 -10.992 1 86.38 28 ARG B N 1
ATOM 2638 C CA . ARG B 1 28 ? 2.305 40.156 -10.812 1 86.38 28 ARG B CA 1
ATOM 2639 C C . ARG B 1 28 ? 1.823 40.125 -9.367 1 86.38 28 ARG B C 1
ATOM 2641 O O . ARG B 1 28 ? 0.635 39.906 -9.109 1 86.38 28 ARG B O 1
ATOM 2648 N N . ALA B 1 29 ? 2.688 40.312 -8.555 1 88.69 29 ALA B N 1
ATOM 2649 C CA . ALA B 1 29 ? 2.332 40.344 -7.137 1 88.69 29 ALA B CA 1
ATOM 2650 C C . ALA B 1 29 ? 1.427 41.531 -6.824 1 88.69 29 ALA B C 1
ATOM 2652 O O . ALA B 1 29 ? 0.448 41.406 -6.086 1 88.69 29 ALA B O 1
ATOM 2653 N N . ALA B 1 30 ? 1.715 42.625 -7.355 1 88.06 30 ALA B N 1
ATOM 2654 C CA . ALA B 1 30 ? 0.906 43.812 -7.168 1 88.06 30 ALA B CA 1
ATOM 2655 C C . ALA B 1 30 ? -0.518 43.625 -7.676 1 88.06 30 ALA B C 1
ATOM 2657 O O . ALA B 1 30 ? -1.483 44 -7.008 1 88.06 30 ALA B O 1
ATOM 2658 N N . ALA B 1 31 ? -0.572 42.969 -8.75 1 83.06 31 ALA B N 1
ATOM 2659 C CA . ALA B 1 31 ? -1.876 42.656 -9.336 1 83.06 31 ALA B CA 1
ATOM 2660 C C . ALA B 1 31 ? -2.674 41.719 -8.43 1 83.06 31 ALA B C 1
ATOM 2662 O O . ALA B 1 31 ? -3.861 41.938 -8.188 1 83.06 31 ALA B O 1
ATOM 2663 N N . GLU B 1 32 ? -1.98 40.781 -7.871 1 81.5 32 GLU B N 1
ATOM 2664 C CA . GLU B 1 32 ? -2.65 39.812 -7.016 1 81.5 32 GLU B CA 1
ATOM 2665 C C . GLU B 1 32 ? -3.123 40.438 -5.711 1 81.5 32 GLU B C 1
ATOM 2667 O O . GLU B 1 32 ? -4.211 40.125 -5.223 1 81.5 32 GLU B O 1
ATOM 2672 N N . LEU B 1 33 ? -2.418 41.312 -5.227 1 80.62 33 LEU B N 1
ATOM 2673 C CA . LEU B 1 33 ? -2.684 41.875 -3.918 1 80.62 33 LEU B CA 1
ATOM 2674 C C . LEU B 1 33 ? -3.527 43.156 -4.051 1 80.62 33 LEU B C 1
ATOM 2676 O O . LEU B 1 33 ? -3.924 43.75 -3.043 1 80.62 33 LEU B O 1
ATOM 2680 N N . ASN B 1 34 ? -3.764 43.5 -5.305 1 83.56 34 ASN B N 1
ATOM 2681 C CA . ASN B 1 34 ? -4.551 44.688 -5.602 1 83.56 34 ASN B CA 1
ATOM 2682 C C . ASN B 1 34 ? -3.932 45.938 -4.988 1 83.56 34 ASN B C 1
ATOM 2684 O O . ASN B 1 34 ? -4.617 46.719 -4.312 1 83.56 34 ASN B O 1
ATOM 2688 N N . VAL B 1 35 ? -2.678 46.031 -5.125 1 84.06 35 VAL B N 1
ATOM 2689 C CA . VAL B 1 35 ? -1.9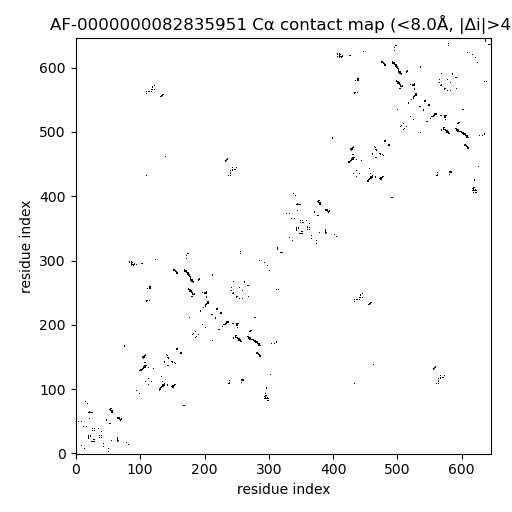16 47.188 -4.711 1 84.06 35 VAL B CA 1
ATOM 2690 C C . VAL B 1 35 ? -0.982 47.625 -5.84 1 84.06 35 VAL B C 1
ATOM 2692 O O . VAL B 1 35 ? -0.904 46.969 -6.879 1 84.06 35 VAL B O 1
ATOM 2695 N N . THR B 1 36 ? -0.39 48.781 -5.734 1 84.62 36 THR B N 1
ATOM 2696 C CA . THR B 1 36 ? 0.534 49.281 -6.754 1 84.62 36 THR B CA 1
ATOM 2697 C C . THR B 1 36 ? 1.889 48.562 -6.633 1 84.62 36 THR B C 1
ATOM 2699 O O . THR B 1 36 ? 2.254 48.094 -5.555 1 84.62 36 THR B O 1
ATOM 2702 N N . LYS B 1 37 ? 2.504 48.562 -7.727 1 89.31 37 LYS B N 1
ATOM 2703 C CA . LYS B 1 37 ? 3.855 48 -7.75 1 89.31 37 LYS B CA 1
ATOM 2704 C C . LYS B 1 37 ? 4.762 48.719 -6.762 1 89.31 37 LYS B C 1
ATOM 2706 O O . LYS B 1 37 ? 5.59 48.094 -6.094 1 89.31 37 LYS B O 1
ATOM 2711 N N . SER B 1 38 ? 4.598 49.969 -6.727 1 89.62 38 SER B N 1
ATOM 2712 C CA . SER B 1 38 ? 5.387 50.781 -5.812 1 89.62 38 SER B CA 1
ATOM 2713 C C . SER B 1 38 ? 5.117 50.406 -4.359 1 89.62 38 SER B C 1
ATOM 2715 O O . SER B 1 38 ? 6.043 50.344 -3.547 1 89.62 38 SER B O 1
ATOM 2717 N N . ALA B 1 39 ? 3.898 50.094 -4.066 1 84.44 39 ALA B N 1
ATOM 2718 C CA . ALA B 1 39 ? 3.51 49.688 -2.717 1 84.44 39 ALA B CA 1
ATOM 2719 C C . ALA B 1 39 ? 4.145 48.375 -2.338 1 84.44 39 ALA B C 1
ATOM 2721 O O . ALA B 1 39 ? 4.645 48.188 -1.223 1 84.44 39 ALA B O 1
ATOM 2722 N N . VAL B 1 40 ? 4.16 47.531 -3.293 1 90.56 40 VAL B N 1
ATOM 2723 C CA . VAL B 1 40 ? 4.762 46.219 -3.051 1 90.56 40 VAL B CA 1
ATOM 2724 C C . VAL B 1 40 ? 6.266 46.375 -2.84 1 90.56 40 VAL B C 1
ATOM 2726 O O . VAL B 1 40 ? 6.836 45.75 -1.926 1 90.56 40 VAL B O 1
ATOM 2729 N N . SER B 1 41 ? 6.887 47.125 -3.664 1 90 41 SER B N 1
ATOM 2730 C CA . SER B 1 41 ? 8.328 47.344 -3.568 1 90 41 SER B CA 1
ATOM 2731 C C . SER B 1 41 ? 8.695 47.969 -2.23 1 90 41 SER B C 1
ATOM 2733 O O . SER B 1 41 ? 9.664 47.562 -1.592 1 90 41 SER B O 1
ATOM 2735 N N . HIS B 1 42 ? 7.906 48.844 -1.835 1 87.81 42 HIS B N 1
ATOM 2736 C CA . HIS B 1 42 ? 8.133 49.531 -0.565 1 87.81 42 HIS B CA 1
ATOM 2737 C C . HIS B 1 42 ? 7.988 48.562 0.608 1 87.81 42 HIS B C 1
ATOM 2739 O O . HIS B 1 42 ? 8.812 48.562 1.526 1 87.81 42 HIS B O 1
ATOM 2745 N N . GLN B 1 43 ? 6.93 47.812 0.581 1 87.25 43 GLN B N 1
ATOM 2746 C CA . GLN B 1 43 ? 6.691 46.812 1.634 1 87.25 43 GLN B CA 1
ATOM 2747 C C . GLN B 1 43 ? 7.844 45.812 1.733 1 87.25 43 GLN B C 1
ATOM 2749 O O . GLN B 1 43 ? 8.266 45.469 2.834 1 87.25 43 GLN B O 1
ATOM 2754 N N . LEU B 1 44 ? 8.336 45.469 0.633 1 89 44 LEU B N 1
ATOM 2755 C CA . LEU B 1 44 ? 9.43 44.5 0.585 1 89 44 LEU B CA 1
ATOM 2756 C C . LEU B 1 44 ? 10.711 45.125 1.158 1 89 44 LEU B C 1
ATOM 2758 O O . LEU B 1 44 ? 11.414 44.469 1.935 1 89 44 LEU B O 1
ATOM 2762 N N . ARG B 1 45 ? 10.953 46.312 0.782 1 87.31 45 ARG B N 1
ATOM 2763 C CA . ARG B 1 45 ? 12.141 47.031 1.285 1 87.31 45 ARG B CA 1
ATOM 2764 C C . ARG B 1 45 ? 12.047 47.219 2.791 1 87.31 45 ARG B C 1
ATOM 2766 O O . ARG B 1 45 ? 13.031 47.062 3.51 1 87.31 45 ARG B O 1
ATOM 2773 N N . ALA B 1 46 ? 10.883 47.594 3.148 1 84.19 46 ALA B N 1
ATOM 2774 C CA . ALA B 1 46 ? 10.656 47.812 4.574 1 84.19 46 ALA B CA 1
ATOM 2775 C C . ALA B 1 46 ? 10.828 46.531 5.355 1 84.19 46 ALA B C 1
ATOM 2777 O O . ALA B 1 46 ? 11.398 46.531 6.449 1 84.19 46 ALA B O 1
ATOM 2778 N N . LEU B 1 47 ? 10.328 45.438 4.809 1 86.12 47 LEU B N 1
ATOM 2779 C CA . LEU B 1 47 ? 10.445 44.125 5.441 1 86.12 47 LEU B CA 1
ATOM 2780 C C . LEU B 1 47 ? 11.906 43.719 5.562 1 86.12 47 LEU B C 1
ATOM 2782 O O . LEU B 1 47 ? 12.344 43.25 6.621 1 86.12 47 LEU B O 1
ATOM 2786 N N . GLU B 1 48 ? 12.656 43.906 4.504 1 88.56 48 GLU B N 1
ATOM 2787 C CA . GLU B 1 48 ? 14.07 43.562 4.5 1 88.56 48 GLU B CA 1
ATOM 2788 C C . GLU B 1 48 ? 14.859 44.406 5.48 1 88.56 48 GLU B C 1
ATOM 2790 O O . GLU B 1 48 ? 15.742 43.906 6.176 1 88.56 48 GLU B O 1
ATOM 2795 N N . ALA B 1 49 ? 14.5 45.656 5.578 1 83.06 49 ALA B N 1
ATOM 2796 C CA . ALA B 1 49 ? 15.141 46.562 6.516 1 83.06 49 ALA B CA 1
ATOM 2797 C C . ALA B 1 49 ? 14.828 46.188 7.961 1 83.06 49 ALA B C 1
ATOM 2799 O O . ALA B 1 49 ? 15.711 46.219 8.82 1 83.06 49 ALA B O 1
ATOM 2800 N N . ASP B 1 50 ? 13.555 45.875 8.141 1 79.44 50 ASP B N 1
ATOM 2801 C CA . ASP B 1 50 ? 13.109 45.469 9.477 1 79.44 50 ASP B CA 1
ATOM 2802 C C . ASP B 1 50 ? 13.82 44.188 9.945 1 79.44 50 ASP B C 1
ATOM 2804 O O . ASP B 1 50 ? 14.195 44.094 11.109 1 79.44 50 ASP B O 1
ATOM 2808 N N . LEU B 1 51 ? 14 43.312 8.984 1 82.06 51 LEU B N 1
ATOM 2809 C CA . LEU B 1 51 ? 14.594 42 9.305 1 82.06 51 LEU B CA 1
ATOM 2810 C C . LEU B 1 51 ? 16.109 42.062 9.227 1 82.06 51 LEU B C 1
ATOM 2812 O O . LEU B 1 51 ? 16.797 41.188 9.766 1 82.06 51 LEU B O 1
ATOM 2816 N N . GLY B 1 52 ? 16.609 43 8.539 1 81.88 52 GLY B N 1
ATOM 2817 C CA . GLY B 1 52 ? 18.047 43.219 8.414 1 81.88 52 GLY B CA 1
ATOM 2818 C C . GLY B 1 52 ? 18.703 42.281 7.418 1 81.88 52 GLY B C 1
ATOM 2819 O O . GLY B 1 52 ? 19.906 42 7.492 1 81.88 52 GLY B O 1
ATOM 2820 N N . VAL B 1 53 ? 17.875 41.594 6.656 1 84.06 53 VAL B N 1
ATOM 2821 C CA . VAL B 1 53 ? 18.391 40.656 5.668 1 84.06 53 VAL B CA 1
ATOM 2822 C C . VAL B 1 53 ? 17.703 40.875 4.328 1 84.06 53 VAL B C 1
ATOM 2824 O O . VAL B 1 53 ? 16.547 41.312 4.289 1 84.06 53 VAL B O 1
ATOM 2827 N N . SER B 1 54 ? 18.422 40.562 3.199 1 87.19 54 SER B N 1
ATOM 2828 C CA . SER B 1 54 ? 17.812 40.531 1.873 1 87.19 54 SER B CA 1
ATOM 2829 C C . SER B 1 54 ? 17.062 39.25 1.622 1 87.19 54 SER B C 1
ATOM 2831 O O . SER B 1 54 ? 17.609 38.156 1.865 1 87.19 54 SER B O 1
ATOM 2833 N N . LEU B 1 55 ? 15.828 39.469 1.23 1 88.94 55 LEU B N 1
ATOM 2834 C CA . LEU B 1 55 ? 14.992 38.281 1.026 1 88.94 55 LEU B CA 1
ATOM 2835 C C . LEU B 1 55 ? 14.961 37.875 -0.446 1 88.94 55 LEU B C 1
ATOM 2837 O O . LEU B 1 55 ? 14.719 36.719 -0.775 1 88.94 55 LEU B O 1
ATOM 2841 N N . LEU B 1 56 ? 15.211 38.812 -1.362 1 88.5 56 LEU B N 1
ATOM 2842 C CA . LEU B 1 56 ? 15.203 38.594 -2.805 1 88.5 56 LEU B CA 1
ATOM 2843 C C . LEU B 1 56 ? 16.531 39 -3.426 1 88.5 56 LEU B C 1
ATOM 2845 O O . LEU B 1 56 ? 17.141 40 -2.992 1 88.5 56 LEU B O 1
ATOM 2849 N N . ARG B 1 57 ? 17.047 38.156 -4.375 1 80.62 57 ARG B N 1
ATOM 2850 C CA . ARG B 1 57 ? 18.266 38.5 -5.078 1 80.62 57 ARG B CA 1
ATOM 2851 C C . ARG B 1 57 ? 18.062 39.75 -5.941 1 80.62 57 ARG B C 1
ATOM 2853 O O . ARG B 1 57 ? 17.047 39.875 -6.633 1 80.62 57 ARG B O 1
ATOM 2860 N N . ARG B 1 58 ? 18.953 40.875 -5.5 1 68.88 58 ARG B N 1
ATOM 2861 C CA . ARG B 1 58 ? 18.922 42.156 -6.176 1 68.88 58 ARG B CA 1
ATOM 2862 C C . ARG B 1 58 ? 19.953 42.219 -7.293 1 68.88 58 ARG B C 1
ATOM 2864 O O . ARG B 1 58 ? 21.031 41.656 -7.18 1 68.88 58 ARG B O 1
ATOM 2871 N N . GLY B 1 59 ? 19.609 42.594 -8.68 1 60.53 59 GLY B N 1
ATOM 2872 C CA . GLY B 1 59 ? 20.594 43.125 -9.602 1 60.53 59 GLY B CA 1
ATOM 2873 C C . GLY B 1 59 ? 20.75 42.281 -10.867 1 60.53 59 GLY B C 1
ATOM 2874 O O . GLY B 1 59 ? 21.453 42.688 -11.797 1 60.53 59 GLY B O 1
ATOM 2875 N N . GLY B 1 60 ? 20.5 41 -10.789 1 49.44 60 GLY B N 1
ATOM 2876 C CA . GLY B 1 60 ? 20.938 40.375 -12.031 1 49.44 60 GLY B CA 1
ATOM 2877 C C . GLY B 1 60 ? 19.922 40.531 -13.156 1 49.44 60 GLY B C 1
ATOM 2878 O O . GLY B 1 60 ? 18.844 41.094 -12.953 1 49.44 60 GLY B O 1
ATOM 2879 N N . THR B 1 61 ? 20.406 40.312 -14.438 1 50 61 THR B N 1
ATOM 2880 C CA . THR B 1 61 ? 19.641 40.281 -15.68 1 50 61 THR B CA 1
ATOM 2881 C C . THR B 1 61 ? 18.406 39.406 -15.531 1 50 61 THR B C 1
ATOM 2883 O O . THR B 1 61 ? 17.656 39.219 -16.5 1 50 61 THR B O 1
ATOM 2886 N N . VAL B 1 62 ? 18.219 38.938 -14.453 1 51.25 62 VAL B N 1
ATOM 2887 C CA . VAL B 1 62 ? 17.203 37.875 -14.43 1 51.25 62 VAL B CA 1
ATOM 2888 C C . VAL B 1 62 ? 15.82 38.5 -14.234 1 51.25 62 VAL B C 1
ATOM 2890 O O . VAL B 1 62 ? 15.609 39.281 -13.289 1 51.25 62 VAL B O 1
ATOM 2893 N N . ARG B 1 63 ? 15.039 38.344 -15.07 1 59.59 63 ARG B N 1
ATOM 2894 C CA . ARG B 1 63 ? 13.648 38.781 -15.266 1 59.59 63 ARG B CA 1
ATOM 2895 C C . ARG B 1 63 ? 12.758 38.219 -14.156 1 59.59 63 ARG B C 1
ATOM 2897 O O . ARG B 1 63 ? 11.672 38.75 -13.922 1 59.59 63 ARG B O 1
ATOM 2904 N N . ARG B 1 64 ? 13.172 37.281 -13.414 1 71.44 64 ARG B N 1
ATOM 2905 C CA . ARG B 1 64 ? 12.266 36.719 -12.422 1 71.44 64 ARG B CA 1
ATOM 2906 C C . ARG B 1 64 ? 12.828 36.875 -11.016 1 71.44 64 ARG B C 1
ATOM 2908 O O . ARG B 1 64 ? 14.023 36.656 -10.789 1 71.44 64 ARG B O 1
ATOM 2915 N N . ALA B 1 65 ? 12.117 37.438 -10.016 1 78.75 65 ALA B N 1
ATOM 2916 C CA . ALA B 1 65 ? 12.484 37.562 -8.609 1 78.75 65 ALA B CA 1
ATOM 2917 C C . ALA B 1 65 ? 12.789 36.188 -7.996 1 78.75 65 ALA B C 1
ATOM 2919 O O . ALA B 1 65 ? 11.984 35.25 -8.094 1 78.75 65 ALA B O 1
ATOM 2920 N N . GLU B 1 66 ? 14.062 36.062 -7.508 1 85.12 66 GLU B N 1
ATOM 2921 C CA . GLU B 1 66 ? 14.477 34.812 -6.855 1 85.12 66 GLU B CA 1
ATOM 2922 C C . GLU B 1 66 ? 14.812 35.031 -5.387 1 85.12 66 GLU B C 1
ATOM 2924 O O . GLU B 1 66 ? 15.383 36.094 -5.031 1 85.12 66 GLU B O 1
ATOM 2929 N N . THR B 1 67 ? 14.477 34.125 -4.562 1 84.56 67 THR B N 1
ATOM 2930 C CA . THR B 1 67 ? 14.719 34.25 -3.129 1 84.56 67 THR B CA 1
ATOM 2931 C C . THR B 1 67 ? 16.188 34.031 -2.805 1 84.56 67 THR B C 1
ATOM 2933 O O . THR B 1 67 ? 16.875 33.281 -3.5 1 84.56 67 THR B O 1
ATOM 2936 N N . THR B 1 68 ? 16.719 34.781 -1.779 1 84.19 68 THR B N 1
ATOM 2937 C CA . THR B 1 68 ? 17.969 34.406 -1.117 1 84.19 68 THR B CA 1
ATOM 2938 C C . THR B 1 68 ? 17.781 33.188 -0.222 1 84.19 68 THR B C 1
ATOM 2940 O O . THR B 1 68 ? 16.688 32.656 -0.109 1 84.19 68 THR B O 1
ATOM 2943 N N . GLU B 1 69 ? 18.844 32.719 0.34 1 78.69 69 GLU B N 1
ATOM 2944 C CA . GLU B 1 69 ? 18.734 31.594 1.284 1 78.69 69 GLU B CA 1
ATOM 2945 C C . GLU B 1 69 ? 17.828 31.953 2.455 1 78.69 69 GLU B C 1
ATOM 2947 O O . GLU B 1 69 ? 16.969 31.172 2.844 1 78.69 69 GLU B O 1
ATOM 2952 N N . ALA B 1 70 ? 18.078 33.156 2.975 1 79.56 70 ALA B N 1
ATOM 2953 C CA . ALA B 1 70 ? 17.234 33.656 4.055 1 79.56 70 ALA B CA 1
ATOM 2954 C C . ALA B 1 70 ? 15.789 33.812 3.586 1 79.56 70 ALA B C 1
ATOM 2956 O O . ALA B 1 70 ? 14.852 33.531 4.328 1 79.56 70 ALA B O 1
ATOM 2957 N N . GLY B 1 71 ? 15.656 34.25 2.367 1 84.25 71 GLY B N 1
ATOM 2958 C CA . GLY B 1 71 ? 14.336 34.406 1.782 1 84.25 71 GLY B CA 1
ATOM 2959 C C . GLY B 1 71 ? 13.594 33.094 1.625 1 84.25 71 GLY B C 1
ATOM 2960 O O . GLY B 1 71 ? 12.391 33 1.906 1 84.25 71 GLY B O 1
ATOM 2961 N N . ALA B 1 72 ? 14.312 32.156 1.26 1 79.88 72 ALA B N 1
ATOM 2962 C CA . ALA B 1 72 ? 13.711 30.844 1.07 1 79.88 72 ALA B CA 1
ATOM 2963 C C . ALA B 1 72 ? 13.219 30.266 2.396 1 79.88 72 ALA B C 1
ATOM 2965 O O . ALA B 1 72 ? 12.125 29.703 2.467 1 79.88 72 ALA B O 1
ATOM 2966 N N . ALA B 1 73 ? 13.961 30.469 3.371 1 73.75 73 ALA B N 1
ATOM 2967 C CA . ALA B 1 73 ? 13.586 29.984 4.695 1 73.75 73 ALA B CA 1
ATOM 2968 C C . ALA B 1 73 ? 12.352 30.719 5.219 1 73.75 73 ALA B C 1
ATOM 2970 O O . ALA B 1 73 ? 11.43 30.094 5.758 1 73.75 73 ALA B O 1
ATOM 2971 N N . LEU B 1 74 ? 12.406 32.062 5.082 1 78.62 74 LEU B N 1
ATOM 2972 C CA . LEU B 1 74 ? 11.273 32.844 5.539 1 78.62 74 LEU B CA 1
ATOM 2973 C C . LEU B 1 74 ? 10.023 32.531 4.719 1 78.62 74 LEU B C 1
ATOM 2975 O O . LEU B 1 74 ? 8.914 32.469 5.258 1 78.62 74 LEU B O 1
ATOM 2979 N N . LEU B 1 75 ? 10.289 32.344 3.473 1 79.06 75 LEU B N 1
ATOM 2980 C CA . LEU B 1 75 ? 9.156 32.031 2.59 1 79.06 75 LEU B CA 1
ATOM 2981 C C . LEU B 1 75 ? 8.414 30.797 3.047 1 79.06 75 LEU B C 1
ATOM 2983 O O . LEU B 1 75 ? 7.18 30.797 3.113 1 79.06 75 LEU B O 1
ATOM 2987 N N . ALA B 1 76 ? 9.109 29.875 3.408 1 69.19 76 ALA B N 1
ATOM 2988 C CA . ALA B 1 76 ? 8.5 28.641 3.885 1 69.19 76 ALA B CA 1
ATOM 2989 C C . ALA B 1 76 ? 7.648 28.891 5.129 1 69.19 76 ALA B C 1
ATOM 2991 O O . ALA B 1 76 ? 6.516 28.422 5.219 1 69.19 76 ALA B O 1
ATOM 2992 N N . SER B 1 77 ? 8.18 29.641 6.023 1 67.75 77 SER B N 1
ATOM 2993 C CA . SER B 1 77 ? 7.496 29.938 7.277 1 67.75 77 SER B CA 1
ATOM 2994 C C . SER B 1 77 ? 6.289 30.844 7.043 1 67.75 77 SER B C 1
ATOM 2996 O O . SER B 1 77 ? 5.23 30.641 7.641 1 67.75 77 SER B O 1
ATOM 2998 N N . VAL B 1 78 ? 6.508 31.859 6.234 1 72.56 78 VAL B N 1
ATOM 2999 C CA . VAL B 1 78 ? 5.438 32.812 5.957 1 72.56 78 VAL B CA 1
ATOM 3000 C C . VAL B 1 78 ? 4.289 32.094 5.242 1 72.56 78 VAL B C 1
ATOM 3002 O O . VAL B 1 78 ? 3.121 32.312 5.57 1 72.56 78 VAL B O 1
ATOM 3005 N N . GLN B 1 79 ? 4.699 31.375 4.355 1 69.06 79 GLN B N 1
ATOM 3006 C CA . GLN B 1 79 ? 3.67 30.641 3.637 1 69.06 79 GLN B CA 1
ATOM 3007 C C . GLN B 1 79 ? 2.883 29.734 4.582 1 69.06 79 GLN B C 1
ATOM 3009 O O . GLN B 1 79 ? 1.656 29.656 4.5 1 69.06 79 GLN B O 1
ATOM 3014 N N . GLN B 1 80 ? 3.545 29.188 5.504 1 60.97 80 GLN B N 1
ATOM 3015 C CA . GLN B 1 80 ? 2.895 28.375 6.52 1 60.97 80 GLN B CA 1
ATOM 3016 C C . GLN B 1 80 ? 1.949 29.219 7.379 1 60.97 80 GLN B C 1
ATOM 3018 O O . GLN B 1 80 ? 0.813 28.812 7.637 1 60.97 80 GLN B O 1
ATOM 3023 N N . ALA B 1 81 ? 2.496 30.297 7.812 1 61.22 81 ALA B N 1
ATOM 3024 C CA . ALA B 1 81 ? 1.731 31.172 8.695 1 61.22 81 ALA B CA 1
ATOM 3025 C C . ALA B 1 81 ? 0.517 31.75 7.973 1 61.22 81 ALA B C 1
ATOM 3027 O O . ALA B 1 81 ? -0.585 31.781 8.523 1 61.22 81 ALA B O 1
ATOM 3028 N N . LEU B 1 82 ? 0.743 32.25 6.766 1 62.72 82 LEU B N 1
ATOM 3029 C CA . LEU B 1 82 ? -0.355 32.844 6.012 1 62.72 82 LEU B CA 1
ATOM 3030 C C . LEU B 1 82 ? -1.431 31.812 5.707 1 62.72 82 LEU B C 1
ATOM 3032 O O . LEU B 1 82 ? -2.625 32.125 5.762 1 62.72 82 LEU B O 1
ATOM 3036 N N . THR B 1 83 ? -0.908 30.734 5.484 1 58.22 83 THR B N 1
ATOM 3037 C CA . THR B 1 83 ? -1.845 29.641 5.254 1 58.22 83 THR B CA 1
ATOM 3038 C C . THR B 1 83 ? -2.654 29.359 6.516 1 58.22 83 THR B C 1
ATOM 3040 O O . THR B 1 83 ? -3.873 29.172 6.449 1 58.22 83 THR B O 1
ATOM 3043 N N . LEU B 1 84 ? -2.008 29.391 7.621 1 52.88 84 LEU B N 1
ATOM 3044 C CA . LEU B 1 84 ? -2.666 29.188 8.906 1 52.88 84 LEU B CA 1
ATOM 3045 C C . LEU B 1 84 ? -3.67 30.297 9.188 1 52.88 84 LEU B C 1
ATOM 3047 O O . LEU B 1 84 ? -4.785 30.031 9.641 1 52.88 84 LEU B O 1
ATOM 3051 N N . LEU B 1 85 ? -3.25 31.531 8.992 1 54.75 85 LEU B N 1
ATOM 3052 C CA . LEU B 1 85 ? -4.09 32.688 9.242 1 54.75 85 LEU B CA 1
ATOM 3053 C C . LEU B 1 85 ? -5.301 32.688 8.312 1 54.75 85 LEU B C 1
ATOM 3055 O O . LEU B 1 85 ? -6.422 33 8.75 1 54.75 85 LEU B O 1
ATOM 3059 N N . GLU B 1 86 ? -5.031 32.531 7.113 1 53.25 86 GLU B N 1
ATOM 3060 C CA . GLU B 1 86 ? -6.125 32.5 6.145 1 53.25 86 GLU B CA 1
ATOM 3061 C C . GLU B 1 86 ? -7.137 31.406 6.516 1 53.25 86 GLU B C 1
ATOM 3063 O O . GLU B 1 86 ? -8.352 31.625 6.418 1 53.25 86 GLU B O 1
ATOM 3068 N N . THR B 1 87 ? -6.582 30.469 7.043 1 47.97 87 THR B N 1
ATOM 3069 C CA . THR B 1 87 ? -7.402 29.344 7.508 1 47.97 87 THR B CA 1
ATOM 3070 C C . THR B 1 87 ? -8.227 29.75 8.727 1 47.97 87 THR B C 1
ATOM 3072 O O . THR B 1 87 ? -9.422 29.453 8.797 1 47.97 87 THR B O 1
ATOM 3075 N N . ALA B 1 88 ? -7.645 30.391 9.648 1 47.81 88 ALA B N 1
ATOM 3076 C CA . ALA B 1 88 ? -8.305 30.875 10.852 1 47.81 88 ALA B CA 1
ATOM 3077 C C . ALA B 1 88 ? -9.438 31.844 10.5 1 47.81 88 ALA B C 1
ATOM 3079 O O . ALA B 1 88 ? -10.523 31.766 11.086 1 47.81 88 ALA B O 1
ATOM 3080 N N . CYS B 1 89 ? -9.203 32.688 9.656 1 50.03 89 CYS B N 1
ATOM 3081 C CA . CYS B 1 89 ? -10.195 33.688 9.258 1 50.03 89 CYS B CA 1
ATOM 3082 C C . CYS B 1 89 ? -11.367 33.031 8.539 1 50.03 89 CYS B C 1
ATOM 3084 O O . CYS B 1 89 ? -12.523 33.375 8.797 1 50.03 89 CYS B O 1
ATOM 3086 N N . ARG B 1 90 ? -11.047 32.188 7.703 1 46.16 90 ARG B N 1
ATOM 3087 C CA . ARG B 1 90 ? -12.086 31.469 6.977 1 46.16 90 ARG B CA 1
ATOM 3088 C C . ARG B 1 90 ? -12.945 30.641 7.922 1 46.16 90 ARG B C 1
ATOM 3090 O O . ARG B 1 90 ? -14.172 30.609 7.797 1 46.16 90 ARG B O 1
ATOM 3097 N N . ASN B 1 91 ? -12.258 30.016 8.836 1 44.22 91 ASN B N 1
ATOM 3098 C CA . ASN B 1 91 ? -12.969 29.281 9.875 1 44.22 91 ASN B CA 1
ATOM 3099 C C . ASN B 1 91 ? -13.898 30.188 10.664 1 44.22 91 ASN B C 1
ATOM 3101 O O . ASN B 1 91 ? -15.031 29.812 10.984 1 44.22 91 ASN B O 1
ATOM 3105 N N . ALA B 1 92 ? -13.367 31.266 11.023 1 45.66 92 ALA B N 1
ATOM 3106 C CA . ALA B 1 92 ? -14.172 32.25 11.75 1 45.66 92 ALA B CA 1
ATOM 3107 C C . ALA B 1 92 ? -15.391 32.656 10.938 1 45.66 92 ALA B C 1
ATOM 3109 O O . ALA B 1 92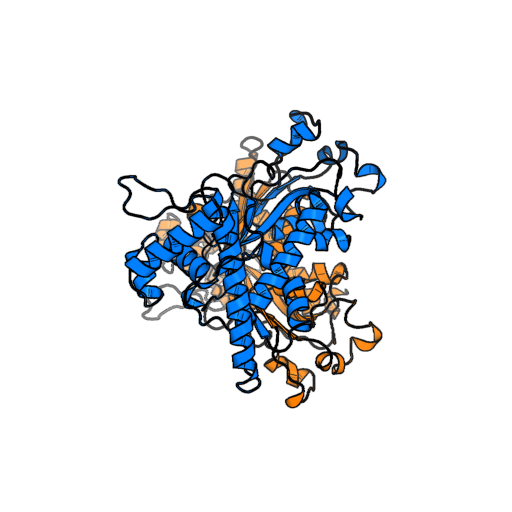 ? -16.5 32.781 11.469 1 45.66 92 ALA B O 1
ATOM 3110 N N . ARG B 1 93 ? -15.148 32.812 9.719 1 46.25 93 ARG B N 1
ATOM 3111 C CA . ARG B 1 93 ? -16.266 33.219 8.867 1 46.25 93 ARG B CA 1
ATOM 3112 C C . ARG B 1 93 ? -17.25 32.062 8.688 1 46.25 93 ARG B C 1
ATOM 3114 O O . ARG B 1 93 ? -18.469 32.25 8.688 1 46.25 93 ARG B O 1
ATOM 3121 N N . ALA B 1 94 ? -16.641 30.906 8.359 1 45.22 94 ALA B N 1
ATOM 3122 C CA . ALA B 1 94 ? -17.469 29.719 8.18 1 45.22 94 ALA B CA 1
ATOM 3123 C C . ALA B 1 94 ? -18.266 29.406 9.453 1 45.22 94 ALA B C 1
ATOM 3125 O O . ALA B 1 94 ? -19.422 29.016 9.383 1 45.22 94 ALA B O 1
ATOM 3126 N N . SER B 1 95 ? -17.594 29.391 10.57 1 42.94 95 SER B N 1
ATOM 3127 C CA . SER B 1 95 ? -18.297 29.234 11.836 1 42.94 95 SER B CA 1
ATOM 3128 C C . SER B 1 95 ? -19.453 30.219 11.953 1 42.94 95 SER B C 1
ATOM 3130 O O . SER B 1 95 ? -20.453 29.938 12.633 1 42.94 95 SER B O 1
ATOM 3132 N N . ALA B 1 96 ? -19.156 31.297 11.57 1 43.75 96 ALA B N 1
ATOM 3133 C CA . ALA B 1 96 ? -20.297 32.219 11.602 1 43.75 96 ALA B CA 1
ATOM 3134 C C . ALA B 1 96 ? -21.422 31.734 10.695 1 43.75 96 ALA B C 1
ATOM 3136 O O . ALA B 1 96 ? -22.594 32.031 10.93 1 43.75 96 ALA B O 1
ATOM 3137 N N . ARG B 1 97 ? -20.984 31.203 9.523 1 43.84 97 ARG B N 1
ATOM 3138 C CA . ARG B 1 97 ? -22.078 30.625 8.742 1 43.84 97 ARG B CA 1
ATOM 3139 C C . ARG B 1 97 ? -22.406 29.219 9.219 1 43.84 97 ARG B C 1
ATOM 3141 O O . ARG B 1 97 ? -21.547 28.5 9.727 1 43.84 97 ARG B O 1
ATOM 3148 N N . GLY B 1 98 ? -23.562 28.625 9.539 1 44.19 98 GLY B N 1
ATOM 3149 C CA . GLY B 1 98 ? -24.094 27.375 10.055 1 44.19 98 GLY B CA 1
ATOM 3150 C C . GLY B 1 98 ? -23.109 26.234 10 1 44.19 98 GLY B C 1
ATOM 3151 O O . GLY B 1 98 ? -22.031 26.359 9.406 1 44.19 98 GLY B O 1
ATOM 3152 N N . LYS B 1 99 ? -23.219 25.031 10.773 1 46.78 99 LYS B N 1
ATOM 3153 C CA . LYS B 1 99 ? -22.391 23.859 11.062 1 46.78 99 LYS B CA 1
ATOM 3154 C C . LYS B 1 99 ? -21.766 23.312 9.789 1 46.78 99 LYS B C 1
ATOM 3156 O O . LYS B 1 99 ? -22.375 22.516 9.078 1 46.78 99 LYS B O 1
ATOM 3161 N N . ARG B 1 100 ? -21.047 24 8.883 1 49.91 100 ARG B N 1
ATOM 3162 C CA . ARG B 1 100 ? -20.562 23.578 7.578 1 49.91 100 ARG B CA 1
ATOM 3163 C C . ARG B 1 100 ? -19.484 22.5 7.723 1 49.91 100 ARG B C 1
ATOM 3165 O O . ARG B 1 100 ? -18.453 22.734 8.359 1 49.91 100 ARG B O 1
ATOM 3172 N N . ARG B 1 101 ? -19.875 21.266 7.637 1 57.12 101 ARG B N 1
ATOM 3173 C CA . ARG B 1 101 ? -18.891 20.203 7.527 1 57.12 101 ARG B CA 1
ATOM 3174 C C . ARG B 1 101 ? -17.891 20.484 6.402 1 57.12 101 ARG B C 1
ATOM 3176 O O . ARG B 1 101 ? -18.281 20.844 5.293 1 57.12 101 ARG B O 1
ATOM 3183 N N . TYR B 1 102 ? -16.578 20.812 6.793 1 71.75 102 TYR B N 1
ATOM 3184 C CA . TYR B 1 102 ? -15.508 21.047 5.832 1 71.75 102 TYR B CA 1
ATOM 3185 C C . TYR B 1 102 ? -14.938 19.734 5.312 1 71.75 102 TYR B C 1
ATOM 3187 O O . TYR B 1 102 ? -14.789 18.766 6.066 1 71.75 102 TYR B O 1
ATOM 3195 N N . ASN B 1 103 ? -14.969 19.562 3.975 1 81.88 103 ASN B N 1
ATOM 3196 C CA . ASN B 1 103 ? -14.375 18.391 3.326 1 81.88 103 ASN B CA 1
ATOM 3197 C C . ASN B 1 103 ? -12.977 18.719 2.793 1 81.88 103 ASN B C 1
ATOM 3199 O O . ASN B 1 103 ? -12.781 19.719 2.117 1 81.88 103 ASN B O 1
ATOM 3203 N N . LEU B 1 104 ? -11.984 17.984 3.277 1 89.75 104 LEU B N 1
ATOM 3204 C CA . LEU B 1 104 ? -10.609 18.125 2.801 1 89.75 104 LEU B CA 1
ATOM 3205 C C . LEU B 1 104 ? -10.203 16.906 1.973 1 89.75 104 LEU B C 1
ATOM 3207 O O . LEU B 1 104 ? -10.367 15.766 2.412 1 89.75 104 LEU B O 1
ATOM 3211 N N . ASN B 1 105 ? -9.742 17.188 0.758 1 91.44 105 ASN B N 1
ATOM 3212 C CA . ASN B 1 105 ? -9.188 16.156 -0.094 1 91.44 105 ASN B CA 1
ATOM 3213 C C . ASN B 1 105 ? -7.66 16.172 -0.071 1 91.44 105 ASN B C 1
ATOM 3215 O O . ASN B 1 105 ? -7.039 17.156 -0.458 1 91.44 105 ASN B O 1
ATOM 3219 N N . VAL B 1 106 ? -7.09 15.039 0.382 1 95.12 106 VAL B N 1
ATOM 3220 C CA . VAL B 1 106 ? -5.633 14.961 0.43 1 95.12 106 VAL B CA 1
ATOM 3221 C C . VAL B 1 106 ? -5.152 13.812 -0.462 1 95.12 106 VAL B C 1
ATOM 3223 O O . VAL B 1 106 ? -5.902 12.875 -0.739 1 95.12 106 VAL B O 1
ATOM 3226 N N . SER B 1 107 ? -3.891 13.922 -0.95 1 96.06 107 SER B N 1
ATOM 3227 C CA . SER B 1 107 ? -3.334 12.898 -1.832 1 96.06 107 SER B CA 1
ATOM 3228 C C . SER B 1 107 ? -1.926 12.508 -1.401 1 96.06 107 SER B C 1
ATOM 3230 O O . SER B 1 107 ? -1.123 13.359 -1.024 1 96.06 107 SER B O 1
ATOM 3232 N N . ALA B 1 108 ? -1.676 11.203 -1.371 1 96.88 108 ALA B N 1
ATOM 3233 C CA . ALA B 1 108 ? -0.364 10.664 -1.026 1 96.88 108 ALA B CA 1
ATOM 3234 C C . ALA B 1 108 ? -0.037 9.438 -1.875 1 96.88 108 ALA B C 1
ATOM 3236 O O . ALA B 1 108 ? -0.918 8.875 -2.529 1 96.88 108 ALA B O 1
ATOM 3237 N N . ASN B 1 109 ? 1.286 9.156 -1.927 1 94.69 109 ASN B N 1
ATOM 3238 C CA . ASN B 1 109 ? 1.606 7.863 -2.516 1 94.69 109 ASN B CA 1
ATOM 3239 C C . ASN B 1 109 ? 1.154 6.711 -1.621 1 94.69 109 ASN B C 1
ATOM 3241 O O . ASN B 1 109 ? 0.95 6.898 -0.42 1 94.69 109 ASN B O 1
ATOM 3245 N N . PRO B 1 110 ? 1.052 5.535 -2.141 1 94.38 110 PRO B N 1
ATOM 3246 C CA . PRO B 1 110 ? 0.466 4.41 -1.407 1 94.38 110 PRO B CA 1
ATOM 3247 C C . PRO B 1 110 ? 1.219 4.09 -0.118 1 94.38 110 PRO B C 1
ATOM 3249 O O . PRO B 1 110 ? 0.598 3.836 0.917 1 94.38 110 PRO B O 1
ATOM 3252 N N . SER B 1 111 ? 2.473 4.125 -0.134 1 95.88 111 SER B N 1
ATOM 3253 C CA . SER B 1 111 ? 3.256 3.742 1.035 1 95.88 111 SER B CA 1
ATOM 3254 C C . SER B 1 111 ? 3.057 4.727 2.182 1 95.88 111 SER B C 1
ATOM 3256 O O . SER B 1 111 ? 2.811 4.324 3.32 1 95.88 111 SER B O 1
ATOM 3258 N N . LEU B 1 112 ? 3.16 5.977 1.894 1 96.75 112 LEU B N 1
ATOM 3259 C CA . LEU B 1 112 ? 2.928 6.969 2.939 1 96.75 112 LEU B CA 1
ATOM 3260 C C . LEU B 1 112 ? 1.507 6.859 3.482 1 96.75 112 LEU B C 1
ATOM 3262 O O . LEU B 1 112 ? 1.293 6.953 4.695 1 96.75 112 LEU B O 1
ATOM 3266 N N . ALA B 1 113 ? 0.572 6.746 2.59 1 97.19 113 ALA B N 1
ATOM 3267 C CA . ALA B 1 113 ? -0.835 6.68 2.975 1 97.19 113 ALA B CA 1
ATOM 3268 C C . ALA B 1 113 ? -1.083 5.527 3.945 1 97.19 113 ALA B C 1
ATOM 3270 O O . ALA B 1 113 ? -1.702 5.715 4.996 1 97.19 113 ALA B O 1
ATOM 3271 N N . ALA B 1 114 ? -0.545 4.414 3.623 1 96.19 114 ALA B N 1
ATOM 3272 C CA . ALA B 1 114 ? -0.821 3.211 4.406 1 96.19 114 ALA B CA 1
ATOM 3273 C C . ALA B 1 114 ? 0.01 3.186 5.684 1 96.19 114 ALA B C 1
ATOM 3275 O O . ALA B 1 114 ? -0.511 2.9 6.766 1 96.19 114 ALA B O 1
ATOM 3276 N N . LEU B 1 115 ? 1.22 3.543 5.645 1 96.56 115 LEU B N 1
ATOM 3277 C CA . LEU B 1 115 ? 2.148 3.273 6.734 1 96.56 115 LEU B CA 1
ATOM 3278 C C . LEU B 1 115 ? 2.127 4.402 7.762 1 96.56 115 LEU B C 1
ATOM 3280 O O . LEU B 1 115 ? 2.379 4.176 8.945 1 96.56 115 LEU B O 1
ATOM 3284 N N . TRP B 1 116 ? 1.864 5.59 7.289 1 97 116 TRP B N 1
ATOM 3285 C CA . TRP B 1 116 ? 2.076 6.715 8.195 1 97 116 TRP B CA 1
ATOM 3286 C C . TRP B 1 116 ? 0.833 7.594 8.266 1 97 116 TRP B C 1
ATOM 3288 O O . TRP B 1 116 ? 0.418 8 9.359 1 97 116 TRP B O 1
ATOM 3298 N N . LEU B 1 117 ? 0.2 7.898 7.168 1 97.56 117 LEU B N 1
ATOM 3299 C CA . LEU B 1 117 ? -0.831 8.93 7.074 1 97.56 117 LEU B CA 1
ATOM 3300 C C . LEU B 1 117 ? -2.152 8.422 7.648 1 97.56 117 LEU B C 1
ATOM 3302 O O . LEU B 1 117 ? -2.814 9.133 8.406 1 97.56 117 LEU B O 1
ATOM 3306 N N . ALA B 1 118 ? -2.533 7.262 7.348 1 94.69 118 ALA B N 1
ATOM 3307 C CA . ALA B 1 118 ? -3.857 6.742 7.68 1 94.69 118 ALA B CA 1
ATOM 3308 C C . ALA B 1 118 ? -4.086 6.758 9.188 1 94.69 118 ALA B C 1
ATOM 3310 O O . ALA B 1 11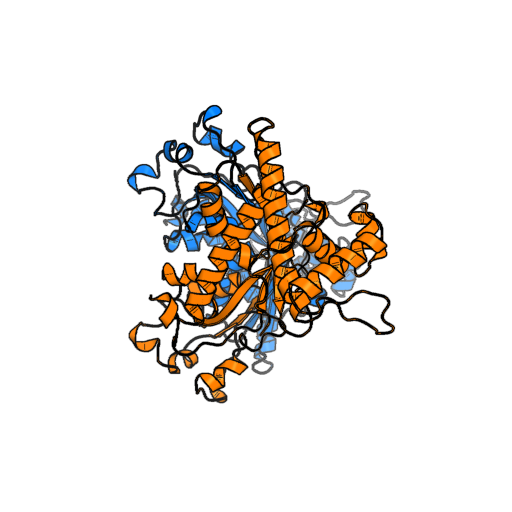8 ? -5.078 7.312 9.672 1 94.69 118 ALA B O 1
ATOM 3311 N N . PRO B 1 119 ? -3.17 6.234 10.008 1 92.19 119 PRO B N 1
ATOM 3312 C CA . PRO B 1 119 ? -3.379 6.273 11.453 1 92.19 119 PRO B CA 1
ATOM 3313 C C . PRO B 1 119 ? -3.467 7.699 12 1 92.19 119 PRO B C 1
ATOM 3315 O O . PRO B 1 119 ? -4.242 7.961 12.922 1 92.19 119 PRO B O 1
ATOM 3318 N N . ARG B 1 120 ? -2.75 8.547 11.422 1 95.5 120 ARG B N 1
ATOM 3319 C CA . ARG B 1 120 ? -2.682 9.914 11.93 1 95.5 120 ARG B CA 1
ATOM 3320 C C . ARG B 1 120 ? -3.906 10.719 11.508 1 95.5 120 ARG B C 1
ATOM 3322 O O . ARG B 1 120 ? -4.375 11.586 12.25 1 95.5 120 ARG B O 1
ATOM 3329 N N . ILE B 1 121 ? -4.434 10.391 10.305 1 95.19 121 ILE B N 1
ATOM 3330 C CA . ILE B 1 121 ? -5.684 11.023 9.891 1 95.19 121 ILE B CA 1
ATOM 3331 C C . ILE B 1 121 ? -6.805 10.625 10.844 1 95.19 121 ILE B C 1
ATOM 3333 O O . ILE B 1 121 ? -7.672 11.438 11.172 1 95.19 121 ILE B O 1
ATOM 3337 N N . GLY B 1 122 ? -6.812 9.398 11.297 1 91.62 122 GLY B N 1
ATOM 3338 C CA . GLY B 1 122 ? -7.781 8.953 12.281 1 91.62 122 GLY B CA 1
ATOM 3339 C C . GLY B 1 122 ? -7.754 9.766 13.562 1 91.62 122 GLY B C 1
ATOM 3340 O O . GLY B 1 122 ? -8.797 10.211 14.047 1 91.62 122 GLY B O 1
ATOM 3341 N N . ARG B 1 123 ? -6.582 9.969 14.078 1 91.19 123 ARG B N 1
ATOM 3342 C CA . ARG B 1 123 ? -6.422 10.742 15.305 1 91.19 123 ARG B CA 1
ATOM 3343 C C . ARG B 1 123 ? -6.859 12.188 15.102 1 91.19 123 ARG B C 1
ATOM 3345 O O . ARG B 1 123 ? -7.492 12.781 15.977 1 91.19 123 ARG B O 1
ATOM 3352 N N . PHE B 1 124 ? -6.523 12.75 13.945 1 94.38 124 PHE B N 1
ATOM 3353 C CA . PHE B 1 124 ? -6.887 14.133 13.648 1 94.38 124 PHE B CA 1
ATOM 3354 C C . PHE B 1 124 ? -8.406 14.305 13.648 1 94.38 124 PHE B C 1
ATOM 3356 O O . PHE B 1 124 ? -8.922 15.273 14.195 1 94.38 124 PHE B O 1
ATOM 3363 N N . ILE B 1 125 ? -9.078 13.391 13.016 1 90.19 125 ILE B N 1
ATOM 3364 C CA . ILE B 1 125 ? -10.523 13.516 12.859 1 90.19 125 ILE B CA 1
ATOM 3365 C C . ILE B 1 125 ? -11.203 13.336 14.211 1 90.19 125 ILE B C 1
ATOM 3367 O O . ILE B 1 125 ? -12.281 13.883 14.445 1 90.19 125 ILE B O 1
ATOM 3371 N N . GLU B 1 126 ? -10.617 12.547 15.094 1 87.88 126 GLU B N 1
ATOM 3372 C CA . GLU B 1 126 ? -11.133 12.43 16.453 1 87.88 126 GLU B CA 1
ATOM 3373 C C . GLU B 1 126 ? -11.07 13.773 17.188 1 87.88 126 GLU B C 1
ATOM 3375 O O . GLU B 1 126 ? -11.969 14.109 17.953 1 87.88 126 GLU B O 1
ATOM 3380 N N . LEU B 1 127 ? -10.008 14.523 16.922 1 89.12 127 LEU B N 1
ATOM 3381 C CA . LEU B 1 127 ? -9.797 15.828 17.547 1 89.12 127 LEU B CA 1
ATOM 3382 C C . LEU B 1 127 ? -10.641 16.891 16.859 1 89.12 127 LEU B C 1
ATOM 3384 O O . LEU B 1 127 ? -10.953 17.922 17.453 1 89.12 127 LEU B O 1
ATOM 3388 N N . HIS B 1 128 ? -10.977 16.594 15.609 1 88.12 128 HIS B N 1
ATOM 3389 C CA . HIS B 1 128 ? -11.727 17.547 14.797 1 88.12 128 HIS B CA 1
ATOM 3390 C C . HIS B 1 128 ? -12.914 16.875 14.109 1 88.12 128 HIS B C 1
ATOM 3392 O O . HIS B 1 128 ? -12.945 16.766 12.883 1 88.12 128 HIS B O 1
ATOM 3398 N N . PRO B 1 129 ? -13.93 16.578 14.82 1 83.75 129 PRO B N 1
ATOM 3399 C CA . PRO B 1 129 ? -15.055 15.797 14.289 1 83.75 129 PRO B CA 1
ATOM 3400 C C . PRO B 1 129 ? -15.812 16.531 13.195 1 83.75 129 PRO B C 1
ATOM 3402 O O . PRO B 1 129 ? -16.578 15.914 12.445 1 83.75 129 PRO B O 1
ATOM 3405 N N . ASP B 1 130 ? -15.586 17.781 13.039 1 81.31 130 ASP B N 1
ATOM 3406 C CA . ASP B 1 130 ? -16.312 18.578 12.062 1 81.31 130 ASP B CA 1
ATOM 3407 C C . ASP B 1 130 ? -15.586 18.609 10.719 1 81.31 130 ASP B C 1
ATOM 3409 O O . ASP B 1 130 ? -16.078 19.188 9.75 1 81.31 130 ASP B O 1
ATOM 3413 N N . ILE B 1 131 ? -14.484 18.031 10.68 1 85.88 131 ILE B N 1
ATOM 3414 C CA . ILE B 1 131 ? -13.695 18.031 9.453 1 85.88 131 ILE B CA 1
ATOM 3415 C C . ILE B 1 131 ? -13.734 16.641 8.828 1 85.88 131 ILE B C 1
ATOM 3417 O O . ILE B 1 131 ? -13.352 15.648 9.461 1 85.88 131 ILE B O 1
ATOM 3421 N N . ASP B 1 132 ? -14.219 16.625 7.586 1 86.5 132 ASP B N 1
ATOM 3422 C CA . ASP B 1 132 ? -14.18 15.391 6.812 1 86.5 132 ASP B CA 1
ATOM 3423 C C . ASP B 1 132 ? -12.953 15.344 5.906 1 86.5 132 ASP B C 1
ATOM 3425 O O . ASP B 1 132 ? -12.578 16.359 5.309 1 86.5 132 ASP B O 1
ATOM 3429 N N . ILE B 1 133 ? -12.344 14.203 5.879 1 91.31 133 ILE B N 1
ATOM 3430 C CA . ILE B 1 133 ? -11.148 14.062 5.055 1 91.31 133 ILE B CA 1
ATOM 3431 C C . ILE B 1 133 ? -11.312 12.867 4.109 1 91.31 133 ILE B C 1
ATOM 3433 O O . ILE B 1 133 ? -11.805 11.812 4.512 1 91.31 133 ILE B O 1
ATOM 3437 N N . GLN B 1 134 ? -11.016 13.102 2.889 1 91.19 134 GLN B N 1
ATOM 3438 C CA . GLN B 1 134 ? -10.859 12.031 1.911 1 91.19 134 GLN B CA 1
ATOM 3439 C C . GLN B 1 134 ? -9.414 11.906 1.457 1 91.19 134 GLN B C 1
ATOM 3441 O O . GLN B 1 134 ? -8.773 12.898 1.105 1 91.19 134 GLN B O 1
ATOM 3446 N N . VAL B 1 135 ? -8.914 10.633 1.524 1 94.75 135 VAL B N 1
ATOM 3447 C CA . VAL B 1 135 ? -7.531 10.383 1.14 1 94.75 135 VAL B CA 1
ATOM 3448 C C . VAL B 1 135 ? -7.488 9.734 -0.242 1 94.75 135 VAL B C 1
ATOM 3450 O O . VAL B 1 135 ? -8.047 8.656 -0.446 1 94.75 135 VAL B O 1
ATOM 3453 N N . PHE B 1 136 ? -6.809 10.406 -1.125 1 93 136 PHE B N 1
ATOM 3454 C CA . PHE B 1 136 ? -6.551 9.898 -2.467 1 93 136 PHE B CA 1
ATOM 3455 C C . PHE B 1 136 ? -5.105 9.43 -2.604 1 93 136 PHE B C 1
ATOM 3457 O O . PHE B 1 136 ? -4.27 9.734 -1.751 1 93 136 PHE B O 1
ATOM 3464 N N . LEU B 1 137 ? -4.941 8.602 -3.67 1 92.88 137 LEU B N 1
ATOM 3465 C CA . LEU B 1 137 ? -3.586 8.141 -3.957 1 92.88 137 LEU B CA 1
ATOM 3466 C C . LEU B 1 137 ? -3.098 8.695 -5.289 1 92.88 137 LEU B C 1
ATOM 3468 O O . LEU B 1 137 ? -3.889 8.883 -6.219 1 92.88 137 LEU B O 1
ATOM 3472 N N . HIS B 1 138 ? -1.811 9 -5.32 1 90.69 138 HIS B N 1
ATOM 3473 C CA . HIS B 1 138 ? -1.188 9.367 -6.586 1 90.69 138 HIS B CA 1
ATOM 3474 C C . HIS B 1 138 ? 0.103 8.586 -6.812 1 90.69 138 HIS B C 1
ATOM 3476 O O . HIS B 1 138 ? 0.659 8.016 -5.875 1 90.69 138 HIS B O 1
ATOM 3482 N N . ALA B 1 139 ? 0.45 8.484 -8.109 1 81.81 139 ALA B N 1
ATOM 3483 C CA . ALA B 1 139 ? 1.73 7.902 -8.508 1 81.81 139 ALA B CA 1
ATOM 3484 C C . ALA B 1 139 ? 2.66 8.969 -9.086 1 81.81 139 ALA B C 1
ATOM 3486 O O . ALA B 1 139 ? 2.203 10.023 -9.539 1 81.81 139 ALA B O 1
ATOM 3487 N N . SER B 1 140 ? 3.941 8.805 -9.039 1 73.75 140 SER B N 1
ATOM 3488 C CA . SER B 1 140 ? 4.973 9.562 -9.734 1 73.75 140 SER B CA 1
ATOM 3489 C C . SER B 1 140 ? 4.914 11.039 -9.367 1 73.75 140 SER B C 1
ATOM 3491 O O . SER B 1 140 ? 5.047 11.906 -10.234 1 73.75 140 SER B O 1
ATOM 3493 N N . GLN B 1 141 ? 4.539 11.344 -8.203 1 77.94 141 GLN B N 1
ATOM 3494 C CA . GLN B 1 141 ? 4.516 12.719 -7.715 1 77.94 141 GLN B CA 1
ATOM 3495 C C . GLN B 1 141 ? 3.514 13.562 -8.492 1 77.94 141 GLN B C 1
ATOM 3497 O O . GLN B 1 141 ? 3.746 14.75 -8.734 1 77.94 141 GLN B O 1
ATOM 3502 N N . ASP B 1 142 ? 2.559 12.953 -8.977 1 82.38 142 ASP B N 1
ATOM 3503 C CA . ASP B 1 142 ? 1.593 13.648 -9.82 1 82.38 142 ASP B CA 1
ATOM 3504 C C . ASP B 1 142 ? 0.176 13.508 -9.273 1 82.38 142 ASP B C 1
ATOM 3506 O O . ASP B 1 142 ? -0.627 12.742 -9.805 1 82.38 142 ASP B O 1
ATOM 3510 N N . PRO B 1 143 ? -0.129 14.352 -8.297 1 89.5 143 PRO B N 1
ATOM 3511 C CA . PRO B 1 143 ? -1.509 14.32 -7.809 1 89.5 143 PRO B CA 1
ATOM 3512 C C . PRO B 1 143 ? -2.51 14.859 -8.828 1 89.5 143 PRO B C 1
ATOM 3514 O O . PRO B 1 143 ? -2.205 15.797 -9.562 1 89.5 143 PRO B O 1
ATOM 3517 N N . ALA B 1 144 ? -3.701 14.25 -8.867 1 86.62 144 ALA B N 1
ATOM 3518 C CA . ALA B 1 144 ? -4.777 14.742 -9.727 1 86.62 144 ALA B CA 1
ATOM 3519 C C . ALA B 1 144 ? -5.453 15.961 -9.109 1 86.62 144 ALA B C 1
ATOM 3521 O O . ALA B 1 144 ? -6.641 15.922 -8.781 1 86.62 144 ALA B O 1
ATOM 3522 N N . TRP B 1 145 ? -4.805 17.062 -9.172 1 86.88 145 TRP B N 1
ATOM 3523 C CA . TRP B 1 145 ? -5.191 18.266 -8.453 1 86.88 145 TRP B CA 1
ATOM 3524 C C . TRP B 1 145 ? -6.605 18.703 -8.828 1 86.88 145 TRP B C 1
ATOM 3526 O O . TRP B 1 145 ? -7.441 18.953 -7.961 1 86.88 145 TRP B O 1
ATOM 3536 N N . LYS B 1 146 ? -6.859 18.75 -10.07 1 81.56 146 LYS B N 1
ATOM 3537 C CA . LYS B 1 146 ? -8.133 19.281 -10.547 1 81.56 146 LYS B CA 1
ATOM 3538 C C . LYS B 1 146 ? -9.211 18.203 -10.547 1 81.56 146 LYS B C 1
ATOM 3540 O O . LYS B 1 146 ? -10.281 18.375 -9.969 1 81.56 146 LYS B O 1
ATOM 3545 N N . ALA B 1 147 ? -8.844 17.047 -11.039 1 80.44 147 ALA B N 1
ATOM 3546 C CA . ALA B 1 147 ? -9.828 15.984 -11.227 1 80.44 147 ALA B CA 1
ATOM 3547 C C . ALA B 1 147 ? -10.359 15.492 -9.891 1 80.44 147 ALA B C 1
ATOM 3549 O O . ALA B 1 147 ? -11.523 15.086 -9.789 1 80.44 147 ALA B O 1
ATOM 3550 N N . GLN B 1 148 ? -9.508 15.633 -8.867 1 85.5 148 GLN B N 1
ATOM 3551 C CA . GLN B 1 148 ? -9.906 15.109 -7.566 1 85.5 148 GLN B CA 1
ATOM 3552 C C . GLN B 1 148 ? -10.047 16.234 -6.543 1 85.5 148 GLN B C 1
ATOM 3554 O O . GLN B 1 148 ? -10.242 15.977 -5.352 1 85.5 148 GLN B O 1
ATOM 3559 N N . ASP B 1 149 ? -9.938 17.406 -7.043 1 85.81 149 ASP B N 1
ATOM 3560 C CA . ASP B 1 149 ? -10.094 18.578 -6.199 1 85.81 149 ASP B CA 1
ATOM 3561 C C . ASP B 1 149 ? -9.234 18.469 -4.941 1 85.81 149 ASP B C 1
ATOM 3563 O O . ASP B 1 149 ? -9.734 18.609 -3.824 1 85.81 149 ASP B O 1
ATOM 3567 N N . ILE B 1 150 ? -7.992 18.219 -5.188 1 91.25 150 ILE B N 1
ATOM 3568 C CA . ILE B 1 150 ? -7.047 17.984 -4.098 1 91.25 150 ILE B CA 1
ATOM 3569 C C . ILE B 1 150 ? -6.711 19.312 -3.414 1 91.25 150 ILE B C 1
ATOM 3571 O O . ILE B 1 150 ? -6.391 20.297 -4.078 1 91.25 150 ILE B O 1
ATOM 3575 N N . ASP B 1 151 ? -6.793 19.25 -2.066 1 89.31 151 ASP B N 1
ATOM 3576 C CA . ASP B 1 151 ? -6.438 20.422 -1.27 1 89.31 151 ASP B CA 1
ATOM 3577 C C . ASP B 1 151 ? -4.973 20.375 -0.842 1 89.31 151 ASP B C 1
ATOM 3579 O O . ASP B 1 151 ? -4.309 21.406 -0.762 1 89.31 151 ASP B O 1
ATOM 3583 N N . LEU B 1 152 ? -4.5 19.234 -0.526 1 92.88 152 LEU B N 1
ATOM 3584 C CA . LEU B 1 152 ? -3.172 19 0.035 1 92.88 152 LEU B CA 1
ATOM 3585 C C . LEU B 1 152 ? -2.562 17.719 -0.528 1 92.88 152 LEU B C 1
ATOM 3587 O O . LEU B 1 152 ? -3.209 16.672 -0.534 1 92.88 152 LEU B O 1
ATOM 3591 N N . ALA B 1 153 ? -1.336 17.844 -1.001 1 95.62 153 ALA B N 1
ATOM 3592 C CA . ALA B 1 153 ? -0.641 16.656 -1.492 1 95.62 153 ALA B CA 1
ATOM 3593 C C . ALA B 1 153 ? 0.653 16.422 -0.718 1 95.62 153 ALA B C 1
ATOM 3595 O O . ALA B 1 153 ? 1.349 17.359 -0.354 1 95.62 153 ALA B O 1
ATOM 3596 N N . PHE B 1 154 ? 0.917 15.172 -0.467 1 97.06 154 PHE B N 1
ATOM 3597 C CA . PHE B 1 154 ? 2.188 14.75 0.113 1 97.06 154 PHE B CA 1
ATOM 3598 C C . PHE B 1 154 ? 3.145 14.266 -0.971 1 97.06 154 PHE B C 1
ATOM 3600 O O . PHE B 1 154 ? 2.842 13.312 -1.691 1 97.06 154 PHE B O 1
ATOM 3607 N N . LEU B 1 155 ? 4.289 14.914 -1.019 1 95.12 155 LEU B N 1
ATOM 3608 C CA . LEU B 1 155 ? 5.227 14.617 -2.096 1 95.12 155 LEU B CA 1
ATOM 3609 C C . LEU B 1 155 ? 6.555 14.117 -1.538 1 95.12 155 LEU B C 1
ATOM 3611 O O . LEU B 1 155 ? 7.051 14.641 -0.537 1 95.12 155 LEU B O 1
ATOM 3615 N N . HIS B 1 156 ? 6.996 13.031 -2.121 1 94.31 156 HIS B N 1
ATOM 3616 C CA . HIS B 1 156 ? 8.312 12.484 -1.794 1 94.31 156 HIS B CA 1
ATOM 3617 C C . HIS B 1 156 ? 9.406 13.203 -2.57 1 94.31 156 HIS B C 1
ATOM 3619 O O . HIS B 1 156 ? 9.492 13.078 -3.795 1 94.31 156 HIS B O 1
ATOM 3625 N N . VAL B 1 157 ? 10.312 13.961 -1.844 1 92.31 157 VAL B N 1
ATOM 3626 C CA . VAL B 1 157 ? 11.25 14.844 -2.521 1 92.31 157 VAL B CA 1
ATOM 3627 C C . VAL B 1 157 ? 12.672 14.555 -2.047 1 92.31 157 VAL B C 1
ATOM 3629 O O . VAL B 1 157 ? 12.867 13.93 -1.002 1 92.31 157 VAL B O 1
ATOM 3632 N N . ARG B 1 158 ? 13.57 15.008 -2.902 1 88.19 158 ARG B N 1
ATOM 3633 C CA . ARG B 1 158 ? 14.984 14.891 -2.586 1 88.19 158 ARG B CA 1
ATOM 3634 C C . ARG B 1 158 ? 15.594 16.25 -2.266 1 88.19 158 ARG B C 1
ATOM 3636 O O . ARG B 1 158 ? 15.094 17.281 -2.723 1 88.19 158 ARG B O 1
ATOM 3643 N N . ALA B 1 159 ? 16.656 16.109 -1.48 1 78.12 159 ALA B N 1
ATOM 3644 C CA . ALA B 1 159 ? 17.344 17.344 -1.143 1 78.12 159 ALA B CA 1
ATOM 3645 C C . ALA B 1 159 ? 18.188 17.844 -2.312 1 78.12 159 ALA B C 1
ATOM 3647 O O . ALA B 1 159 ? 18.422 19.047 -2.459 1 78.12 159 ALA B O 1
ATOM 3648 N N . LEU B 1 160 ? 18.656 16.891 -3.094 1 71.94 160 LEU B N 1
ATOM 3649 C CA . LEU B 1 160 ? 19.516 17.25 -4.215 1 71.94 160 LEU B CA 1
ATOM 3650 C C . LEU B 1 160 ? 19.078 16.531 -5.488 1 71.94 160 LEU B C 1
ATOM 3652 O O . LEU B 1 160 ? 18.5 15.445 -5.43 1 71.94 160 LEU B O 1
ATOM 3656 N N . GLY B 1 161 ? 19.188 17.234 -6.629 1 68.06 161 GLY B N 1
ATOM 3657 C CA . GLY B 1 161 ? 18.891 16.609 -7.906 1 68.06 161 GLY B CA 1
ATOM 3658 C C . GLY B 1 161 ? 17.453 16.812 -8.352 1 68.06 161 GLY B C 1
ATOM 3659 O O . GLY B 1 161 ? 16.828 17.812 -7.996 1 68.06 161 GLY B O 1
ATOM 3660 N N . PRO B 1 162 ? 16.984 15.82 -9.156 1 70.94 162 PRO B N 1
ATOM 3661 C CA . PRO B 1 162 ? 15.594 15.922 -9.602 1 70.94 162 PRO B CA 1
ATOM 3662 C C . PRO B 1 162 ? 14.594 15.625 -8.484 1 70.94 162 PRO B C 1
ATOM 3664 O O . PRO B 1 162 ? 14.969 15.062 -7.449 1 70.94 162 PRO B O 1
ATOM 3667 N N . HIS B 1 163 ? 13.383 16.203 -8.539 1 80.62 163 HIS B N 1
ATOM 3668 C CA . HIS B 1 163 ? 12.297 15.977 -7.586 1 80.62 163 HIS B CA 1
ATOM 3669 C C . HIS B 1 163 ? 12.5 16.797 -6.316 1 80.62 163 HIS B C 1
ATOM 3671 O O . HIS B 1 163 ? 12.352 16.266 -5.207 1 80.62 163 HIS B O 1
ATOM 3677 N N . LEU B 1 164 ? 12.953 17.922 -6.504 1 79.25 164 LEU B N 1
ATOM 3678 C CA . LEU B 1 164 ? 13.188 18.828 -5.391 1 79.25 164 LEU B CA 1
ATOM 3679 C C . LEU B 1 164 ? 11.875 19.422 -4.879 1 79.25 164 LEU B C 1
ATOM 3681 O O . LEU B 1 164 ? 10.891 19.484 -5.621 1 79.25 164 LEU B O 1
ATOM 3685 N N . ALA B 1 165 ? 12.031 19.719 -3.611 1 84.88 165 ALA B N 1
ATOM 3686 C CA . ALA B 1 165 ? 10.922 20.5 -3.066 1 84.88 165 ALA B CA 1
ATOM 3687 C C . ALA B 1 165 ? 10.773 21.828 -3.801 1 84.88 165 ALA B C 1
ATOM 3689 O O . ALA B 1 165 ? 11.766 22.422 -4.246 1 84.88 165 ALA B O 1
ATOM 3690 N N . ALA B 1 166 ? 9.57 22.25 -4.035 1 80.06 166 ALA B N 1
ATOM 3691 C CA . ALA B 1 166 ? 9.289 23.547 -4.652 1 80.06 166 ALA B CA 1
ATOM 3692 C C . ALA B 1 166 ? 9.109 24.625 -3.598 1 80.06 166 ALA B C 1
ATOM 3694 O O . ALA B 1 166 ? 8.852 24.328 -2.428 1 80.06 166 ALA B O 1
ATOM 3695 N N . PRO B 1 167 ? 9.305 25.812 -4.113 1 74.31 167 PRO B N 1
ATOM 3696 C CA . PRO B 1 167 ? 9 26.891 -3.18 1 74.31 167 PRO B CA 1
ATOM 3697 C C . PRO B 1 167 ? 7.57 26.828 -2.645 1 74.31 167 PRO B C 1
ATOM 3699 O O . PRO B 1 167 ? 6.629 26.578 -3.408 1 74.31 167 PRO B O 1
ATOM 3702 N N . GLY B 1 168 ? 7.457 26.922 -1.34 1 75.62 168 GLY B N 1
ATOM 3703 C CA . GLY B 1 168 ? 6.133 26.875 -0.74 1 75.62 168 GLY B CA 1
ATOM 3704 C C . GLY B 1 168 ? 5.797 25.516 -0.139 1 75.62 168 GLY B C 1
ATOM 3705 O O . GLY B 1 168 ? 4.867 25.406 0.662 1 75.62 168 GLY B O 1
ATOM 3706 N N . ASP B 1 169 ? 6.57 24.562 -0.533 1 87.31 169 ASP B N 1
ATOM 3707 C CA . ASP B 1 169 ? 6.367 23.25 0.083 1 87.31 169 ASP B CA 1
ATOM 3708 C C . ASP B 1 169 ? 6.672 23.297 1.578 1 87.31 169 ASP B C 1
ATOM 3710 O O . ASP B 1 169 ? 7.621 23.953 2.004 1 87.31 169 ASP B O 1
ATOM 3714 N N . ILE B 1 170 ? 5.848 22.625 2.383 1 85.81 170 ILE B N 1
ATOM 3715 C CA . ILE B 1 170 ? 6.039 22.562 3.826 1 85.81 170 ILE B CA 1
ATOM 3716 C C . ILE B 1 170 ? 6.715 21.234 4.195 1 85.81 170 ILE B C 1
ATOM 3718 O O . ILE B 1 170 ? 6.191 20.156 3.898 1 85.81 170 ILE B O 1
ATOM 3722 N N . PRO B 1 171 ? 7.855 21.375 4.859 1 88.81 171 PRO B N 1
ATOM 3723 C CA . PRO B 1 171 ? 8.523 20.125 5.25 1 88.81 171 PRO B CA 1
ATOM 3724 C C . PRO B 1 171 ? 7.688 19.281 6.207 1 88.81 171 PRO B C 1
ATOM 3726 O O . PRO B 1 171 ? 7.094 19.828 7.148 1 88.81 171 PRO B O 1
ATOM 3729 N N . LEU B 1 172 ? 7.59 18.016 5.93 1 95 172 LEU B N 1
ATOM 3730 C CA . LEU B 1 172 ? 6.836 17.109 6.785 1 95 172 LEU B CA 1
ATOM 3731 C C . LEU B 1 172 ? 7.777 16.219 7.594 1 95 172 LEU B C 1
ATOM 3733 O O . LEU B 1 172 ? 7.648 16.125 8.82 1 95 172 LEU B O 1
ATOM 3737 N N . MET B 1 173 ? 8.68 15.57 6.906 1 94.25 173 MET B N 1
ATOM 3738 C CA . MET B 1 173 ? 9.578 14.664 7.617 1 94.25 173 MET B CA 1
ATOM 3739 C C . MET B 1 173 ? 10.789 14.312 6.762 1 94.25 173 MET B C 1
ATOM 3741 O O . MET B 1 173 ? 10.742 14.422 5.535 1 94.25 173 MET B O 1
ATOM 3745 N N . THR B 1 174 ? 11.875 14 7.453 1 93 174 THR B N 1
ATOM 3746 C CA . THR B 1 174 ? 13.039 13.352 6.859 1 93 174 THR B CA 1
ATOM 3747 C C . THR B 1 174 ? 13.102 11.883 7.242 1 93 174 THR B C 1
ATOM 3749 O O . THR B 1 174 ? 12.438 11.453 8.195 1 93 174 THR B O 1
ATOM 3752 N N . GLU B 1 175 ? 13.867 11.172 6.441 1 93.56 175 GLU B N 1
ATOM 3753 C CA . GLU B 1 175 ? 13.859 9.727 6.648 1 93.56 175 GLU B CA 1
ATOM 3754 C C . GLU B 1 175 ? 15.195 9.234 7.188 1 93.56 175 GLU B C 1
ATOM 3756 O O . GLU B 1 175 ? 16.234 9.859 6.953 1 93.56 175 GLU B O 1
ATOM 3761 N N . THR B 1 176 ? 15.164 8.211 7.965 1 94.19 176 THR B N 1
ATOM 3762 C CA . THR B 1 176 ? 16.312 7.438 8.43 1 94.19 176 THR B CA 1
ATOM 3763 C C . THR B 1 176 ? 16.156 5.969 8.047 1 94.19 176 THR B C 1
ATOM 3765 O O . THR B 1 176 ? 15.125 5.352 8.32 1 94.19 176 THR B O 1
ATOM 3768 N N . VAL B 1 177 ? 17.219 5.449 7.414 1 95.12 177 VAL B N 1
ATOM 3769 C CA . VAL B 1 177 ? 17.156 4.078 6.922 1 95.12 177 VAL B CA 1
ATOM 3770 C C . VAL B 1 177 ? 17.734 3.129 7.973 1 95.12 177 VAL B C 1
ATOM 3772 O O . VAL B 1 177 ? 18.812 3.373 8.516 1 95.12 177 VAL B O 1
ATOM 3775 N N . VAL B 1 178 ? 16.984 2.062 8.281 1 95.25 178 VAL B N 1
ATOM 3776 C CA . VAL B 1 178 ? 17.375 1.085 9.297 1 95.25 178 VAL B CA 1
ATOM 3777 C C . VAL B 1 178 ? 17.031 -0.323 8.805 1 95.25 178 VAL B C 1
ATOM 3779 O O . VAL B 1 178 ? 15.984 -0.548 8.211 1 95.25 178 VAL B O 1
ATOM 3782 N N . PRO B 1 179 ? 17.969 -1.273 9.023 1 97.19 179 PRO B N 1
ATOM 3783 C CA . PRO B 1 179 ? 17.609 -2.658 8.711 1 97.19 179 PRO B CA 1
ATOM 3784 C C . PRO B 1 179 ? 16.531 -3.209 9.648 1 97.19 179 PRO B C 1
ATOM 3786 O O . PRO B 1 179 ? 16.609 -3.027 10.859 1 97.19 179 PRO B O 1
ATOM 3789 N N . VAL B 1 180 ? 15.508 -3.875 9.039 1 97.62 180 VAL B N 1
ATOM 3790 C CA . VAL B 1 180 ? 14.406 -4.398 9.836 1 97.62 180 VAL B CA 1
ATOM 3791 C C . VAL B 1 180 ? 14 -5.777 9.32 1 97.62 180 VAL B C 1
ATOM 3793 O O . VAL B 1 180 ? 14.25 -6.113 8.164 1 97.62 180 VAL B O 1
ATOM 3796 N N . CYS B 1 181 ? 13.422 -6.547 10.164 1 97.94 181 CYS B N 1
ATOM 3797 C CA . CYS B 1 181 ? 12.859 -7.844 9.805 1 97.94 181 CYS B CA 1
ATOM 3798 C C . CYS B 1 181 ? 11.758 -8.258 10.773 1 97.94 181 CYS B C 1
ATOM 3800 O O . CYS B 1 181 ? 11.438 -7.516 11.703 1 97.94 181 CYS B O 1
ATOM 3802 N N . SER B 1 182 ? 11.102 -9.336 10.391 1 96.75 182 SER B N 1
ATOM 3803 C CA . SER B 1 182 ? 10.148 -9.93 11.328 1 96.75 182 SER B CA 1
ATOM 3804 C C . SER B 1 182 ? 10.852 -10.438 12.578 1 96.75 182 SER B C 1
ATOM 3806 O O . SER B 1 182 ? 11.945 -10.992 12.5 1 96.75 182 SER B O 1
ATOM 3808 N N . PRO B 1 183 ? 10.219 -10.328 13.742 1 96.12 183 PRO B N 1
ATOM 3809 C CA . PRO B 1 183 ? 10.812 -10.883 14.961 1 96.12 183 PRO B CA 1
ATOM 3810 C C . PRO B 1 183 ? 10.961 -12.406 14.906 1 96.12 183 PRO B C 1
ATOM 3812 O O . PRO B 1 183 ? 11.773 -12.977 15.633 1 96.12 183 PRO B O 1
ATOM 3815 N N . ALA B 1 184 ? 10.164 -13.031 14.094 1 94.5 184 ALA B N 1
ATOM 3816 C CA . ALA B 1 184 ? 10.219 -14.484 13.969 1 94.5 184 ALA B CA 1
ATOM 3817 C C . ALA B 1 184 ? 11.445 -14.922 13.172 1 94.5 184 ALA B C 1
ATOM 3819 O O . ALA B 1 184 ? 11.859 -16.078 13.234 1 94.5 184 ALA B O 1
ATOM 3820 N N . LEU B 1 185 ? 12.023 -14.047 12.438 1 95.81 185 LEU B N 1
ATOM 3821 C CA . LEU B 1 185 ? 13.117 -14.391 11.539 1 95.81 185 LEU B CA 1
ATOM 3822 C C . LEU B 1 185 ? 14.445 -14.422 12.281 1 95.81 185 LEU B C 1
ATOM 3824 O O . LEU B 1 185 ? 15.281 -15.289 12.031 1 95.81 185 LEU B O 1
ATOM 3828 N N . VAL B 1 186 ? 14.664 -13.43 13.156 1 96.19 186 VAL B N 1
ATOM 3829 C CA . VAL B 1 186 ? 15.93 -13.297 13.875 1 96.19 186 VAL B CA 1
ATOM 3830 C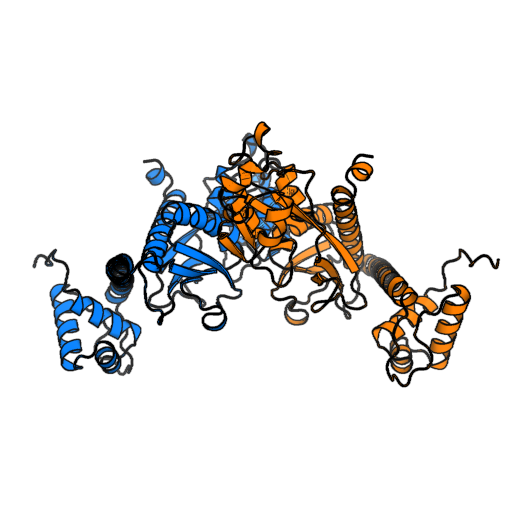 C . VAL B 1 186 ? 15.656 -13.227 15.375 1 96.19 186 VAL B C 1
ATOM 3832 O O . VAL B 1 186 ? 14.906 -12.367 15.844 1 96.19 186 VAL B O 1
ATOM 3835 N N . ALA B 1 187 ? 16.312 -14.031 16.125 1 95.56 187 ALA B N 1
ATOM 3836 C CA . ALA B 1 187 ? 16.156 -14.07 17.578 1 95.56 187 ALA B CA 1
ATOM 3837 C C . ALA B 1 187 ? 16.719 -12.805 18.219 1 95.56 187 ALA B C 1
ATOM 3839 O O . ALA B 1 187 ? 17.641 -12.188 17.672 1 95.56 187 ALA B O 1
ATOM 3840 N N . PRO B 1 188 ? 16.219 -12.453 19.391 1 95.06 188 PRO B N 1
ATOM 3841 C CA . PRO B 1 188 ? 16.625 -11.211 20.047 1 95.06 188 PRO B CA 1
ATOM 3842 C C . PRO B 1 188 ? 18.141 -11.156 20.297 1 95.06 188 PRO B C 1
ATOM 3844 O O . PRO B 1 188 ? 18.766 -10.109 20.094 1 95.06 188 PRO B O 1
ATOM 3847 N N . ASP B 1 189 ? 18.75 -12.219 20.625 1 94.25 189 ASP B N 1
ATOM 3848 C CA . ASP B 1 189 ? 20.156 -12.242 21 1 94.25 189 ASP B CA 1
ATOM 3849 C C . ASP B 1 189 ? 21.047 -12.172 19.75 1 94.25 189 ASP B C 1
ATOM 3851 O O . ASP B 1 189 ? 22.266 -11.945 19.859 1 94.25 189 ASP B O 1
ATOM 3855 N N . GLU B 1 190 ? 20.469 -12.25 18.625 1 96 190 GLU B N 1
ATOM 3856 C CA . GLU B 1 190 ? 21.25 -12.234 17.391 1 96 190 GLU B CA 1
ATOM 3857 C C . GLU B 1 190 ? 21.062 -10.914 16.641 1 96 190 GLU B C 1
ATOM 3859 O O . GLU B 1 190 ? 21.734 -10.672 15.633 1 96 190 GLU B O 1
ATOM 3864 N N . ARG B 1 191 ? 20.281 -10.008 17.094 1 95.44 191 ARG B N 1
ATOM 3865 C CA . ARG B 1 191 ? 19.812 -8.844 16.344 1 95.44 191 ARG B CA 1
ATOM 3866 C C . ARG B 1 191 ? 20.922 -7.805 16.203 1 95.44 191 ARG B C 1
ATOM 3868 O O . ARG B 1 191 ? 20.859 -6.918 15.359 1 95.44 191 ARG B O 1
ATOM 3875 N N . ASP B 1 192 ? 21.969 -7.938 16.969 1 93.81 192 ASP B N 1
ATOM 3876 C CA . ASP B 1 192 ? 23.078 -6.996 16.891 1 93.81 192 ASP B CA 1
ATOM 3877 C C . ASP B 1 192 ? 24.266 -7.613 16.141 1 93.81 192 ASP B C 1
ATOM 3879 O O . ASP B 1 192 ? 25.297 -6.965 15.961 1 93.81 192 ASP B O 1
ATOM 3883 N N . ASP B 1 193 ? 24.141 -8.836 15.672 1 92.06 193 ASP B N 1
ATOM 3884 C CA . ASP B 1 193 ? 25.203 -9.547 14.969 1 92.06 193 ASP B CA 1
ATOM 3885 C C . ASP B 1 193 ? 25.062 -9.383 13.453 1 92.06 193 ASP B C 1
ATOM 3887 O O . ASP B 1 193 ? 24.125 -9.906 12.852 1 92.06 193 ASP B O 1
ATOM 3891 N N . PRO B 1 194 ? 26.031 -8.805 12.852 1 92 194 PRO B N 1
ATOM 3892 C CA . PRO B 1 194 ? 25.969 -8.602 11.398 1 92 194 PRO B CA 1
ATOM 3893 C C . PRO B 1 194 ? 25.953 -9.922 10.625 1 92 194 PRO B C 1
ATOM 3895 O O . PRO B 1 194 ? 25.578 -9.945 9.453 1 92 194 PRO B O 1
ATOM 3898 N N . ALA B 1 195 ? 26.312 -10.961 11.258 1 91.69 195 ALA B N 1
ATOM 3899 C CA . ALA B 1 195 ? 26.344 -12.258 10.586 1 91.69 195 ALA B CA 1
ATOM 3900 C C . ALA B 1 195 ? 24.953 -12.695 10.141 1 91.69 195 ALA B C 1
ATOM 3902 O O . ALA B 1 195 ? 24.812 -13.492 9.219 1 91.69 195 ALA B O 1
ATOM 3903 N N . VAL B 1 196 ? 23.938 -12.148 10.781 1 94.5 196 VAL B N 1
ATOM 3904 C CA . VAL B 1 196 ? 22.562 -12.523 10.477 1 94.5 196 VAL B CA 1
ATOM 3905 C C . VAL B 1 196 ? 22.234 -12.148 9.031 1 94.5 196 VAL B C 1
ATOM 3907 O O . VAL B 1 196 ? 21.422 -12.82 8.383 1 94.5 196 VAL B O 1
ATOM 3910 N N . PHE B 1 197 ? 22.922 -11.148 8.469 1 94.88 197 PHE B N 1
ATOM 3911 C CA . PHE B 1 197 ? 22.625 -10.656 7.125 1 94.88 197 PHE B CA 1
ATOM 3912 C C . PHE B 1 197 ? 23.094 -11.656 6.07 1 94.88 197 PHE B C 1
ATOM 3914 O O . PHE B 1 197 ? 22.656 -11.586 4.914 1 94.88 197 PHE B O 1
ATOM 3921 N N . THR B 1 198 ? 23.953 -12.547 6.461 1 92.94 198 THR B N 1
ATOM 3922 C CA . THR B 1 198 ? 24.438 -13.547 5.512 1 92.94 198 THR B CA 1
ATOM 3923 C C . THR B 1 198 ? 23.547 -14.789 5.539 1 92.94 198 THR B C 1
ATOM 3925 O O . THR B 1 198 ? 23.625 -15.641 4.645 1 92.94 198 THR B O 1
ATOM 3928 N N . ARG B 1 199 ? 22.641 -14.852 6.441 1 93.06 199 ARG B N 1
ATOM 3929 C CA . ARG B 1 199 ? 21.859 -16.062 6.66 1 93.06 199 ARG B CA 1
ATOM 3930 C C . ARG B 1 199 ? 20.438 -15.891 6.113 1 93.06 199 ARG B C 1
ATOM 3932 O O . ARG B 1 199 ? 19.688 -16.859 6.004 1 93.06 199 ARG B O 1
ATOM 3939 N N . HIS B 1 200 ? 20.062 -14.688 5.844 1 94.06 200 HIS B N 1
ATOM 3940 C CA . HIS B 1 200 ? 18.688 -14.422 5.426 1 94.06 200 HIS B CA 1
ATOM 3941 C C . HIS B 1 200 ? 18.656 -13.609 4.137 1 94.06 200 HIS B C 1
ATOM 3943 O O . HIS B 1 200 ? 19.625 -12.914 3.811 1 94.06 200 HIS B O 1
ATOM 3949 N N . ARG B 1 201 ? 17.578 -13.633 3.459 1 93.56 201 ARG B N 1
ATOM 3950 C CA . ARG B 1 201 ? 17.391 -12.922 2.197 1 93.56 201 ARG B CA 1
ATOM 3951 C C . ARG B 1 201 ? 17.312 -11.422 2.42 1 93.56 201 ARG B C 1
ATOM 3953 O O . ARG B 1 201 ? 16.719 -10.961 3.395 1 93.56 201 ARG B O 1
ATOM 3960 N N . TRP B 1 202 ? 17.859 -10.719 1.359 1 95.19 202 TRP B N 1
ATOM 3961 C CA . TRP B 1 202 ? 17.75 -9.258 1.37 1 95.19 202 TRP B CA 1
ATOM 3962 C C . TRP B 1 202 ? 16.562 -8.789 0.556 1 95.19 202 TRP B C 1
ATOM 3964 O O . TRP B 1 202 ? 16.297 -9.305 -0.533 1 95.19 202 TRP B O 1
ATOM 3974 N N . LEU B 1 203 ? 15.789 -7.914 1.147 1 96.44 203 LEU B N 1
ATOM 3975 C CA . LEU B 1 203 ? 14.703 -7.234 0.448 1 96.44 203 LEU B CA 1
ATOM 3976 C C . LEU B 1 203 ? 15.109 -5.816 0.066 1 96.44 203 LEU B C 1
ATOM 3978 O O . LEU B 1 203 ? 15.664 -5.078 0.889 1 96.44 203 LEU B O 1
ATOM 3982 N N . GLU B 1 204 ? 14.828 -5.453 -1.181 1 93.81 204 GLU B N 1
ATOM 3983 C CA . GLU B 1 204 ? 15.234 -4.137 -1.661 1 93.81 204 GLU B CA 1
ATOM 3984 C C . GLU B 1 204 ? 14.094 -3.441 -2.4 1 93.81 204 GLU B C 1
ATOM 3986 O O . GLU B 1 204 ? 13.367 -4.074 -3.17 1 93.81 204 GLU B O 1
ATOM 3991 N N . GLU B 1 205 ? 13.859 -2.203 -2.008 1 93 205 GLU B N 1
ATOM 3992 C CA . GLU B 1 205 ? 12.891 -1.401 -2.752 1 93 205 GLU B CA 1
ATOM 3993 C C . GLU B 1 205 ? 13.492 -0.877 -4.051 1 93 205 GLU B C 1
ATOM 3995 O O . GLU B 1 205 ? 14.602 -0.336 -4.055 1 93 205 GLU B O 1
ATOM 4000 N N . LYS B 1 206 ? 12.656 -1.112 -5.086 1 82.44 206 LYS B N 1
ATOM 4001 C CA . LYS B 1 206 ? 13.078 -0.485 -6.336 1 82.44 206 LYS B CA 1
ATOM 4002 C C . LYS B 1 206 ? 12.891 1.028 -6.281 1 82.44 206 LYS B C 1
ATOM 4004 O O . LYS B 1 206 ? 11.766 1.523 -6.379 1 82.44 206 LYS B O 1
ATOM 4009 N N . HIS B 1 207 ? 13.812 1.706 -5.797 1 68 207 HIS B N 1
ATOM 4010 C CA . HIS B 1 207 ? 13.773 3.154 -5.629 1 68 207 HIS B CA 1
ATOM 4011 C C . HIS B 1 207 ? 14.883 3.832 -6.426 1 68 207 HIS B C 1
ATOM 4013 O O . HIS B 1 207 ? 16.031 3.41 -6.367 1 68 207 HIS B O 1
ATOM 4019 N N . ILE B 1 208 ? 14.438 4.797 -7.066 1 59.28 208 ILE B N 1
ATOM 4020 C CA . ILE B 1 208 ? 15.422 5.461 -7.914 1 59.28 208 ILE B CA 1
ATOM 4021 C C . ILE B 1 208 ? 16.266 6.414 -7.066 1 59.28 208 ILE B C 1
ATOM 4023 O O . ILE B 1 208 ? 15.734 7.148 -6.23 1 59.28 208 ILE B O 1
ATOM 4027 N N . ASP B 1 209 ? 17.547 6.328 -7.203 1 69.69 209 ASP B N 1
ATOM 4028 C CA . ASP B 1 209 ? 18.531 7.316 -6.785 1 69.69 209 ASP B CA 1
ATOM 4029 C C . ASP B 1 209 ? 18.547 7.477 -5.266 1 69.69 209 ASP B C 1
ATOM 4031 O O . ASP B 1 209 ? 18.5 8.594 -4.754 1 69.69 209 ASP B O 1
ATOM 4035 N N . SER B 1 210 ? 18.406 6.484 -4.5 1 85.62 210 SER B N 1
ATOM 4036 C CA . SER B 1 210 ? 18.531 6.457 -3.047 1 85.62 210 SER B CA 1
ATOM 4037 C C . SER B 1 210 ? 19.578 5.445 -2.602 1 85.62 210 SER B C 1
ATOM 4039 O O . SER B 1 210 ? 19.25 4.332 -2.191 1 85.62 210 SER B O 1
ATOM 4041 N N . PRO B 1 211 ? 20.828 5.871 -2.588 1 84.5 211 PRO B N 1
ATOM 4042 C CA . PRO B 1 211 ? 21.891 4.93 -2.229 1 84.5 211 PRO B CA 1
ATOM 4043 C C . PRO B 1 211 ? 21.688 4.309 -0.847 1 84.5 211 PRO B C 1
ATOM 4045 O O . PRO B 1 211 ? 22.078 3.16 -0.621 1 84.5 211 PRO B O 1
ATOM 4048 N N . GLU B 1 212 ? 21.125 5.027 0.056 1 90.75 212 GLU B N 1
ATOM 4049 C CA . GLU B 1 212 ? 20.938 4.562 1.427 1 90.75 212 GLU B CA 1
ATOM 4050 C C . GLU B 1 212 ? 19.922 3.422 1.488 1 90.75 212 GLU B C 1
ATOM 4052 O O . GLU B 1 212 ? 19.812 2.748 2.514 1 90.75 212 GLU B O 1
ATOM 4057 N N . THR B 1 213 ? 19.219 3.109 0.411 1 92.06 213 THR B N 1
ATOM 4058 C CA . THR B 1 213 ? 18.281 2 0.403 1 92.06 213 THR B CA 1
ATOM 4059 C C . THR B 1 213 ? 18.797 0.852 -0.458 1 92.06 213 THR B C 1
ATOM 4061 O O . THR B 1 213 ? 18.031 -0.047 -0.825 1 92.06 213 THR B O 1
ATOM 4064 N N . ASP B 1 214 ? 20.062 0.902 -0.796 1 90.31 214 ASP B N 1
ATOM 4065 C CA . ASP B 1 214 ? 20.766 -0.121 -1.57 1 90.31 214 ASP B CA 1
ATOM 4066 C C . ASP B 1 214 ? 21.656 -0.978 -0.672 1 90.31 214 ASP B C 1
ATOM 4068 O O . ASP B 1 214 ? 22.469 -0.451 0.078 1 90.31 214 ASP B O 1
ATOM 4072 N N . TRP B 1 215 ? 21.484 -2.271 -0.856 1 92.94 215 TRP B N 1
ATOM 4073 C CA . TRP B 1 215 ? 22.266 -3.178 -0.025 1 92.94 215 TRP B CA 1
ATOM 4074 C C . TRP B 1 215 ? 23.75 -3.08 -0.369 1 92.94 215 TRP B C 1
ATOM 4076 O O . TRP B 1 215 ? 24.609 -3.389 0.461 1 92.94 215 TRP B O 1
ATOM 4086 N N . ARG B 1 216 ? 24.109 -2.668 -1.547 1 88.56 216 ARG B N 1
ATOM 4087 C CA . ARG B 1 216 ? 25.516 -2.467 -1.923 1 88.56 216 ARG B CA 1
ATOM 4088 C C . ARG B 1 216 ? 26.172 -1.408 -1.044 1 88.56 216 ARG B C 1
ATOM 4090 O O . ARG B 1 216 ? 27.359 -1.489 -0.753 1 88.56 216 ARG B O 1
ATOM 4097 N N . THR B 1 217 ? 25.375 -0.413 -0.672 1 90.81 217 THR B N 1
ATOM 4098 C CA . THR B 1 217 ? 25.859 0.63 0.226 1 90.81 217 THR B CA 1
ATOM 4099 C C . THR B 1 217 ? 26 0.097 1.649 1 90.81 217 THR B C 1
ATOM 4101 O O . THR B 1 217 ? 26.906 0.491 2.381 1 90.81 217 THR B O 1
ATOM 4104 N N . TRP B 1 218 ? 25.188 -0.822 2.016 1 93.31 218 TRP B N 1
ATOM 4105 C CA . TRP B 1 218 ? 25.109 -1.301 3.393 1 93.31 218 TRP B CA 1
ATOM 4106 C C . TRP B 1 218 ? 26.125 -2.418 3.635 1 93.31 218 TRP B C 1
ATOM 4108 O O . TRP B 1 218 ? 26.625 -2.576 4.75 1 93.31 218 TRP B O 1
ATOM 4118 N N . ARG B 1 219 ? 26.422 -3.193 2.689 1 91.88 219 ARG B N 1
ATOM 4119 C CA . ARG B 1 219 ? 27.281 -4.367 2.832 1 91.88 219 ARG B CA 1
ATOM 4120 C C . ARG B 1 219 ? 28.609 -3.998 3.496 1 91.88 219 ARG B C 1
ATOM 4122 O O . ARG B 1 219 ? 28.984 -4.605 4.496 1 91.88 219 ARG B O 1
ATOM 4129 N N . PRO B 1 220 ? 29.281 -3.027 3.002 1 90.19 220 PRO B N 1
ATOM 4130 C CA . PRO B 1 220 ? 30.531 -2.66 3.662 1 90.19 220 PRO B CA 1
ATOM 4131 C C . PRO B 1 220 ? 30.328 -2.078 5.059 1 90.19 220 PRO B C 1
ATOM 4133 O O . PRO B 1 220 ? 31.156 -2.264 5.945 1 90.19 220 PRO B O 1
ATOM 4136 N N . ARG B 1 221 ? 29.281 -1.403 5.281 1 91 221 ARG B N 1
ATOM 4137 C CA . ARG B 1 221 ? 28.984 -0.817 6.582 1 91 221 ARG B CA 1
ATOM 4138 C C . ARG B 1 221 ? 28.703 -1.9 7.621 1 91 221 ARG B C 1
ATOM 4140 O O . ARG B 1 221 ? 28.953 -1.703 8.812 1 91 221 ARG B O 1
ATOM 4147 N N . LEU B 1 222 ? 28.25 -3.027 7.113 1 91.81 222 LEU B N 1
ATOM 4148 C CA . LEU B 1 222 ? 27.953 -4.164 7.977 1 91.81 222 LEU B CA 1
ATOM 4149 C C . LEU B 1 222 ? 29.188 -5.043 8.172 1 91.81 222 LEU B C 1
ATOM 4151 O O . LEU B 1 222 ? 29.141 -6.027 8.906 1 91.81 222 LEU B O 1
ATOM 4155 N N . GLY B 1 223 ? 30.188 -4.719 7.5 1 90.38 223 GLY B N 1
ATOM 4156 C CA . GLY B 1 223 ? 31.422 -5.48 7.602 1 90.38 223 GLY B CA 1
ATOM 4157 C C . GLY B 1 223 ? 31.359 -6.812 6.875 1 90.38 223 GLY B C 1
ATOM 4158 O O . GLY B 1 223 ? 32.062 -7.754 7.23 1 90.38 223 GLY B O 1
ATOM 4159 N N . LEU B 1 224 ? 30.484 -6.914 5.969 1 90.69 224 LEU B N 1
ATOM 4160 C CA . LEU B 1 224 ? 30.328 -8.164 5.238 1 90.69 224 LEU B CA 1
ATOM 4161 C C . LEU B 1 224 ? 31.266 -8.219 4.035 1 90.69 224 LEU B C 1
ATOM 4163 O O . LEU B 1 224 ? 31.469 -7.207 3.357 1 90.69 224 LEU B O 1
ATOM 4167 N N . ALA B 1 225 ? 31.766 -9.367 3.766 1 86.94 225 ALA B N 1
ATOM 4168 C CA . ALA B 1 225 ? 32.625 -9.57 2.609 1 86.94 225 ALA B CA 1
ATOM 4169 C C . ALA B 1 225 ? 31.844 -9.453 1.306 1 86.94 225 ALA B C 1
ATOM 4171 O O . ALA B 1 225 ? 30.625 -9.625 1.289 1 86.94 225 ALA B O 1
ATOM 4172 N N . GLU B 1 226 ? 32.531 -9.094 0.269 1 79.81 226 GLU B N 1
ATOM 4173 C CA . GLU B 1 226 ? 31.891 -8.977 -1.044 1 79.81 226 GLU B CA 1
ATOM 4174 C C . GLU B 1 226 ? 31.234 -10.289 -1.46 1 79.81 226 GLU B C 1
ATOM 4176 O O . GLU B 1 226 ? 30.172 -10.281 -2.094 1 79.81 226 GLU B O 1
ATOM 4181 N N . SER B 1 227 ? 31.844 -11.312 -1.08 1 77.75 227 SER B N 1
ATOM 4182 C CA . SER B 1 227 ? 31.344 -12.641 -1.435 1 77.75 227 SER B CA 1
ATOM 4183 C C . SER B 1 227 ? 30.078 -12.977 -0.669 1 77.75 227 SER B C 1
ATOM 4185 O O . SER B 1 227 ? 29.344 -13.891 -1.047 1 77.75 227 SER B O 1
ATOM 4187 N N . ALA B 1 228 ? 29.891 -12.305 0.366 1 73.19 228 ALA B N 1
ATOM 4188 C CA . ALA B 1 228 ? 28.719 -12.562 1.201 1 73.19 228 ALA B CA 1
ATOM 4189 C C . ALA B 1 228 ? 27.5 -11.844 0.652 1 73.19 228 ALA B C 1
ATOM 4191 O O . ALA B 1 228 ? 26.391 -12.039 1.15 1 73.19 228 ALA B O 1
ATOM 4192 N N . GLY B 1 229 ? 27.672 -11.188 -0.409 1 72.69 229 GLY B N 1
ATOM 4193 C CA . GLY B 1 229 ? 26.547 -10.516 -1.026 1 72.69 229 GLY B CA 1
ATOM 4194 C C . GLY B 1 229 ? 25.609 -11.461 -1.755 1 72.69 229 GLY B C 1
ATOM 4195 O O . GLY B 1 229 ? 26 -12.57 -2.119 1 72.69 229 GLY B O 1
ATOM 4196 N N . GLN B 1 230 ? 24.328 -11.094 -1.672 1 81.38 230 GLN B N 1
ATOM 4197 C CA . GLN B 1 230 ? 23.312 -11.82 -2.424 1 81.38 230 GLN B CA 1
ATOM 4198 C C . GLN B 1 230 ? 22.469 -10.867 -3.256 1 81.38 230 GLN B C 1
ATOM 4200 O O . GLN B 1 230 ? 22.453 -9.656 -3.01 1 81.38 230 GLN B O 1
ATOM 4205 N N . ASP B 1 231 ? 21.922 -11.43 -4.238 1 83.06 231 ASP B N 1
ATOM 4206 C CA . ASP B 1 231 ? 20.938 -10.641 -4.992 1 83.06 231 ASP B CA 1
ATOM 4207 C C . ASP B 1 231 ? 19.625 -10.508 -4.223 1 83.06 231 ASP B C 1
ATOM 4209 O O . ASP B 1 231 ? 19 -11.508 -3.877 1 83.06 231 ASP B O 1
ATOM 4213 N N . PRO B 1 232 ? 19.281 -9.258 -3.959 1 90.62 232 PRO B N 1
ATOM 4214 C CA . PRO B 1 232 ? 18.062 -9.062 -3.182 1 90.62 232 PRO B CA 1
ATOM 4215 C C . PRO B 1 232 ? 16.797 -9.336 -3.992 1 90.62 232 PRO B C 1
ATOM 4217 O O . PRO B 1 232 ? 16.844 -9.32 -5.227 1 90.62 232 PRO B O 1
ATOM 4220 N N . LEU B 1 233 ? 15.742 -9.688 -3.283 1 92.19 233 LEU B N 1
ATOM 4221 C CA . LEU B 1 233 ? 14.414 -9.594 -3.871 1 92.19 233 LEU B CA 1
ATOM 4222 C C . LEU B 1 233 ? 14 -8.133 -4.043 1 92.19 233 LEU B C 1
ATOM 4224 O O . LEU B 1 233 ? 13.906 -7.395 -3.062 1 92.19 233 LEU B O 1
ATOM 4228 N N . VAL B 1 234 ? 13.719 -7.777 -5.277 1 92.25 234 VAL B N 1
ATOM 4229 C CA . VAL B 1 234 ? 13.43 -6.379 -5.574 1 92.25 234 VAL B CA 1
ATOM 4230 C C . VAL B 1 234 ? 11.922 -6.164 -5.652 1 92.25 234 VAL B C 1
ATOM 4232 O O . VAL B 1 234 ? 11.234 -6.844 -6.414 1 92.25 234 VAL B O 1
ATOM 4235 N N . LEU B 1 235 ? 11.422 -5.277 -4.828 1 94.62 235 LEU B N 1
ATOM 4236 C CA . LEU B 1 235 ? 10.016 -4.918 -4.742 1 94.62 235 LEU B CA 1
ATOM 4237 C C . LEU B 1 235 ? 9.82 -3.418 -4.945 1 94.62 235 LEU B C 1
ATOM 4239 O O . LEU B 1 235 ? 10.719 -2.627 -4.652 1 94.62 235 LEU B O 1
ATOM 4243 N N . SER B 1 236 ? 8.641 -3.066 -5.473 1 92.31 236 SER B N 1
ATOM 4244 C CA . SER B 1 236 ? 8.328 -1.648 -5.602 1 92.31 236 SER B CA 1
ATOM 4245 C C . SER B 1 236 ? 7.355 -1.199 -4.516 1 92.31 236 SER B C 1
ATOM 4247 O O . SER B 1 236 ? 6.398 -1.907 -4.199 1 92.31 236 SER B O 1
ATOM 4249 N N . GLY B 1 237 ? 7.664 -0.007 -3.988 1 93.25 237 GLY B N 1
ATOM 4250 C CA . GLY B 1 237 ? 6.84 0.54 -2.922 1 93.25 237 GLY B CA 1
ATOM 4251 C C . GLY B 1 237 ? 7.273 0.084 -1.54 1 93.25 237 GLY B C 1
ATOM 4252 O O . GLY B 1 237 ? 7.383 -1.116 -1.283 1 93.25 237 GLY B O 1
ATOM 4253 N N . LEU B 1 238 ? 7.457 0.994 -0.659 1 95.5 238 LEU B N 1
ATOM 4254 C CA . LEU B 1 238 ? 7.926 0.682 0.686 1 95.5 238 LEU B CA 1
ATOM 4255 C C . LEU B 1 238 ? 6.922 -0.192 1.426 1 95.5 238 LEU B C 1
ATOM 4257 O O . LEU B 1 238 ? 7.305 -1.063 2.209 1 95.5 238 LEU B O 1
ATOM 4261 N N . SER B 1 239 ? 5.656 0.095 1.235 1 95.69 239 SER B N 1
ATOM 4262 C CA . SER B 1 239 ? 4.648 -0.708 1.918 1 95.69 239 SER B CA 1
ATOM 4263 C C . SER B 1 239 ? 4.754 -2.178 1.526 1 95.69 239 SER B C 1
ATOM 4265 O O . SER B 1 239 ? 4.516 -3.064 2.352 1 95.69 239 SER B O 1
ATOM 4267 N N . THR B 1 240 ? 5.086 -2.447 0.282 1 95.62 240 THR B N 1
ATOM 4268 C CA . THR B 1 240 ? 5.285 -3.814 -0.187 1 95.62 240 THR B CA 1
ATOM 4269 C C . THR B 1 240 ? 6.508 -4.441 0.479 1 95.62 240 THR B C 1
ATOM 4271 O O . THR B 1 240 ? 6.457 -5.594 0.921 1 95.62 240 THR B O 1
ATOM 4274 N N . VAL B 1 241 ? 7.543 -3.717 0.569 1 96.75 241 VAL B N 1
ATOM 4275 C CA . VAL B 1 241 ? 8.781 -4.184 1.186 1 96.75 241 VAL B CA 1
ATOM 4276 C C . VAL B 1 241 ? 8.539 -4.492 2.662 1 96.75 241 VAL B C 1
ATOM 4278 O O . VAL B 1 241 ? 8.969 -5.531 3.164 1 96.75 241 VAL B O 1
ATOM 4281 N N . VAL B 1 242 ? 7.848 -3.625 3.281 1 96.44 242 VAL B N 1
ATOM 4282 C CA . VAL B 1 242 ? 7.562 -3.754 4.707 1 96.44 242 VAL B CA 1
ATOM 4283 C C . VAL B 1 242 ? 6.684 -4.98 4.945 1 96.44 242 VAL B C 1
ATOM 4285 O O . VAL B 1 242 ? 6.906 -5.738 5.895 1 96.44 242 VAL B O 1
ATOM 4288 N N . ALA B 1 243 ? 5.727 -5.148 4.109 1 94.69 243 ALA B N 1
ATOM 4289 C CA . ALA B 1 243 ? 4.848 -6.309 4.223 1 94.69 243 ALA B CA 1
ATOM 4290 C C . ALA B 1 243 ? 5.629 -7.609 4.074 1 94.69 243 ALA B C 1
ATOM 4292 O O . ALA B 1 243 ? 5.418 -8.562 4.832 1 94.69 243 ALA B O 1
ATOM 4293 N N . ALA B 1 244 ? 6.496 -7.648 3.129 1 96.06 244 ALA B N 1
ATOM 4294 C CA . ALA B 1 244 ? 7.332 -8.828 2.922 1 96.06 244 ALA B CA 1
ATOM 4295 C C . ALA B 1 244 ? 8.203 -9.102 4.145 1 96.06 244 ALA B C 1
ATOM 4297 O O . ALA B 1 244 ? 8.297 -10.25 4.602 1 96.06 244 ALA B O 1
ATOM 4298 N N . ALA B 1 245 ? 8.812 -8.086 4.648 1 97.56 245 ALA B N 1
ATOM 4299 C CA . ALA B 1 245 ? 9.672 -8.227 5.82 1 97.56 245 ALA B CA 1
ATOM 4300 C C . ALA B 1 245 ? 8.875 -8.734 7.02 1 97.56 245 ALA B C 1
ATOM 4302 O O . ALA B 1 245 ? 9.305 -9.648 7.723 1 97.56 245 ALA B O 1
ATOM 4303 N N . ALA B 1 246 ? 7.727 -8.133 7.191 1 95.06 246 ALA B N 1
ATOM 4304 C CA . ALA B 1 246 ? 6.879 -8.492 8.328 1 95.06 246 ALA B CA 1
ATOM 4305 C C . ALA B 1 246 ? 6.418 -9.945 8.227 1 95.06 246 ALA B C 1
ATOM 4307 O O . ALA B 1 246 ? 6.203 -10.602 9.242 1 95.06 246 ALA B O 1
ATOM 4308 N N . ALA B 1 247 ? 6.324 -10.422 7.078 1 92.81 247 ALA B N 1
ATOM 4309 C CA . ALA B 1 247 ? 5.887 -11.797 6.848 1 92.81 247 ALA B CA 1
ATOM 4310 C C . ALA B 1 247 ? 7.047 -12.773 7.008 1 92.81 247 ALA B C 1
ATOM 4312 O O . ALA B 1 247 ? 6.879 -13.984 6.828 1 92.81 247 ALA B O 1
ATOM 4313 N N . GLY B 1 248 ? 8.227 -12.266 7.215 1 95 248 GLY B N 1
ATOM 4314 C CA . GLY B 1 248 ? 9.375 -13.117 7.473 1 95 248 GLY B CA 1
ATOM 4315 C C . GLY B 1 248 ? 10.133 -13.5 6.211 1 95 248 GLY B C 1
ATOM 4316 O O . GLY B 1 248 ? 10.938 -14.43 6.227 1 95 248 GLY B O 1
ATOM 4317 N N . VAL B 1 249 ? 9.898 -12.773 5.148 1 95 249 VAL B N 1
ATOM 4318 C CA . VAL B 1 249 ? 10.5 -13.133 3.867 1 95 249 VAL B CA 1
ATOM 4319 C C . VAL B 1 249 ? 12 -12.852 3.91 1 95 249 VAL B C 1
ATOM 4321 O O . VAL B 1 249 ? 12.789 -13.547 3.268 1 95 249 VAL B O 1
ATOM 4324 N N . GLY B 1 250 ? 12.367 -11.844 4.625 1 97.19 250 GLY B N 1
ATOM 4325 C CA . GLY B 1 250 ? 13.766 -11.453 4.688 1 97.19 250 GLY B CA 1
ATOM 4326 C C . GLY B 1 250 ? 13.992 -10.18 5.477 1 97.19 250 GLY B C 1
ATOM 4327 O O . GLY B 1 250 ? 13.133 -9.758 6.246 1 97.19 250 GLY B O 1
ATOM 4328 N N . ILE B 1 251 ? 15.25 -9.664 5.289 1 97.56 251 ILE B N 1
ATOM 4329 C CA . ILE B 1 251 ? 15.664 -8.43 5.945 1 97.56 251 ILE B CA 1
ATOM 4330 C C . ILE B 1 251 ? 15.516 -7.262 4.977 1 97.56 251 ILE B C 1
ATOM 4332 O O . ILE B 1 251 ? 16.031 -7.309 3.855 1 97.56 251 ILE B O 1
ATOM 4336 N N . ALA B 1 252 ? 14.82 -6.258 5.41 1 97.75 252 ALA B N 1
ATOM 4337 C CA . ALA B 1 252 ? 14.586 -5.078 4.582 1 97.75 252 ALA B CA 1
ATOM 4338 C C . ALA B 1 252 ? 15.328 -3.863 5.129 1 97.75 252 ALA B C 1
ATOM 4340 O O . ALA B 1 252 ? 15.812 -3.887 6.262 1 97.75 252 ALA B O 1
ATOM 4341 N N . LEU B 1 253 ? 15.492 -2.879 4.281 1 96.62 253 LEU B N 1
ATOM 4342 C CA . LEU B 1 253 ? 15.891 -1.545 4.711 1 96.62 253 LEU B CA 1
ATOM 4343 C C . LEU B 1 253 ? 14.672 -0.649 4.902 1 96.62 253 LEU B C 1
ATOM 4345 O O . LEU B 1 253 ? 14.125 -0.127 3.93 1 96.62 253 LEU B O 1
ATOM 4349 N N . GLY B 1 254 ? 14.258 -0.555 6.141 1 95.94 254 GLY B N 1
ATOM 4350 C CA . GLY B 1 254 ? 13.133 0.299 6.469 1 95.94 254 GLY B CA 1
ATOM 4351 C C . GLY B 1 254 ? 13.484 1.775 6.48 1 95.94 254 GLY B C 1
ATOM 4352 O O . GLY B 1 254 ? 14.656 2.139 6.598 1 95.94 254 GLY B O 1
ATOM 4353 N N . ARG B 1 255 ? 12.445 2.574 6.332 1 95.69 255 ARG B N 1
ATOM 4354 C CA . ARG B 1 255 ? 12.625 4.02 6.383 1 95.69 255 ARG B CA 1
ATOM 4355 C C . ARG B 1 255 ? 11.789 4.637 7.5 1 95.69 255 ARG B C 1
ATOM 4357 O O . ARG B 1 255 ? 10.578 4.824 7.344 1 95.69 255 ARG B O 1
ATOM 4364 N N . ALA B 1 256 ? 12.461 4.949 8.531 1 94.31 256 ALA B N 1
ATOM 4365 C CA . ALA B 1 256 ? 11.797 5.68 9.609 1 94.31 256 ALA B CA 1
ATOM 4366 C C . ALA B 1 256 ? 11.672 7.16 9.273 1 94.31 256 ALA B C 1
ATOM 4368 O O . ALA B 1 256 ? 12.547 7.734 8.617 1 94.31 256 ALA B O 1
ATOM 4369 N N . PRO B 1 257 ? 10.477 7.801 9.703 1 95.44 257 PRO B N 1
ATOM 4370 C CA . PRO B 1 257 ? 9.484 7.332 10.672 1 95.44 257 PRO B CA 1
ATOM 4371 C C . PRO B 1 257 ? 8.312 6.613 10.016 1 95.44 257 PRO B C 1
ATOM 4373 O O . PRO B 1 257 ? 7.32 6.305 10.68 1 95.44 257 PRO B O 1
ATOM 4376 N N . LEU B 1 258 ? 8.406 6.262 8.711 1 96.12 258 LEU B N 1
ATOM 4377 C CA . LEU B 1 258 ? 7.301 5.605 8.023 1 96.12 258 LEU B CA 1
ATOM 4378 C C . LEU B 1 258 ? 6.988 4.254 8.656 1 96.12 258 LEU B C 1
ATOM 4380 O O . LEU B 1 258 ? 5.84 3.803 8.633 1 96.12 258 LEU B O 1
ATOM 4384 N N . ILE B 1 259 ? 7.945 3.643 9.281 1 95.75 259 ILE B N 1
ATOM 4385 C CA . ILE B 1 259 ? 7.746 2.281 9.766 1 95.75 259 ILE B CA 1
ATOM 4386 C C . ILE B 1 259 ? 7.617 2.287 11.289 1 95.75 259 ILE B C 1
ATOM 4388 O O . ILE B 1 259 ? 7.746 1.244 11.93 1 95.75 259 ILE B O 1
ATOM 4392 N N . ASP B 1 260 ? 7.355 3.395 11.891 1 93.44 260 ASP B N 1
ATOM 4393 C CA . ASP B 1 260 ? 7.301 3.52 13.344 1 93.44 260 ASP B CA 1
ATOM 4394 C C . ASP B 1 260 ? 6.211 2.625 13.93 1 93.44 260 ASP B C 1
ATOM 4396 O O . ASP B 1 260 ? 6.414 1.99 14.969 1 93.44 260 ASP B O 1
ATOM 4400 N N . GLU B 1 261 ? 5.082 2.602 13.242 1 89.31 261 GLU B N 1
ATOM 4401 C CA . GLU B 1 261 ? 3.971 1.803 13.75 1 89.31 261 GLU B CA 1
ATOM 4402 C C . GLU B 1 261 ? 4.309 0.314 13.727 1 89.31 261 GLU B C 1
ATOM 4404 O O . GLU B 1 261 ? 3.939 -0.423 14.648 1 89.31 261 GLU B O 1
ATOM 4409 N N . GLU B 1 262 ? 4.98 -0.128 12.703 1 93.19 262 GLU B N 1
ATOM 4410 C CA . GLU B 1 262 ? 5.387 -1.527 12.602 1 93.19 262 GLU B CA 1
ATOM 4411 C C . GLU B 1 262 ? 6.391 -1.894 13.688 1 93.19 262 GLU B C 1
ATOM 4413 O O . GLU B 1 262 ? 6.375 -3.014 14.203 1 93.19 262 GLU B O 1
ATOM 4418 N N . LEU B 1 263 ? 7.246 -0.984 14.023 1 93.31 263 LEU B N 1
ATOM 4419 C CA . LEU B 1 263 ? 8.227 -1.212 15.086 1 93.31 263 LEU B CA 1
ATOM 4420 C C . LEU B 1 263 ? 7.555 -1.203 16.453 1 93.31 263 LEU B C 1
ATOM 4422 O O . LEU B 1 263 ? 7.805 -2.086 17.281 1 93.31 263 LEU B O 1
ATOM 4426 N N . ALA B 1 264 ? 6.695 -0.29 16.656 1 89.62 264 ALA B N 1
ATOM 4427 C CA . ALA B 1 264 ? 6.023 -0.136 17.938 1 89.62 264 ALA B CA 1
ATOM 4428 C C . ALA B 1 264 ? 5.129 -1.336 18.234 1 89.62 264 ALA B C 1
ATOM 4430 O O . ALA B 1 264 ? 5.02 -1.767 19.391 1 89.62 264 ALA B O 1
ATOM 4431 N N . SER B 1 265 ? 4.52 -1.873 17.234 1 87.44 265 SER B N 1
ATOM 4432 C CA . SER B 1 265 ? 3.592 -2.984 17.422 1 87.44 265 SER B CA 1
ATOM 4433 C C . SER B 1 265 ? 4.332 -4.316 17.5 1 87.44 265 SER B C 1
ATOM 4435 O O . SER B 1 265 ? 3.732 -5.352 17.797 1 87.44 265 SER B O 1
ATOM 4437 N N . GLY B 1 266 ? 5.645 -4.305 17.125 1 91.44 266 GLY B N 1
ATOM 4438 C CA . GLY B 1 266 ? 6.43 -5.527 17.156 1 91.44 266 GLY B CA 1
ATOM 4439 C C . GLY B 1 266 ? 6.297 -6.352 15.891 1 91.44 266 GLY B C 1
ATOM 4440 O O . GLY B 1 266 ? 6.766 -7.492 15.836 1 91.44 266 GLY B O 1
ATOM 4441 N N . ARG B 1 267 ? 5.672 -5.809 14.977 1 91.56 267 ARG B N 1
ATOM 4442 C CA . ARG B 1 267 ? 5.578 -6.492 13.695 1 91.56 267 ARG B CA 1
ATOM 4443 C C . ARG B 1 267 ? 6.934 -6.547 13 1 91.56 267 ARG B C 1
ATOM 4445 O O . ARG B 1 267 ? 7.207 -7.465 12.227 1 91.56 267 ARG B O 1
ATOM 4452 N N . LEU B 1 268 ? 7.668 -5.535 13.211 1 96 268 LEU B N 1
ATOM 4453 C CA . LEU B 1 268 ? 9.055 -5.465 12.766 1 96 268 LEU B CA 1
ATOM 4454 C C . LEU B 1 268 ? 9.992 -5.203 13.938 1 96 268 LEU B C 1
ATOM 4456 O O . LEU B 1 268 ? 9.578 -4.645 14.953 1 96 268 LEU B O 1
ATOM 4460 N N . VAL B 1 269 ? 11.195 -5.621 13.789 1 96.69 269 VAL B N 1
ATOM 4461 C CA . VAL B 1 269 ? 12.258 -5.289 14.727 1 96.69 269 VAL B CA 1
ATOM 4462 C C . VAL B 1 269 ? 13.469 -4.754 13.969 1 96.69 269 VAL B C 1
ATOM 4464 O O . VAL B 1 269 ? 13.734 -5.168 12.836 1 96.69 269 VAL B O 1
ATOM 4467 N N . ALA B 1 270 ? 14.148 -3.824 14.602 1 96.19 270 ALA B N 1
ATOM 4468 C CA . ALA B 1 270 ? 15.359 -3.252 14.008 1 96.19 270 ALA B CA 1
ATOM 4469 C C . ALA B 1 270 ? 16.562 -4.148 14.25 1 96.19 270 ALA B C 1
ATOM 4471 O O . ALA B 1 270 ? 16.703 -4.746 15.328 1 96.19 270 ALA B O 1
ATOM 4472 N N . LEU B 1 271 ? 17.391 -4.242 13.273 1 95.94 271 LEU B N 1
ATOM 4473 C CA . LEU B 1 271 ? 18.656 -4.953 13.391 1 95.94 271 LEU B CA 1
ATOM 4474 C C . LEU B 1 271 ? 19.828 -3.973 13.477 1 95.94 271 LEU B C 1
ATOM 4476 O O . LEU B 1 271 ? 19.828 -2.941 12.797 1 95.94 271 LEU B O 1
ATOM 4480 N N . THR B 1 272 ? 20.812 -4.363 14.344 1 90.19 272 THR B N 1
ATOM 4481 C CA . THR B 1 272 ? 22 -3.543 14.539 1 90.19 272 THR B CA 1
ATOM 4482 C C . THR B 1 272 ? 21.625 -2.08 14.742 1 90.19 272 THR B C 1
ATOM 4484 O O . THR B 1 272 ? 22.094 -1.202 14.016 1 90.19 272 THR B O 1
ATOM 4487 N N . PRO B 1 273 ? 20.812 -1.785 15.672 1 74.69 273 PRO B N 1
ATOM 4488 C CA . PRO B 1 273 ? 20.188 -0.467 15.828 1 74.69 273 PRO B CA 1
ATOM 4489 C C . PRO B 1 273 ? 21.219 0.662 15.898 1 74.69 273 PRO B C 1
ATOM 4491 O O . PRO B 1 273 ? 20.891 1.815 15.609 1 74.69 273 PRO B O 1
ATOM 4494 N N . GLY B 1 274 ? 22.328 0.346 16.141 1 81 274 GLY B N 1
ATOM 4495 C CA . GLY B 1 274 ? 23.344 1.383 16.109 1 81 274 GLY B CA 1
ATOM 4496 C C . GLY B 1 274 ? 23.766 1.782 14.703 1 81 274 GLY B C 1
ATOM 4497 O O . GLY B 1 274 ? 24.359 2.84 14.5 1 81 274 GLY B O 1
ATOM 4498 N N . LEU B 1 275 ? 23.375 0.944 13.828 1 86.69 275 LEU B N 1
ATOM 4499 C CA . LEU B 1 275 ? 23.734 1.223 12.445 1 86.69 275 LEU B CA 1
ATOM 4500 C C . LEU B 1 275 ? 22.531 1.771 11.68 1 86.69 275 LEU B C 1
ATOM 4502 O O . LEU B 1 275 ? 21.562 1.052 11.445 1 86.69 275 LEU B O 1
ATOM 4506 N N . ARG B 1 276 ? 22.516 3.035 11.461 1 91.81 276 ARG B N 1
ATOM 4507 C CA . ARG B 1 276 ? 21.5 3.727 10.688 1 91.81 276 ARG B CA 1
ATOM 4508 C C . ARG B 1 276 ? 22.125 4.715 9.711 1 91.81 276 ARG B C 1
ATOM 4510 O O . ARG B 1 276 ? 23.281 5.094 9.867 1 91.81 276 ARG B O 1
ATOM 4517 N N . MET B 1 277 ? 21.344 5.016 8.68 1 92.69 277 MET B N 1
ATOM 4518 C CA . MET B 1 277 ? 21.797 5.996 7.703 1 92.69 277 MET B CA 1
ATOM 4519 C C . MET B 1 277 ? 20.719 7.055 7.457 1 92.69 277 MET B C 1
ATOM 4521 O O . MET B 1 277 ? 19.547 6.73 7.344 1 92.69 277 MET B O 1
ATOM 4525 N N . PRO B 1 278 ? 21.188 8.305 7.434 1 91.31 278 PRO B N 1
ATOM 4526 C CA . PRO B 1 278 ? 20.219 9.328 7.023 1 91.31 278 PRO B CA 1
ATOM 4527 C C . PRO B 1 278 ? 19.719 9.125 5.594 1 91.31 278 PRO B C 1
ATOM 4529 O O . PRO B 1 278 ? 20.5 8.773 4.707 1 91.31 278 PRO B O 1
ATOM 4532 N N . GLY B 1 279 ? 18.453 9.352 5.426 1 91.5 279 GLY B N 1
ATOM 4533 C CA . GLY B 1 279 ? 17.891 9.297 4.086 1 91.5 279 GLY B CA 1
ATOM 4534 C C . GLY B 1 279 ? 18.188 10.539 3.268 1 91.5 279 GLY B C 1
ATOM 4535 O O . GLY B 1 279 ? 18.344 11.633 3.82 1 91.5 279 GLY B O 1
ATOM 4536 N N . SER B 1 280 ? 18.203 10.328 1.958 1 90.75 280 SER B N 1
ATOM 4537 C CA . SER B 1 280 ? 18.391 11.453 1.044 1 90.75 280 SER B CA 1
ATOM 4538 C C . SER B 1 280 ? 17.031 12.008 0.59 1 90.75 280 SER B C 1
ATOM 4540 O O . SER B 1 280 ? 16.984 13.031 -0.101 1 90.75 280 SER B O 1
ATOM 4542 N N . TRP B 1 281 ? 16.047 11.297 0.984 1 91.88 281 TRP B N 1
ATOM 4543 C CA . TRP B 1 281 ? 14.688 11.695 0.609 1 91.88 281 TRP B CA 1
ATOM 4544 C C . TRP B 1 281 ? 13.867 12.07 1.84 1 91.88 281 TRP B C 1
ATOM 4546 O O . TRP B 1 281 ? 14.258 11.758 2.969 1 91.88 281 TRP B O 1
ATOM 4556 N N . GLY B 1 282 ? 12.781 12.797 1.608 1 92.69 282 GLY B N 1
ATOM 4557 C CA . GLY B 1 282 ? 11.789 13.156 2.604 1 92.69 282 GLY B CA 1
ATOM 4558 C C . GLY B 1 282 ? 10.438 13.508 2 1 92.69 282 GLY B C 1
ATOM 4559 O O . GLY B 1 282 ? 10.25 13.398 0.787 1 92.69 282 GLY B O 1
ATOM 4560 N N . TYR B 1 283 ? 9.57 13.82 2.918 1 95.44 283 TYR B N 1
ATOM 4561 C CA . TYR B 1 283 ? 8.242 14.195 2.451 1 95.44 283 TYR B CA 1
ATOM 4562 C C . TYR B 1 283 ? 7.953 15.664 2.746 1 95.44 283 TYR B C 1
ATOM 4564 O O . TYR B 1 283 ? 8.359 16.188 3.789 1 95.44 283 TYR B O 1
ATOM 4572 N N . VAL B 1 284 ? 7.227 16.266 1.819 1 94.62 284 VAL B N 1
ATOM 4573 C CA . VAL B 1 284 ? 6.73 17.625 2.004 1 94.62 284 VAL B CA 1
ATOM 4574 C C . VAL B 1 284 ? 5.223 17.656 1.758 1 94.62 284 VAL B C 1
ATOM 4576 O O . VAL B 1 284 ? 4.656 16.719 1.187 1 94.62 284 VAL B O 1
ATOM 4579 N N . MET B 1 285 ? 4.617 18.672 2.27 1 94.12 285 MET B N 1
ATOM 4580 C CA . MET B 1 285 ? 3.213 18.969 2.01 1 94.12 285 MET B CA 1
ATOM 4581 C C . MET B 1 285 ? 3.078 20.141 1.051 1 94.12 285 MET B C 1
ATOM 4583 O O . MET B 1 285 ? 3.682 21.203 1.265 1 94.12 285 MET B O 1
ATOM 4587 N N . ARG B 1 286 ? 2.352 19.922 -0.091 1 91.5 286 ARG B N 1
ATOM 4588 C CA . ARG B 1 286 ? 2.057 20.984 -1.053 1 91.5 286 ARG B CA 1
ATOM 4589 C C . ARG B 1 286 ? 0.574 21.328 -1.038 1 91.5 286 ARG B C 1
ATOM 4591 O O . ARG B 1 286 ? -0.279 20.469 -1.237 1 91.5 286 ARG B O 1
ATOM 4598 N N . ILE B 1 287 ? 0.292 22.484 -0.804 1 85.31 287 ILE B N 1
ATOM 4599 C CA . ILE B 1 287 ? -1.087 22.969 -0.758 1 85.31 287 ILE B CA 1
ATOM 4600 C C . ILE B 1 287 ? -1.498 23.484 -2.133 1 85.31 287 ILE B C 1
ATOM 4602 O O . ILE B 1 287 ? -0.717 24.156 -2.807 1 85.31 287 ILE B O 1
ATOM 4606 N N . HIS B 1 288 ? -2.77 23.062 -2.488 1 82.38 288 HIS B N 1
ATOM 4607 C CA . HIS B 1 288 ? -3.291 23.625 -3.732 1 82.38 288 HIS B CA 1
ATOM 4608 C C . HIS B 1 288 ? -3.455 25.141 -3.637 1 82.38 288 HIS B C 1
ATOM 4610 O O . HIS B 1 288 ? -4.012 25.641 -2.662 1 82.38 288 HIS B O 1
ATOM 4616 N N . ALA B 1 289 ? -2.99 25.844 -4.605 1 64.81 289 ALA B N 1
ATOM 4617 C CA . ALA B 1 289 ? -2.908 27.297 -4.594 1 64.81 289 ALA B CA 1
ATOM 4618 C C . ALA B 1 289 ? -4.293 27.922 -4.484 1 64.81 289 ALA B C 1
ATOM 4620 O O . ALA B 1 289 ? -4.465 28.969 -3.846 1 64.81 289 ALA B O 1
ATOM 4621 N N . ASN B 1 290 ? -5.34 27.375 -5.121 1 55.59 290 ASN B N 1
ATOM 4622 C CA . ASN B 1 290 ? -6.555 28.172 -5.297 1 55.59 290 ASN B CA 1
ATOM 4623 C C . ASN B 1 290 ? -7.648 27.734 -4.328 1 55.59 290 ASN B C 1
ATOM 4625 O O . ASN B 1 290 ? -8.828 28.031 -4.543 1 55.59 290 ASN B O 1
ATOM 4629 N N . ARG B 1 291 ? -7.289 27.234 -3.381 1 55.81 291 ARG B N 1
ATOM 4630 C CA . ARG B 1 291 ? -8.461 26.75 -2.654 1 55.81 291 ARG B CA 1
ATOM 4631 C C . ARG B 1 291 ? -8.828 27.703 -1.523 1 55.81 291 ARG B C 1
ATOM 4633 O O . ARG B 1 291 ? -7.953 28.281 -0.88 1 55.81 291 ARG B O 1
ATOM 4640 N N . PRO B 1 292 ? -10.18 28.047 -1.641 1 49.72 292 PRO B N 1
ATOM 4641 C CA . PRO B 1 292 ? -10.672 28.812 -0.498 1 49.72 292 PRO B CA 1
ATOM 4642 C C . PRO B 1 292 ? -10.312 28.188 0.843 1 49.72 292 PRO B C 1
ATOM 4644 O O . PRO B 1 292 ? -10.445 26.969 1.014 1 49.72 292 PRO B O 1
ATOM 4647 N N . MET B 1 293 ? -9.336 28.703 1.446 1 49.97 293 MET B N 1
ATOM 4648 C CA . MET B 1 293 ? -8.734 28.109 2.637 1 49.97 293 MET B CA 1
ATOM 4649 C C . MET B 1 293 ? -9.703 28.141 3.814 1 49.97 293 MET B C 1
ATOM 4651 O O . MET B 1 293 ? -10.109 29.219 4.262 1 49.97 293 MET B O 1
ATOM 4655 N N . ASP B 1 294 ? -10.594 27.188 4.031 1 60.56 294 ASP B N 1
ATOM 4656 C CA . ASP B 1 294 ? -11.25 27.047 5.324 1 60.56 294 ASP B CA 1
ATOM 4657 C C . ASP B 1 294 ? -10.273 26.5 6.371 1 60.56 294 ASP B C 1
ATOM 4659 O O . ASP B 1 294 ? -9.102 26.281 6.078 1 60.56 294 ASP B O 1
ATOM 4663 N N . ALA B 1 295 ? -10.656 26.75 7.711 1 63.75 295 ALA B N 1
ATOM 4664 C CA . ALA B 1 295 ? -9.789 26.453 8.852 1 63.75 295 ALA B CA 1
ATOM 4665 C C . ALA B 1 295 ? -9.398 24.969 8.875 1 63.75 295 ALA B C 1
ATOM 4667 O O . ALA B 1 295 ? -8.477 24.578 9.594 1 63.75 295 ALA B O 1
ATOM 4668 N N . SER B 1 296 ? -9.953 24.297 8.062 1 82.06 296 SER B N 1
ATOM 4669 C CA . SER B 1 296 ? -9.742 22.844 8.156 1 82.06 296 SER B CA 1
ATOM 4670 C C . SER B 1 296 ? -8.359 22.453 7.648 1 82.06 296 SER B C 1
ATOM 4672 O O . SER B 1 296 ? -7.652 21.688 8.289 1 82.06 296 SER B O 1
ATOM 4674 N N . LEU B 1 297 ? -7.898 23.109 6.594 1 85.12 297 LEU B N 1
ATOM 4675 C CA . LEU B 1 297 ? -6.637 22.719 5.973 1 85.12 297 LEU B CA 1
ATOM 4676 C C . LEU B 1 297 ? -5.453 23.125 6.848 1 85.12 297 LEU B C 1
ATOM 4678 O O . LEU B 1 297 ? -4.578 22.297 7.133 1 85.12 297 LEU B O 1
ATOM 4682 N N . PRO B 1 298 ? -5.352 24.328 7.387 1 79.5 298 PRO B N 1
ATOM 4683 C CA . PRO B 1 298 ? -4.254 24.688 8.289 1 79.5 298 PRO B CA 1
ATOM 4684 C C . PRO B 1 298 ? -4.191 23.797 9.531 1 79.5 298 PRO B C 1
ATOM 4686 O O . PRO B 1 298 ? -3.104 23.453 10 1 79.5 298 PRO B O 1
ATOM 4689 N N . ALA B 1 299 ? -5.32 23.5 10.055 1 83.12 299 ALA B N 1
ATOM 4690 C CA . ALA B 1 299 ? -5.355 22.625 11.227 1 83.12 299 ALA B CA 1
ATOM 4691 C C . ALA B 1 299 ? -4.734 21.266 10.914 1 83.12 299 ALA B C 1
ATOM 4693 O O . ALA B 1 299 ? -3.973 20.734 11.719 1 83.12 299 ALA B O 1
ATOM 4694 N N . LEU B 1 300 ? -5.07 20.797 9.773 1 91.94 300 LEU B N 1
ATOM 4695 C CA . LEU B 1 300 ? -4.516 19.5 9.367 1 91.94 300 LEU B CA 1
ATOM 4696 C C . LEU B 1 300 ? -3.01 19.609 9.141 1 91.94 300 LEU B C 1
ATOM 4698 O O . LEU B 1 300 ? -2.248 18.75 9.602 1 91.94 300 LEU B O 1
ATOM 4702 N N . VAL B 1 301 ? -2.611 20.594 8.477 1 89.56 301 VAL B N 1
ATOM 4703 C CA . VAL B 1 301 ? -1.204 20.812 8.148 1 89.56 301 VAL B CA 1
ATOM 4704 C C . VAL B 1 301 ? -0.386 20.922 9.43 1 89.56 301 VAL B C 1
ATOM 4706 O O . VAL B 1 301 ? 0.672 20.312 9.562 1 89.56 301 VAL B O 1
ATOM 4709 N N . GLU B 1 302 ? -0.876 21.703 10.367 1 85.06 302 GLU B N 1
ATOM 4710 C CA . GLU B 1 302 ? -0.178 21.891 11.633 1 85.06 302 GLU B CA 1
ATOM 4711 C C . GLU B 1 302 ? -0.082 20.578 12.398 1 85.06 302 GLU B C 1
ATOM 4713 O O . GLU B 1 302 ? 0.981 20.234 12.922 1 85.06 302 GLU B O 1
ATOM 4718 N N . PHE B 1 303 ? -1.154 19.953 12.492 1 91.5 303 PHE B N 1
ATOM 4719 C CA . PHE B 1 303 ? -1.198 18.672 13.188 1 91.5 303 PHE B CA 1
ATOM 4720 C C . PHE B 1 303 ? -0.183 17.703 12.602 1 91.5 303 PHE B C 1
ATOM 4722 O O . PHE B 1 303 ? 0.596 17.078 13.336 1 91.5 303 PHE B O 1
ATOM 4729 N N . LEU B 1 304 ? -0.159 17.562 11.297 1 95.62 304 LEU B N 1
ATOM 4730 C CA . LEU B 1 304 ? 0.71 16.594 10.633 1 95.62 304 LEU B CA 1
ATOM 4731 C C . LEU B 1 304 ? 2.17 17.031 10.711 1 95.62 304 LEU B C 1
ATOM 4733 O O . LEU B 1 304 ? 3.068 16.188 10.82 1 95.62 304 LEU B O 1
ATOM 4737 N N . ALA B 1 305 ? 2.385 18.297 10.602 1 90 305 ALA B N 1
ATOM 4738 C CA . ALA B 1 305 ? 3.748 18.812 10.742 1 90 305 ALA B CA 1
ATOM 4739 C C . ALA B 1 305 ? 4.32 18.469 12.117 1 90 305 ALA B C 1
ATOM 4741 O O . ALA B 1 305 ? 5.484 18.078 12.234 1 90 305 ALA B O 1
ATOM 4742 N N . GLU B 1 306 ? 3.506 18.578 13.125 1 88.25 306 GLU B N 1
ATOM 4743 C CA . GLU B 1 306 ? 3.934 18.25 14.477 1 88.25 306 GLU B CA 1
ATOM 4744 C C . GLU B 1 306 ? 4.215 16.75 14.609 1 88.25 306 GLU B C 1
ATOM 4746 O O . GLU B 1 306 ? 5.211 16.344 15.219 1 88.25 306 GLU B O 1
ATOM 4751 N N . GLU B 1 307 ? 3.338 15.984 14.062 1 92.56 307 GLU B N 1
ATOM 4752 C CA . GLU B 1 307 ? 3.535 14.539 14.062 1 92.56 307 GLU B CA 1
ATOM 4753 C C . GLU B 1 307 ? 4.832 14.156 13.352 1 92.56 307 GLU B C 1
ATOM 4755 O O . GLU B 1 307 ? 5.559 13.266 13.812 1 92.56 307 GLU B O 1
ATOM 4760 N N . GLY B 1 308 ? 5.066 14.797 12.219 1 92.75 308 GLY B N 1
ATOM 4761 C CA . GLY B 1 308 ? 6.266 14.523 11.445 1 92.75 308 GLY B CA 1
ATOM 4762 C C . GLY B 1 308 ? 7.539 14.938 12.156 1 92.75 308 GLY B C 1
ATOM 4763 O O . GLY B 1 308 ? 8.531 14.203 12.148 1 92.75 308 GLY B O 1
ATOM 4764 N N . ARG B 1 309 ? 7.531 16.094 12.734 1 84.19 309 ARG B N 1
ATOM 4765 C CA . ARG B 1 309 ? 8.688 16.594 13.461 1 84.19 309 ARG B CA 1
ATOM 4766 C C . ARG B 1 309 ? 9.047 15.695 14.633 1 84.19 309 ARG B C 1
ATOM 4768 O O . ARG B 1 309 ? 10.211 15.352 14.828 1 84.19 309 ARG B O 1
ATOM 4775 N N . GLY B 1 310 ? 8.094 15.328 15.406 1 80.19 310 GLY B N 1
ATOM 4776 C CA . GLY B 1 310 ? 8.32 14.445 16.531 1 80.19 310 GLY B CA 1
ATOM 4777 C C . GLY B 1 310 ? 8.914 13.102 16.141 1 80.19 310 GLY B C 1
ATOM 4778 O O . GLY B 1 310 ? 9.844 12.617 16.781 1 80.19 310 GLY B O 1
ATOM 4779 N N . ALA B 1 311 ? 8.438 12.656 15.109 1 81.69 311 ALA B N 1
ATOM 4780 C CA . ALA B 1 311 ? 8.883 11.344 14.648 1 81.69 311 ALA B CA 1
ATOM 4781 C C . ALA B 1 311 ? 10.305 11.406 14.102 1 81.69 311 ALA B C 1
ATOM 4783 O O . ALA B 1 311 ? 11.102 10.492 14.32 1 81.69 311 ALA B O 1
ATOM 4784 N N . THR B 1 312 ? 10.594 12.453 13.453 1 81.19 312 THR B N 1
ATOM 4785 C CA . THR B 1 312 ? 11.922 12.633 12.867 1 81.19 312 THR B CA 1
ATOM 4786 C C . THR B 1 312 ? 12.977 12.781 13.961 1 81.19 312 THR B C 1
ATOM 4788 O O . THR B 1 312 ? 14.047 12.18 13.875 1 81.19 312 THR B O 1
ATOM 4791 N N . VAL B 1 313 ? 12.648 13.531 14.922 1 71.06 313 VAL B N 1
ATOM 4792 C CA . VAL B 1 313 ? 13.578 13.812 16 1 71.06 313 VAL B CA 1
ATOM 4793 C C . VAL B 1 313 ? 13.891 12.516 16.766 1 71.06 313 VAL B C 1
ATOM 4795 O O . VAL B 1 313 ? 15.039 12.281 17.156 1 71.06 313 VAL B O 1
ATOM 4798 N N . ALA B 1 314 ? 13.023 11.641 16.891 1 77.06 314 ALA B N 1
ATOM 4799 C CA . ALA B 1 314 ? 13.203 10.383 17.625 1 77.06 314 ALA B CA 1
ATOM 4800 C C . ALA B 1 314 ? 14.25 9.508 16.938 1 77.06 314 ALA B C 1
ATOM 4802 O O . ALA B 1 314 ? 15.008 8.797 17.609 1 77.06 314 ALA B O 1
ATOM 4803 N N . TRP B 1 315 ? 14.422 9.594 15.75 1 81.25 315 TRP B N 1
ATOM 4804 C CA . TRP B 1 315 ? 15.328 8.711 15.016 1 81.25 315 TRP B CA 1
ATOM 4805 C C . TRP B 1 315 ? 16.656 9.406 14.758 1 81.25 315 TRP B C 1
ATOM 4807 O O . TRP B 1 315 ? 17.703 8.742 14.656 1 81.25 315 TRP B O 1
ATOM 4817 N N . ARG B 1 316 ? 16.625 10.625 14.664 1 71.38 316 ARG B N 1
ATOM 4818 C CA . ARG B 1 316 ? 17.859 11.344 14.406 1 71.38 316 ARG B CA 1
ATOM 4819 C C . ARG B 1 316 ? 18.656 11.531 15.695 1 71.38 316 ARG B C 1
ATOM 4821 O O . ARG B 1 316 ? 19.891 11.477 15.68 1 71.38 316 ARG B O 1
ATOM 4828 N N . ASP B 1 317 ? 17.953 11.781 16.719 1 65.88 317 ASP B N 1
ATOM 4829 C CA . ASP B 1 317 ? 18.609 12.008 18 1 65.88 317 ASP B CA 1
ATOM 4830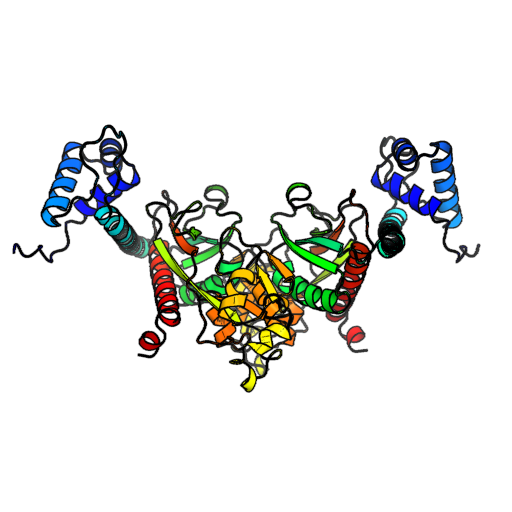 C C . ASP B 1 317 ? 17.906 11.25 19.109 1 65.88 317 ASP B C 1
ATOM 4832 O O . ASP B 1 317 ? 17.156 11.844 19.891 1 65.88 317 ASP B O 1
ATOM 4836 N N . PRO B 1 318 ? 18.156 9.852 19.172 1 58.5 318 PRO B N 1
ATOM 4837 C CA . PRO B 1 318 ? 17.406 9.055 20.141 1 58.5 318 PRO B CA 1
ATOM 4838 C C . PRO B 1 318 ? 17.594 9.539 21.578 1 58.5 318 PRO B C 1
ATOM 4840 O O . PRO B 1 318 ? 16.734 9.312 22.438 1 58.5 318 PRO B O 1
ATOM 4843 N N . VAL B 1 319 ? 18.688 10.188 21.844 1 49.56 319 VAL B N 1
ATOM 4844 C CA . VAL B 1 319 ? 18.922 10.703 23.188 1 49.56 319 VAL B CA 1
ATOM 4845 C C . VAL B 1 319 ? 17.953 11.844 23.484 1 49.56 319 VAL B C 1
ATOM 4847 O O . VAL B 1 319 ? 17.438 11.961 24.609 1 49.56 319 VAL B O 1
ATOM 4850 N N . ILE B 1 320 ? 17.703 12.625 22.656 1 39.38 320 ILE B N 1
ATOM 4851 C CA . ILE B 1 320 ? 16.828 13.766 22.859 1 39.38 320 ILE B CA 1
ATOM 4852 C C . ILE B 1 320 ? 15.375 13.289 22.922 1 39.38 320 ILE B C 1
ATOM 4854 O O . ILE B 1 320 ? 14.57 13.852 23.672 1 39.38 320 ILE B O 1
ATOM 4858 N N . ALA B 1 321 ? 15.008 12.336 22.234 1 44.31 321 ALA B N 1
ATOM 4859 C CA . ALA B 1 321 ? 13.633 11.859 22.234 1 44.31 321 ALA B CA 1
ATOM 4860 C C . ALA B 1 321 ? 13.266 11.242 23.578 1 44.31 321 ALA B C 1
ATOM 4862 O O . ALA B 1 321 ? 12.086 11.148 23.938 1 44.31 321 ALA B O 1
ATOM 4863 N N . ALA B 1 322 ? 14.219 10.641 24.219 1 45.5 322 ALA B N 1
ATOM 4864 C CA . ALA B 1 322 ? 14.008 10.016 25.516 1 45.5 322 ALA B CA 1
ATOM 4865 C C . ALA B 1 322 ? 13.852 11.07 26.609 1 45.5 322 ALA B C 1
ATOM 4867 O O . ALA B 1 322 ? 13.5 10.75 27.75 1 45.5 322 ALA B O 1
ATOM 4868 N N . ARG B 1 323 ? 13.93 12.242 26.312 1 30.17 323 ARG B N 1
ATOM 4869 C CA . ARG B 1 323 ? 13.781 13.258 27.344 1 30.17 323 ARG B CA 1
ATOM 4870 C C . ARG B 1 323 ? 12.43 13.961 27.234 1 30.17 323 ARG B C 1
ATOM 4872 O O . ARG B 1 323 ? 11.93 14.188 26.141 1 30.17 323 ARG B O 1
#

Solvent-accessible surface area (backbone atoms only — not comparable to full-atom values): 33972 Å² total; per-residue (Å²): 129,84,74,66,66,88,65,79,73,59,65,67,30,52,50,43,43,45,36,22,53,72,66,17,25,61,62,60,25,12,62,72,69,70,49,51,49,66,56,41,52,49,33,40,51,49,46,26,60,58,68,70,45,66,41,54,64,80,85,65,94,60,84,53,49,41,59,29,74,65,20,49,56,48,40,40,51,47,52,50,47,51,42,40,49,47,6,52,53,28,35,56,49,43,68,66,46,65,94,67,70,42,77,43,28,32,31,23,36,64,36,53,32,23,50,45,43,29,45,50,51,38,55,49,33,70,77,34,76,55,47,43,54,36,41,42,68,32,60,90,83,49,66,57,44,75,88,61,55,37,45,35,34,49,35,78,24,22,84,66,74,78,58,48,75,54,93,72,40,38,77,29,37,54,30,35,29,32,38,27,22,12,54,87,68,49,55,81,92,47,36,70,44,61,68,53,65,68,74,45,46,44,40,30,53,65,59,84,91,45,63,74,54,33,64,79,62,45,37,63,76,56,68,46,55,79,82,58,60,73,85,51,45,36,26,38,48,61,46,23,43,50,34,16,13,46,65,45,51,22,38,23,66,38,47,34,52,46,45,47,60,41,44,73,72,52,45,26,39,69,34,34,74,87,53,65,41,74,43,68,42,30,36,29,38,41,64,46,87,81,54,84,60,45,27,59,58,30,53,48,51,52,54,48,33,51,55,26,47,56,44,31,44,38,72,75,36,54,73,61,55,75,101,129,83,72,64,65,87,66,80,73,58,64,68,30,52,50,44,43,44,38,20,53,73,66,17,26,60,63,59,25,12,61,72,68,71,48,50,49,66,56,41,53,48,33,41,52,51,45,24,61,57,68,70,45,68,41,53,63,80,83,65,93,59,86,53,50,40,60,28,74,64,20,48,55,46,38,36,51,46,49,50,48,50,46,35,49,48,3,49,52,32,30,54,50,43,66,69,43,70,95,68,70,44,78,42,27,32,30,24,35,66,37,52,32,24,51,44,44,31,45,50,50,38,55,49,33,70,78,35,77,58,46,43,55,37,41,42,68,31,61,92,84,49,64,58,45,74,88,61,55,36,45,36,34,49,37,80,25,24,83,65,75,77,57,48,73,54,93,66,40,38,78,30,36,53,31,35,28,33,38,27,22,12,54,88,67,49,54,82,91,47,36,70,44,61,68,53,64,67,74,46,46,44,40,28,54,66,58,84,91,45,63,74,53,34,64,79,62,43,36,62,77,55,69,48,56,81,82,58,61,74,85,51,46,36,26,38,48,62,46,22,42,49,34,15,11,45,63,47,51,23,38,23,65,39,46,34,51,46,46,45,61,41,44,74,73,52,44,25,39,69,34,34,75,86,52,65,40,75,42,69,41,30,36,28,38,38,66,46,86,83,54,83,50,42,32,59,58,33,54,51,51,52,53,48,32,51,56,25,48,56,41,32,44,39,70,76,36,56,72,62,56,74,100

Secondary structure (DSSP, 8-state):
------SPPPHHHHHHHHHHHHHS-HHHHHHHHTS-HHHHHHHHHHHHHHHTS--B--SSS-SS--B-HHHHHHHHHHHHHHHHHHHHHHHHHHHHSS---EEEEEEE-HHHIIIIIHHHHHHHHHH-TTEEEEEEE-STT---TTTTT-SEEEEEEESSSSSBPPTTPEEEEEEEEEEEE-TTTS-GGGTT-TTHHHHSPEEEE--TT-GGG-HHHHHHHTT--GGG--PPEEESSHHHHHHHHHTTS-EEEEEETTTHHHHHTTSSEESSTT--EEEEEEEEEEE-TTS---THHHHHHHHHHHHHHHHHHHHH-HHHHT-/------SPPPHHHHHHHHHHHHHS-HHHHHHHHTS-HHHHHHHHHHHHHHHTS--B--SSS-SS--B-HHHHHHHHHHHHHHHHHHHHHHHHHHHHSS---EEEEEEE-HHHIIIIIHHHHHHHHHH-TTEEEEEEE-STT---TTTTT-SEEEEEEESSSSSBPPTTPEEEEEEEEEEEE-TTTS-GGGTT-GGGGGTSPBEEE--TT-GGG-HHHHHHHTT--GGG--PPEEESSHHHHHHHHHTTS-BEEEEETTTHHHHHTTSSEESSTT--EEEEEEEEEEE-TTS---THHHHHHHHHHHHHHHHHHHHH-HHHHT-

Radius of gyration: 29.14 Å; Cα contacts (8 Å, |Δi|>4): 1152; chains: 2; bounding box: 64×93×71 Å

InterPro domains:
  IPR000847 LysR, HTH, N-terminal domain [PF00126] (12-71)
  IPR000847 LysR, HTH, N-terminal domain [PR00039] (26-37)
  IPR000847 LysR, HTH, N-terminal domain [PR00039] (37-47)
  IPR000847 LysR, HTH, N-terminal domain [PR00039] (47-58)
  IPR000847 LysR, HTH, N-terminal domain [PS50931] (9-68)
  IPR005119 LysR, substrate-binding [PF03466] (100-307)
  IPR036388 Winged helix-like DNA-binding domain superfamily [G3DSA:1.10.10.10] (10-103)
  IPR036390 Winged helix DNA-binding domain superfamily [SSF46785] (7-90)
  IPR058163 LysR-type transcriptional regulator, proteobacterial-type [PTHR30537] (8-308)